Protein AF-0000000086674485 (afdb_homodimer)

Organism: NCBI:txid175570

Sequence (600 aa):
MIADPVVKRDDGESPAVARRRLRLALRRLRESLGLTQADVSGHLRWSLSKVNRMETGEVTISAGDLEAILAFFGISDGKKAAQLAQHCRLARRRGWWDRSEIRPHLTPALTNLLQFESDAAHIMAFGPSILPGIIQTHAMAAVILADYADVLTEEQRAARFTLRMRLREQAIGRESGTTCTVVLDESVVLREFGGLRLLASQLEDMLEAVDDQRLDVRILPFTAPTLFGLENPFMLVELDDGDTVLYREGITDEFFDDGAMVDRYRRIFERQLEGALSPAASVRLVKARLAAIESALDRLMIADPVVKRDDGESPAVARRRLRLALRRLRESLGLTQADVSGHLRWSLSKVNRMETGEVTISAGDLEAILAFFGISDGKKAAQLAQHCRLARRRGWWDRSEIRPHLTPALTNLLQFESDAAHIMAFGPSILPGIIQTHAMAAVILADYADVLTEEQRAARFTLRMRLREQAIGRESGTTCTVVLDESVVLREFGGLRLLASQLEDMLEAVDDQRLDVRILPFTAPTLFGLENPFMLVELDDGDTVLYREGITDEFFDDGAMVDRYRRIFERQLEGALSPAASVRLVKARLAAIESALDRL

Radius of gyration: 26.75 Å; Cα contacts (8 Å, |Δi|>4): 942; chains: 2; bounding box: 76×67×55 Å

Foldseek 3Di:
DPDPPLPLPPDDDALLRLLLVLLVVLVVLCVVVVHDLVNVCVVLVHDSVVSVCSNVSVDQQAPVNLCSSCVVSVNHDDPVSVSSSVSSVNNPDDDPLNVDPLNVLEDPQLSSVLRCLSQFAEKEKEALAEDDLLLFDLVRLVQVLVVCVVQGPPSNSVSVSSSSPSSNCQQQNPPHNHAYEYEYEPNHLVDQRPHLVSSLVSLVSQLVSVVSVSYQYWYQYPPFPDPPPSPWIKMWGAGPVGQIKIWTDDSDIDIDSDDPVNVVVVVSSVSSRVRTDDSVVRNVSSVVSSVVSVVVVVVD/DPDPPLPLPPDDDALLRLLLVLLVVLVVLCVVVVHDLVNVCVVLVHDSVVSVCSNVSVDQQAPVNLCSSCVVSVNHDDPVSVSSSVSSVNNPDDDPLNVDPLNVLEDPQLSSVLRCLSFFQEKEKEALAEDDLLLFDLVRLVQVLVVCCVQGPPSNSVSVSSSSPSSNCQQQNPPHNHAYEYEYEPNHLVDQRPHLVSSLVSLVSVLVSVVSVSYQYWYQYPPFPDPQPSPWIKMWGAGPVGQIKIWTDDSDIDIDSDDPVNVVVVVSSVSSRVRTDDSVVRNVSSVVSSVVSVVVVVVD

Secondary structure (DSSP, 8-state):
---------SSS--HHHHHHHHHHHHHHHHHHTT--HHHHHHHHT--HHHHHHHHHTSSPPPHHHHHHHHHHHT--SSHHHHHHHHHHHHHTSPPGGGS-TTGGGS-HHHHHHHTTGGGEEEEEEEESSS--GGG--HHHHHHHHHTTTTTS-HHHHHHHHHHHHHHHHHHH-TT---EEEEEEEHHHHH--TT-HHHHHHHHHHHHHHHHTTS-EEEEE-TT-S--TTTT--EEEEEETTS-EEEEE-SSS-EEE--HHHHHHHHHHHHHHHHHSPPHHHHHHHHHHHHHHHHHHHHH-/---------SS---HHHHHHHHHHHHHHHHHHTT--HHHHHHHHT--HHHHHHHHHTSSPPPHHHHHHHHHHHT--SSHHHHHHHHHHHHHTSPPGGGS-TTGGGS-HHHHHHHTTGGGEEEEEEEESSS--GGG--HHHHHHHHHTTTTTS-HHHHHHHHHHHHHHHHHHH-TT---EEEEEEEHHHHH--TT-HHHHHHHHHHHHHHHHTTS-EEEEE-TT-S--TTTT--EEEEEETTS-EEEEE-STT-EEE--HHHHHHHHHHHHHHHHHSPPHHHHHHHHHHHHHHHHHHHHH-

Structure (mmCIF, N/CA/C/O backbone):
data_AF-0000000086674485-model_v1
#
loop_
_entity.id
_entity.type
_entity.pdbx_description
1 polymer 'Transcriptional regulator'
#
loop_
_atom_site.group_PDB
_atom_site.id
_atom_site.type_symbol
_atom_site.label_atom_id
_atom_site.label_alt_id
_atom_site.label_comp_id
_atom_site.label_asym_id
_atom_site.label_entity_id
_atom_site.label_seq_id
_atom_site.pdbx_PDB_ins_code
_atom_site.Cartn_x
_atom_site.Cartn_y
_atom_site.Cartn_z
_atom_site.occupancy
_atom_site.B_iso_or_equiv
_atom_site.auth_seq_id
_atom_site.auth_comp_id
_atom_site.auth_asym_id
_atom_site.auth_atom_id
_atom_site.pdbx_PDB_model_num
ATOM 1 N N . MET A 1 1 ? 9.867 -31.828 10.484 1 23.95 1 MET A N 1
ATOM 2 C CA . MET A 1 1 ? 8.703 -32.281 9.727 1 23.95 1 MET A CA 1
ATOM 3 C C . MET A 1 1 ? 8.766 -31.781 8.289 1 23.95 1 MET A C 1
ATOM 5 O O . MET A 1 1 ? 8.758 -30.578 8.047 1 23.95 1 MET A O 1
ATOM 9 N N . ILE A 1 2 ? 9.234 -32.594 7.434 1 26.89 2 ILE A N 1
ATOM 10 C CA . ILE A 1 2 ? 9.531 -32.406 6.02 1 26.89 2 ILE A CA 1
ATOM 11 C C . ILE A 1 2 ? 8.281 -31.906 5.297 1 26.89 2 ILE A C 1
ATOM 13 O O . ILE A 1 2 ? 7.203 -32.469 5.457 1 26.89 2 ILE A O 1
ATOM 17 N N . ALA A 1 3 ? 8.234 -30.719 5 1 38.28 3 ALA A N 1
ATOM 18 C CA . ALA A 1 3 ? 7.172 -30.125 4.195 1 38.28 3 ALA A CA 1
ATOM 19 C C . ALA A 1 3 ? 6.762 -31.047 3.055 1 38.28 3 ALA A C 1
ATOM 21 O O . ALA A 1 3 ? 7.613 -31.672 2.414 1 38.28 3 ALA A O 1
ATOM 22 N N . ASP A 1 4 ? 5.645 -31.641 3.074 1 36 4 ASP A N 1
ATOM 23 C CA . ASP A 1 4 ? 5.125 -32.469 1.98 1 36 4 ASP A CA 1
ATOM 24 C C . ASP A 1 4 ? 5.492 -31.859 0.626 1 36 4 ASP A C 1
ATOM 26 O O . ASP A 1 4 ? 5.496 -30.641 0.464 1 36 4 ASP A O 1
ATOM 30 N N . PRO A 1 5 ? 6.168 -32.562 -0.169 1 34.88 5 PRO A N 1
ATOM 31 C CA . PRO A 1 5 ? 6.609 -32.125 -1.492 1 34.88 5 PRO A CA 1
ATOM 32 C C . PRO A 1 5 ? 5.508 -31.406 -2.268 1 34.88 5 PRO A C 1
ATOM 34 O O . PRO A 1 5 ? 4.324 -31.703 -2.086 1 34.88 5 PRO A O 1
ATOM 37 N N . VAL A 1 6 ? 5.738 -30.188 -2.547 1 42.34 6 VAL A N 1
ATOM 38 C CA . VAL A 1 6 ? 4.906 -29.484 -3.52 1 42.34 6 VAL A CA 1
ATOM 39 C C . VAL A 1 6 ? 4.633 -30.391 -4.715 1 42.34 6 VAL A C 1
ATOM 41 O O . VAL A 1 6 ? 5.539 -30.688 -5.5 1 42.34 6 VAL A O 1
ATOM 44 N N . VAL A 1 7 ? 4 -31.469 -4.648 1 37.31 7 VAL A N 1
ATOM 45 C CA . VAL A 1 7 ? 3.641 -32.344 -5.75 1 37.31 7 VAL A CA 1
ATOM 46 C C . VAL A 1 7 ? 2.926 -31.562 -6.84 1 37.31 7 VAL A C 1
ATOM 48 O O . VAL A 1 7 ? 1.891 -30.938 -6.59 1 37.31 7 VAL A O 1
ATOM 51 N N . LYS A 1 8 ? 3.689 -30.922 -7.711 1 46.25 8 LYS A N 1
ATOM 52 C CA . LYS A 1 8 ? 2.936 -30.625 -8.93 1 46.25 8 LYS A CA 1
ATOM 53 C C . LYS A 1 8 ? 1.959 -31.75 -9.266 1 46.25 8 LYS A C 1
ATOM 55 O O . LYS A 1 8 ? 2.371 -32.875 -9.492 1 46.25 8 LYS A O 1
ATOM 60 N N . ARG A 1 9 ? 0.864 -31.797 -8.742 1 41.62 9 ARG A N 1
ATOM 61 C CA . ARG A 1 9 ? -0.007 -32.906 -9.172 1 41.62 9 ARG A CA 1
ATOM 62 C C . ARG A 1 9 ? -0.178 -32.906 -10.688 1 41.62 9 ARG A C 1
ATOM 64 O O . ARG A 1 9 ? -0.344 -31.844 -11.305 1 41.62 9 ARG A O 1
ATOM 71 N N . ASP A 1 10 ? 0.34 -33.781 -11.328 1 41 10 ASP A N 1
ATOM 72 C CA . ASP A 1 10 ? 0.195 -34.125 -12.734 1 41 10 ASP A CA 1
ATOM 73 C C . ASP A 1 10 ? -1.131 -33.625 -13.305 1 41 10 ASP A C 1
ATOM 75 O O . ASP A 1 10 ? -1.19 -33.188 -14.445 1 41 10 ASP A O 1
ATOM 79 N N . ASP A 1 11 ? -2.467 -34.094 -12.703 1 47.44 11 ASP A N 1
ATOM 80 C CA . ASP A 1 11 ? -3.732 -34.438 -13.344 1 47.44 11 ASP A CA 1
ATOM 81 C C . ASP A 1 11 ? -4.742 -33.312 -13.219 1 47.44 11 ASP A C 1
ATOM 83 O O . ASP A 1 11 ? -5.953 -33.531 -13.211 1 47.44 11 ASP A O 1
ATOM 87 N N . GLY A 1 12 ? -4.688 -31.953 -13.414 1 60.75 12 GLY A N 1
ATOM 88 C CA . GLY A 1 12 ? -5.871 -31.172 -13.742 1 60.75 12 GLY A CA 1
ATOM 89 C C . GLY A 1 12 ? -5.938 -29.844 -13.008 1 60.75 12 GLY A C 1
ATOM 90 O O . GLY A 1 12 ? -4.977 -29.453 -12.336 1 60.75 12 GLY A O 1
ATOM 91 N N . GLU A 1 13 ? -6.656 -28.953 -13.383 1 71.44 13 GLU A N 1
ATOM 92 C CA . GLU A 1 13 ? -7.051 -27.641 -12.883 1 71.44 13 GLU A CA 1
ATOM 93 C C . GLU A 1 13 ? -7.41 -27.703 -11.398 1 71.44 13 GLU A C 1
ATOM 95 O O . GLU A 1 13 ? -8.141 -28.594 -10.969 1 71.44 13 GLU A O 1
ATOM 100 N N . SER A 1 14 ? -6.617 -26.906 -10.625 1 76 14 SER A N 1
ATOM 101 C CA . SER A 1 14 ? -6.953 -26.875 -9.203 1 76 14 SER A CA 1
ATOM 102 C C . SER A 1 14 ? -8.406 -26.453 -8.984 1 76 14 SER A C 1
ATOM 104 O O . SER A 1 14 ? -9.008 -25.828 -9.852 1 76 14 SER A O 1
ATOM 106 N N . PRO A 1 15 ? -8.93 -26.875 -7.918 1 75.44 15 PRO A N 1
ATOM 107 C CA . PRO A 1 15 ? -10.305 -26.469 -7.617 1 75.44 15 PRO A CA 1
ATOM 108 C C . PRO A 1 15 ? -10.477 -24.953 -7.602 1 75.44 15 PRO A C 1
ATOM 110 O O . PRO A 1 15 ? -11.508 -24.438 -8.055 1 75.44 15 PRO A O 1
ATOM 113 N N . ALA A 1 16 ? -9.461 -24.312 -7.164 1 75.62 16 ALA A N 1
ATOM 114 C CA . ALA A 1 16 ? -9.547 -22.859 -7.09 1 75.62 16 ALA A CA 1
ATOM 115 C C . ALA A 1 16 ? -9.633 -22.234 -8.484 1 75.62 16 ALA A C 1
ATOM 117 O O . ALA A 1 16 ? -10.445 -21.328 -8.719 1 75.62 16 ALA A O 1
ATOM 118 N N . VAL A 1 17 ? -8.867 -22.719 -9.289 1 78.44 17 VAL A N 1
ATOM 119 C CA . VAL A 1 17 ? -8.867 -22.219 -10.664 1 78.44 17 VAL A CA 1
ATOM 120 C C . VAL A 1 17 ? -10.188 -22.578 -11.336 1 78.44 17 VAL A C 1
ATOM 122 O O . VAL A 1 17 ? -10.766 -21.75 -12.055 1 78.44 17 VAL A O 1
ATOM 125 N N . ALA A 1 18 ? -10.602 -23.781 -11.023 1 80.88 18 ALA A N 1
ATOM 126 C CA . ALA A 1 18 ? -11.883 -24.219 -11.586 1 80.88 18 ALA A CA 1
ATOM 127 C C . ALA A 1 18 ? -13.023 -23.328 -11.094 1 80.88 18 ALA A C 1
ATOM 129 O O . ALA A 1 18 ? -13.898 -22.953 -11.875 1 80.88 18 ALA A O 1
ATOM 130 N N . ARG A 1 19 ? -13 -23 -9.844 1 83 19 ARG A N 1
ATOM 131 C CA . ARG A 1 19 ? -14.023 -22.125 -9.266 1 83 19 ARG A CA 1
ATOM 132 C C . ARG A 1 19 ? -14.023 -20.766 -9.938 1 83 19 ARG A C 1
ATOM 134 O O . ARG A 1 19 ? -15.086 -20.234 -10.273 1 83 19 ARG A O 1
ATOM 141 N N . ARG A 1 20 ? -12.914 -20.234 -10.086 1 82.88 20 ARG A N 1
ATOM 142 C CA . ARG A 1 20 ? -12.773 -18.922 -10.695 1 82.88 20 ARG A CA 1
ATOM 143 C C . ARG A 1 20 ? -13.258 -18.938 -12.148 1 82.88 20 ARG A C 1
ATOM 145 O O . ARG A 1 20 ? -14 -18.047 -12.57 1 82.88 20 ARG A O 1
ATOM 152 N N . ARG A 1 21 ? -12.812 -19.922 -12.828 1 82.62 21 ARG A N 1
ATOM 153 C CA . ARG A 1 21 ? -13.195 -20.031 -14.234 1 82.62 21 ARG A CA 1
ATOM 154 C C . ARG A 1 21 ? -14.711 -20.156 -14.375 1 82.62 21 ARG A C 1
ATOM 156 O O . ARG A 1 21 ? -15.312 -19.547 -15.258 1 82.62 21 ARG A O 1
ATOM 163 N N . LEU A 1 22 ? -15.219 -20.953 -13.484 1 87.25 22 LEU A N 1
ATOM 164 C CA . LEU A 1 22 ? -16.656 -21.156 -13.523 1 87.25 22 LEU A CA 1
ATOM 165 C C . LEU A 1 22 ? -17.406 -19.859 -13.25 1 87.25 22 LEU A C 1
ATOM 167 O O . LEU A 1 22 ? -18.297 -19.469 -14.008 1 87.25 22 LEU A O 1
ATOM 171 N N . ARG A 1 23 ? -17.016 -19.172 -12.258 1 88.25 23 ARG A N 1
ATOM 172 C CA . ARG A 1 23 ? -17.703 -17.953 -11.867 1 88.25 23 ARG A CA 1
ATOM 173 C C . ARG A 1 23 ? -17.562 -16.875 -12.938 1 88.25 23 ARG A C 1
ATOM 175 O O . ARG A 1 23 ? -18.531 -16.203 -13.289 1 88.25 23 ARG A O 1
ATOM 182 N N . LEU A 1 24 ? -16.391 -16.75 -13.461 1 86.44 24 LEU A N 1
ATOM 183 C CA . LEU A 1 24 ? -16.156 -15.734 -14.484 1 86.44 24 LEU A CA 1
ATOM 184 C C . LEU A 1 24 ? -16.922 -16.062 -15.766 1 86.44 24 LEU A C 1
ATOM 186 O O . LEU A 1 24 ? -17.453 -15.164 -16.422 1 86.44 24 LEU A O 1
ATOM 190 N N . ALA A 1 25 ? -16.922 -17.344 -16.125 1 87.5 25 ALA A N 1
ATOM 191 C CA . ALA A 1 25 ? -17.641 -17.781 -17.312 1 87.5 25 ALA A CA 1
ATOM 192 C C . ALA A 1 25 ? -19.125 -17.484 -17.188 1 87.5 25 ALA A C 1
ATOM 194 O O . ALA A 1 25 ? -19.766 -17 -18.125 1 87.5 25 ALA A O 1
ATOM 195 N N . LEU A 1 26 ? -19.672 -17.719 -16.047 1 91.06 26 LEU A N 1
ATOM 196 C CA . LEU A 1 26 ? -21.094 -17.5 -15.828 1 91.06 26 LEU A CA 1
ATOM 197 C C . LEU A 1 26 ? -21.422 -16.016 -15.82 1 91.06 26 LEU A C 1
ATOM 199 O O . LEU A 1 26 ? -22.469 -15.609 -16.344 1 91.06 26 LEU A O 1
ATOM 203 N N . ARG A 1 27 ? -20.562 -15.266 -15.227 1 90.06 27 ARG A N 1
ATOM 204 C CA . ARG A 1 27 ? -20.766 -13.82 -15.242 1 90.06 27 ARG A CA 1
ATOM 205 C C . ARG A 1 27 ? -20.719 -13.281 -16.672 1 90.06 27 ARG A C 1
ATOM 207 O O . ARG A 1 27 ? -21.578 -12.477 -17.062 1 90.06 27 ARG A O 1
ATOM 214 N N . ARG A 1 28 ? -19.734 -13.711 -17.422 1 87.75 28 ARG A N 1
ATOM 215 C CA . ARG A 1 28 ? -19.609 -13.289 -18.812 1 87.75 28 ARG A CA 1
ATOM 216 C C . ARG A 1 28 ? -20.844 -13.68 -19.609 1 87.75 28 ARG A C 1
ATOM 218 O O . ARG A 1 28 ? -21.328 -12.898 -20.438 1 87.75 28 ARG A O 1
ATOM 225 N N . LEU A 1 29 ? -21.266 -14.859 -19.391 1 91.12 29 LEU A N 1
ATOM 226 C CA . LEU A 1 29 ? -22.469 -15.336 -20.062 1 91.12 29 LEU A CA 1
ATOM 227 C C . LEU A 1 29 ? -23.672 -14.484 -19.703 1 91.12 29 LEU A C 1
ATOM 229 O O . LEU A 1 29 ? -24.453 -14.086 -20.578 1 91.12 29 LEU A O 1
ATOM 233 N N . ARG A 1 30 ? -23.812 -14.188 -18.422 1 93.75 30 ARG A N 1
ATOM 234 C CA . ARG A 1 30 ? -24.906 -13.328 -17.969 1 93.75 30 ARG A CA 1
ATOM 235 C C . ARG A 1 30 ? -24.875 -11.977 -18.656 1 93.75 30 ARG A C 1
ATOM 237 O O . ARG A 1 30 ? -25.891 -11.5 -19.172 1 93.75 30 ARG A O 1
ATOM 244 N N . GLU A 1 31 ? -23.719 -11.43 -18.703 1 92.44 31 GLU A N 1
ATOM 245 C CA . GLU A 1 31 ? -23.531 -10.109 -19.297 1 92.44 31 GLU A CA 1
ATOM 246 C C . GLU A 1 31 ? -23.781 -10.133 -20.797 1 92.44 31 GLU A C 1
ATOM 248 O O . GLU A 1 31 ? -24.359 -9.203 -21.359 1 92.44 31 GLU A O 1
ATOM 253 N N . SER A 1 32 ? -23.344 -11.156 -21.484 1 92 32 SER A N 1
ATOM 254 C CA . SER A 1 32 ? -23.516 -11.281 -22.938 1 92 32 SER A CA 1
ATOM 255 C C . SER A 1 32 ? -24.984 -11.398 -23.312 1 92 32 SER A C 1
ATOM 257 O O . SER A 1 32 ? -25.375 -11.023 -24.422 1 92 32 SER A O 1
ATOM 259 N N . LEU A 1 33 ? -25.719 -11.891 -22.391 1 93.19 33 LEU A N 1
ATOM 260 C CA . LEU A 1 33 ? -27.156 -12.047 -22.609 1 93.19 33 LEU A CA 1
ATOM 261 C C . LEU A 1 33 ? -27.906 -10.789 -22.172 1 93.19 33 LEU A C 1
ATOM 263 O O . LEU A 1 33 ? -29.141 -10.75 -22.234 1 93.19 33 LEU A O 1
ATOM 267 N N . GLY A 1 34 ? -27.141 -9.789 -21.641 1 94.06 34 GLY A N 1
ATOM 268 C CA . GLY A 1 34 ? -27.719 -8.531 -21.219 1 94.06 34 GLY A CA 1
ATOM 269 C C . GLY A 1 34 ? -28.5 -8.641 -19.922 1 94.06 34 GLY A C 1
ATOM 270 O O . GLY A 1 34 ? -29.422 -7.852 -19.672 1 94.06 34 GLY A O 1
ATOM 271 N N . LEU A 1 35 ? -28.25 -9.594 -19.172 1 94 35 LEU A N 1
ATOM 272 C CA . LEU A 1 35 ? -28.969 -9.844 -17.922 1 94 35 LEU A CA 1
ATOM 273 C C . LEU A 1 35 ? -28.234 -9.234 -16.734 1 94 35 LEU A C 1
ATOM 275 O O . LEU A 1 35 ? -27 -9.25 -16.688 1 94 35 LEU A O 1
ATOM 279 N N . THR A 1 36 ? -28.984 -8.75 -15.789 1 94 36 THR A N 1
ATOM 280 C CA . THR A 1 36 ? -28.438 -8.289 -14.523 1 94 36 THR A CA 1
ATOM 281 C C . THR A 1 36 ? -28.516 -9.398 -13.469 1 94 36 THR A C 1
ATOM 283 O O . THR A 1 36 ? -29.141 -10.438 -13.695 1 94 36 THR A O 1
ATOM 286 N N . GLN A 1 37 ? -27.781 -9.172 -12.391 1 94.06 37 GLN A N 1
ATOM 287 C CA . GLN A 1 37 ? -27.875 -10.125 -11.289 1 94.06 37 GLN A CA 1
ATOM 288 C C . GLN A 1 37 ? -29.312 -10.211 -10.758 1 94.06 37 GLN A C 1
ATOM 290 O O . GLN A 1 37 ? -29.766 -11.273 -10.344 1 94.06 37 GLN A O 1
ATOM 295 N N . ALA A 1 38 ? -29.922 -9.094 -10.852 1 92.44 38 ALA A N 1
ATOM 296 C CA . ALA A 1 38 ? -31.312 -9.039 -10.414 1 92.44 38 ALA A CA 1
ATOM 297 C C . ALA A 1 38 ? -32.188 -9.914 -11.289 1 92.44 38 ALA A C 1
ATOM 299 O O . ALA A 1 38 ? -33.125 -10.547 -10.797 1 92.44 38 ALA A O 1
ATOM 300 N N . ASP A 1 39 ? -31.906 -9.898 -12.508 1 94.06 39 ASP A N 1
ATOM 301 C CA . ASP A 1 39 ? -32.656 -10.734 -13.438 1 94.06 39 ASP A CA 1
ATOM 302 C C . ASP A 1 39 ? -32.531 -12.219 -13.086 1 94.06 39 ASP A C 1
ATOM 304 O O . ASP A 1 39 ? -33.5 -12.961 -13.117 1 94.06 39 ASP A O 1
ATOM 308 N N . VAL A 1 40 ? -31.344 -12.586 -12.789 1 94.94 40 VAL A N 1
ATOM 309 C CA . VAL A 1 40 ? -31.062 -13.977 -12.43 1 94.94 40 VAL A CA 1
ATOM 310 C C . VAL A 1 40 ? -31.781 -14.328 -11.133 1 94.94 40 VAL A C 1
ATOM 312 O O . VAL A 1 40 ? -32.438 -15.367 -11.031 1 94.94 40 VAL A O 1
ATOM 315 N N . SER A 1 41 ? -31.562 -13.523 -10.156 1 95.44 41 SER A N 1
ATOM 316 C CA . SER A 1 41 ? -32.188 -13.719 -8.852 1 95.44 41 SER A CA 1
ATOM 317 C C . SER A 1 41 ? -33.719 -13.867 -8.992 1 95.44 41 SER A C 1
ATOM 319 O O . SER A 1 41 ? -34.312 -14.734 -8.367 1 95.44 41 SER A O 1
ATOM 321 N N . GLY A 1 42 ? -34.281 -12.992 -9.695 1 94.44 42 GLY A N 1
ATOM 322 C CA . GLY A 1 42 ? -35.719 -13.023 -9.914 1 94.44 42 GLY A CA 1
ATOM 323 C C . GLY A 1 42 ? -36.188 -14.305 -10.586 1 94.44 42 GLY A C 1
ATOM 324 O O . GLY A 1 42 ? -37.125 -14.945 -10.117 1 94.44 42 GLY A O 1
ATOM 325 N N . HIS A 1 43 ? -35.562 -14.625 -11.664 1 94.5 43 HIS A N 1
ATOM 326 C CA . HIS A 1 43 ? -36 -15.773 -12.453 1 94.5 43 HIS A CA 1
ATOM 327 C C . HIS A 1 43 ? -35.844 -17.078 -11.664 1 94.5 43 HIS A C 1
ATOM 329 O O . HIS A 1 43 ? -36.688 -17.969 -11.758 1 94.5 43 HIS A O 1
ATOM 335 N N . LEU A 1 44 ? -34.75 -17.172 -10.977 1 95.31 44 LEU A N 1
ATOM 336 C CA . LEU A 1 44 ? -34.438 -18.422 -10.289 1 95.31 44 LEU A CA 1
ATOM 337 C C . LEU A 1 44 ? -35 -18.422 -8.867 1 95.31 44 LEU A C 1
ATOM 339 O O . LEU A 1 44 ? -34.875 -19.406 -8.141 1 95.31 44 LEU A O 1
ATOM 343 N N . ARG A 1 45 ? -35.531 -17.234 -8.461 1 95.62 45 ARG A N 1
ATOM 344 C CA . ARG A 1 45 ? -36.094 -17.062 -7.133 1 95.62 45 ARG A CA 1
ATOM 345 C C . ARG A 1 45 ? -35.062 -17.219 -6.047 1 95.62 45 ARG A C 1
ATOM 347 O O . ARG A 1 45 ? -35.25 -17.953 -5.074 1 95.62 45 ARG A O 1
ATOM 354 N N . TRP A 1 46 ? -33.875 -16.844 -6.332 1 94.88 46 TRP A N 1
ATOM 355 C CA . TRP A 1 46 ? -32.781 -16.781 -5.371 1 94.88 46 TRP A CA 1
ATOM 356 C C . TRP A 1 46 ? -32.656 -15.367 -4.797 1 94.88 46 TRP A C 1
ATOM 358 O O . TRP A 1 46 ? -33.156 -14.406 -5.367 1 94.88 46 TRP A O 1
ATOM 368 N N . SER A 1 47 ? -32.031 -15.234 -3.668 1 93.75 47 SER A N 1
ATOM 369 C CA . SER A 1 47 ? -31.703 -13.914 -3.16 1 93.75 47 SER A CA 1
ATOM 370 C C . SER A 1 47 ? -30.609 -13.266 -3.998 1 93.75 47 SER A C 1
ATOM 372 O O . SER A 1 47 ? -29.75 -13.961 -4.562 1 93.75 47 SER A O 1
ATOM 374 N N . LEU A 1 48 ? -30.703 -11.938 -4.055 1 91.69 48 LEU A N 1
ATOM 375 C CA . LEU A 1 48 ? -29.641 -11.211 -4.73 1 91.69 48 LEU A CA 1
ATOM 376 C C . LEU A 1 48 ? -28.281 -11.508 -4.102 1 91.69 48 LEU A C 1
ATOM 378 O O . LEU A 1 48 ? -27.266 -11.586 -4.805 1 91.69 48 LEU A O 1
ATOM 382 N N . SER A 1 49 ? -28.281 -11.695 -2.848 1 88.69 49 SER A N 1
ATOM 383 C CA . SER A 1 49 ? -27.062 -12.016 -2.119 1 88.69 49 SER A CA 1
ATOM 384 C C . SER A 1 49 ? -26.469 -13.344 -2.586 1 88.69 49 SER A C 1
ATOM 386 O O . SER A 1 49 ? -25.266 -13.461 -2.756 1 88.69 49 SER A O 1
ATOM 388 N N . LYS A 1 50 ? -27.297 -14.281 -2.752 1 90.44 50 LYS A N 1
ATOM 389 C CA . LYS A 1 50 ? -26.828 -15.578 -3.221 1 90.44 50 LYS A CA 1
ATOM 390 C C . LYS A 1 50 ? -26.141 -15.461 -4.578 1 90.44 50 LYS A C 1
ATOM 392 O O . LYS A 1 50 ? -25.047 -15.992 -4.773 1 90.44 50 LYS A O 1
ATOM 397 N N . VAL A 1 51 ? -26.766 -14.742 -5.504 1 92.56 51 VAL A N 1
ATOM 398 C CA . VAL A 1 51 ? -26.219 -14.57 -6.844 1 92.56 51 VAL A CA 1
ATOM 399 C C . VAL A 1 51 ? -24.891 -13.812 -6.762 1 92.56 51 VAL A C 1
ATOM 401 O O . VAL A 1 51 ? -23.906 -14.203 -7.391 1 92.56 51 VAL A O 1
ATOM 404 N N . ASN A 1 52 ? -24.859 -12.805 -5.957 1 89.25 52 ASN A N 1
ATOM 405 C CA . ASN A 1 52 ? -23.656 -12 -5.793 1 89.25 52 ASN A CA 1
ATOM 406 C C . ASN A 1 52 ? -22.5 -12.828 -5.211 1 89.25 52 ASN A C 1
ATOM 408 O O . ASN A 1 52 ? -21.375 -12.75 -5.691 1 89.25 52 ASN A O 1
ATOM 412 N N . ARG A 1 53 ? -22.828 -13.57 -4.23 1 87.62 53 ARG A N 1
ATOM 413 C CA . ARG A 1 53 ? -21.812 -14.383 -3.564 1 87.62 53 ARG A CA 1
ATOM 414 C C . ARG A 1 53 ? -21.266 -15.453 -4.504 1 87.62 53 ARG A C 1
ATOM 416 O O . ARG A 1 53 ? -20.094 -15.805 -4.43 1 87.62 53 ARG A O 1
ATOM 423 N N . MET A 1 54 ? -22.062 -15.922 -5.375 1 88.31 54 MET A N 1
ATOM 424 C CA . MET A 1 54 ? -21.609 -16.891 -6.375 1 88.31 54 MET A CA 1
ATOM 425 C C . MET A 1 54 ? -20.672 -16.234 -7.383 1 88.31 54 MET A C 1
ATOM 427 O O . MET A 1 54 ? -19.609 -16.766 -7.688 1 88.31 54 MET A O 1
ATOM 431 N N . GLU A 1 55 ? -21.016 -15.031 -7.766 1 86.5 55 GLU A N 1
ATOM 432 C CA . GLU A 1 55 ? -20.234 -14.375 -8.812 1 86.5 55 GLU A CA 1
ATOM 433 C C . GLU A 1 55 ? -18.922 -13.805 -8.266 1 86.5 55 GLU A C 1
ATOM 435 O O . GLU A 1 55 ? -17.984 -13.578 -9.023 1 86.5 55 GLU A O 1
ATOM 440 N N . THR A 1 56 ? -18.953 -13.555 -6.977 1 79.38 56 THR A N 1
ATOM 441 C CA . THR A 1 56 ? -17.734 -13.031 -6.363 1 79.38 56 THR A CA 1
ATOM 442 C C . THR A 1 56 ? -16.859 -14.172 -5.844 1 79.38 56 THR A C 1
ATOM 444 O O . THR A 1 56 ? -15.703 -13.961 -5.488 1 79.38 56 THR A O 1
ATOM 447 N N . GLY A 1 57 ? -17.438 -15.375 -5.824 1 78.81 57 GLY A N 1
ATOM 448 C CA . GLY A 1 57 ? -16.672 -16.547 -5.41 1 78.81 57 GLY A CA 1
ATOM 449 C C . GLY A 1 57 ? -16.766 -16.812 -3.92 1 78.81 57 GLY A C 1
ATOM 450 O O . GLY A 1 57 ? -16.031 -17.656 -3.393 1 78.81 57 GLY A O 1
ATOM 451 N N . GLU A 1 58 ? -17.547 -16.078 -3.232 1 76.62 58 GLU A N 1
ATOM 452 C CA . GLU A 1 58 ? -17.719 -16.297 -1.801 1 76.62 58 GLU A CA 1
ATOM 453 C C . GLU A 1 58 ? -18.359 -17.672 -1.529 1 76.62 58 GLU A C 1
ATOM 455 O O . GLU A 1 58 ? -18.078 -18.281 -0.501 1 76.62 58 GLU A O 1
ATOM 460 N N . VAL A 1 59 ? -19.203 -18.094 -2.473 1 77.94 59 VAL A N 1
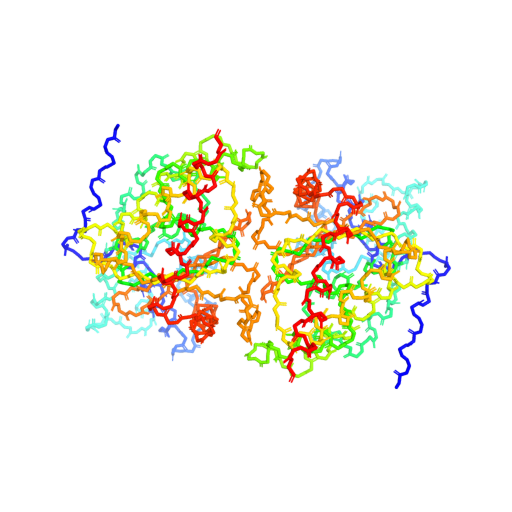ATOM 461 C CA . VAL A 1 59 ? -19.828 -19.406 -2.359 1 77.94 59 VAL A CA 1
ATOM 462 C C . VAL A 1 59 ? -19.562 -20.219 -3.623 1 77.94 59 VAL A C 1
ATOM 464 O O . VAL A 1 59 ? -19.562 -19.672 -4.73 1 77.94 59 VAL A O 1
ATOM 467 N N . THR A 1 60 ? -19.219 -21.5 -3.363 1 82.06 60 THR A N 1
ATOM 468 C CA . THR A 1 60 ? -19.016 -22.406 -4.484 1 82.06 60 THR A CA 1
ATOM 469 C C . THR A 1 60 ? -20.344 -22.734 -5.16 1 82.06 60 THR A C 1
ATOM 471 O O . THR A 1 60 ? -21.359 -22.938 -4.484 1 82.06 60 THR A O 1
ATOM 474 N N . ILE A 1 61 ? -20.359 -22.766 -6.445 1 89.5 61 ILE A N 1
ATOM 475 C CA . ILE A 1 61 ? -21.547 -23.062 -7.234 1 89.5 61 ILE A CA 1
ATOM 476 C C . ILE A 1 61 ? -21.781 -24.562 -7.262 1 89.5 61 ILE A C 1
ATOM 478 O O . ILE A 1 61 ? -20.906 -25.328 -7.68 1 89.5 61 ILE A O 1
ATOM 482 N N . SER A 1 62 ? -22.969 -25 -6.836 1 88.44 62 SER A N 1
ATOM 483 C CA . SER A 1 62 ? -23.297 -26.422 -6.848 1 88.44 62 SER A CA 1
ATOM 484 C C . SER A 1 62 ? -23.734 -26.875 -8.234 1 88.44 62 SER A C 1
ATOM 486 O O . SER A 1 62 ? -24.031 -26.047 -9.102 1 88.44 62 SER A O 1
ATOM 488 N N . ALA A 1 63 ? -23.672 -28.219 -8.375 1 88.5 63 ALA A N 1
ATOM 489 C CA . ALA A 1 63 ? -24.125 -28.781 -9.648 1 88.5 63 ALA A CA 1
ATOM 490 C C . ALA A 1 63 ? -25.562 -28.406 -9.945 1 88.5 63 ALA A C 1
ATOM 492 O O . ALA A 1 63 ? -25.906 -28.094 -11.086 1 88.5 63 ALA A O 1
ATOM 493 N N . GLY A 1 64 ? -26.328 -28.453 -8.914 1 90.25 64 GLY A N 1
ATOM 494 C CA . GLY A 1 64 ? -27.719 -28.062 -9.07 1 90.25 64 GLY A CA 1
ATOM 495 C C . GLY A 1 64 ? -27.875 -26.594 -9.461 1 90.25 64 GLY A C 1
ATOM 496 O O . GLY A 1 64 ? -28.672 -26.281 -10.344 1 90.25 64 GLY A O 1
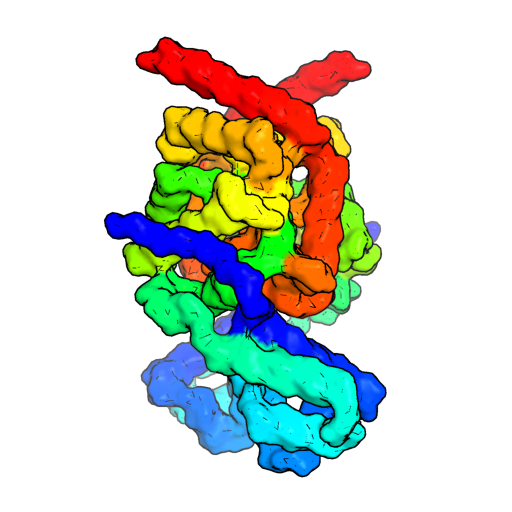ATOM 497 N N . ASP A 1 65 ? -27.188 -25.781 -8.789 1 93.75 65 ASP A N 1
ATOM 498 C CA . ASP A 1 65 ? -27.25 -24.359 -9.102 1 93.75 65 ASP A CA 1
ATOM 499 C C . ASP A 1 65 ? -26.781 -24.078 -10.523 1 93.75 65 ASP A C 1
ATOM 501 O O . ASP A 1 65 ? -27.359 -23.25 -11.227 1 93.75 65 ASP A O 1
ATOM 505 N N . LEU A 1 66 ? -25.688 -24.719 -10.883 1 94 66 LEU A N 1
ATOM 506 C CA . LEU A 1 66 ? -25.172 -24.562 -12.234 1 94 66 LEU A CA 1
ATOM 507 C C . LEU A 1 66 ? -26.219 -24.953 -13.266 1 94 66 LEU A C 1
ATOM 509 O O . LEU A 1 66 ? -26.422 -24.234 -14.25 1 94 66 LEU A O 1
ATOM 513 N N . GLU A 1 67 ? -26.859 -26.047 -13.031 1 91.25 67 GLU A N 1
ATOM 514 C CA . GLU A 1 67 ? -27.906 -26.516 -13.953 1 91.25 67 GLU A CA 1
ATOM 515 C C . GLU A 1 67 ? -29.031 -25.484 -14.078 1 91.25 67 GLU A C 1
ATOM 517 O O . GLU A 1 67 ? -29.516 -25.219 -15.18 1 91.25 67 GLU A O 1
ATOM 522 N N . ALA A 1 68 ? -29.406 -25 -13.016 1 93.81 68 ALA A N 1
ATOM 523 C CA . ALA A 1 68 ? -30.469 -23.984 -13 1 93.81 68 ALA A CA 1
ATOM 524 C C . ALA A 1 68 ? -30.047 -22.75 -13.773 1 93.81 68 ALA A C 1
ATOM 526 O O . ALA A 1 68 ? -30.844 -22.188 -14.555 1 93.81 68 ALA A O 1
ATOM 527 N N . ILE A 1 69 ? -28.844 -22.297 -13.586 1 94.75 69 ILE A N 1
ATOM 528 C CA . ILE A 1 69 ? -28.328 -21.109 -14.258 1 94.75 69 ILE A CA 1
ATOM 529 C C . ILE A 1 69 ? -28.25 -21.359 -15.758 1 94.75 69 ILE A C 1
ATOM 531 O O . ILE A 1 69 ? -28.672 -20.531 -16.562 1 94.75 69 ILE A O 1
ATOM 535 N N . LEU A 1 70 ? -27.734 -22.531 -16.109 1 93.62 70 LEU A N 1
ATOM 536 C CA . LEU A 1 70 ? -27.562 -22.844 -17.531 1 93.62 70 LEU A CA 1
ATOM 537 C C . LEU A 1 70 ? -28.922 -22.953 -18.219 1 93.62 70 LEU A C 1
ATOM 539 O O . LEU A 1 70 ? -29.078 -22.516 -19.359 1 93.62 70 LEU A O 1
ATOM 543 N N . ALA A 1 71 ? -29.844 -23.5 -17.547 1 92.31 71 ALA A N 1
ATOM 544 C CA . ALA A 1 71 ? -31.203 -23.594 -18.078 1 92.31 71 ALA A CA 1
ATOM 545 C C . ALA A 1 71 ? -31.781 -22.203 -18.312 1 92.31 71 ALA A C 1
ATOM 547 O O . ALA A 1 71 ? -32.406 -21.938 -19.344 1 92.31 71 ALA A O 1
ATOM 548 N N . PHE A 1 72 ? -31.594 -21.391 -17.359 1 93.88 72 PHE A N 1
ATOM 549 C CA . PHE A 1 72 ? -32.062 -20.031 -17.484 1 93.88 72 PHE A CA 1
ATOM 550 C C . PHE A 1 72 ? -31.406 -19.328 -18.656 1 93.88 72 PHE A C 1
ATOM 552 O O . PHE A 1 72 ? -32.031 -18.562 -19.391 1 93.88 72 PHE A O 1
ATOM 559 N N . PHE A 1 73 ? -30.125 -19.562 -18.859 1 94.44 73 PHE A N 1
ATOM 560 C CA . PHE A 1 73 ? -29.359 -18.922 -19.906 1 94.44 73 PHE A CA 1
ATOM 561 C C . PHE A 1 73 ? -29.625 -19.562 -21.266 1 94.44 73 PHE A C 1
ATOM 563 O O . PHE A 1 73 ? -29.172 -19.078 -22.297 1 94.44 73 PHE A O 1
ATOM 570 N N . GLY A 1 74 ? -30.312 -20.609 -21.25 1 90.44 74 GLY A N 1
ATOM 571 C CA . GLY A 1 74 ? -30.656 -21.297 -22.484 1 90.44 74 GLY A CA 1
ATOM 572 C C . GLY A 1 74 ? -29.547 -22.172 -23.016 1 90.44 74 GLY A C 1
ATOM 573 O O . GLY A 1 74 ? -29.438 -22.406 -24.219 1 90.44 74 GLY A O 1
ATOM 574 N N . ILE A 1 75 ? -28.656 -22.438 -22.109 1 85.88 75 ILE A N 1
ATOM 575 C CA . ILE A 1 75 ? -27.531 -23.281 -22.5 1 85.88 75 ILE A CA 1
ATOM 576 C C . ILE A 1 75 ? -27.797 -24.719 -22.047 1 85.88 75 ILE A C 1
ATOM 578 O O . ILE A 1 75 ? -27.766 -25.016 -20.844 1 85.88 75 ILE A O 1
ATOM 582 N N . SER A 1 76 ? -28.453 -25.531 -22.609 1 71.25 76 SER A N 1
ATOM 583 C CA . SER A 1 76 ? -28.859 -26.875 -22.203 1 71.25 76 SER A CA 1
ATOM 584 C C . SER A 1 76 ? -27.859 -27.922 -22.656 1 71.25 76 SER A C 1
ATOM 586 O O . SER A 1 76 ? -27.672 -28.953 -21.984 1 71.25 76 SER A O 1
ATOM 588 N N . ASP A 1 77 ? -27.328 -27.891 -23.906 1 67.19 77 ASP A N 1
ATOM 589 C CA . ASP A 1 77 ? -26.516 -28.984 -24.422 1 67.19 77 ASP A CA 1
ATOM 590 C C . ASP A 1 77 ? -25.328 -28.453 -25.234 1 67.19 77 ASP A C 1
ATOM 592 O O . ASP A 1 77 ? -25.297 -27.266 -25.594 1 67.19 77 ASP A O 1
ATOM 596 N N . GLY A 1 78 ? -24.078 -29.094 -25.094 1 78 78 GLY A N 1
ATOM 597 C CA . GLY A 1 78 ? -22.938 -28.828 -25.969 1 78 78 GLY A CA 1
ATOM 598 C C . GLY A 1 78 ? -21.625 -28.703 -25.203 1 78 78 GLY A C 1
ATOM 599 O O . GLY A 1 78 ? -21.547 -29.047 -24.031 1 78 78 GLY A O 1
ATOM 600 N N . LYS A 1 79 ? -20.734 -28.391 -25.969 1 82 79 LYS A N 1
ATOM 601 C CA . LYS A 1 79 ? -19.344 -28.328 -25.516 1 82 79 LYS A CA 1
ATOM 602 C C . LYS A 1 79 ? -19.188 -27.328 -24.375 1 82 79 LYS A C 1
ATOM 604 O O . LYS A 1 79 ? -18.469 -27.578 -23.406 1 82 79 LYS A O 1
ATOM 609 N N . LYS A 1 80 ? -20.016 -26.312 -24.484 1 87 80 LYS A N 1
ATOM 610 C CA . LYS A 1 80 ? -19.906 -25.266 -23.469 1 87 80 LYS A CA 1
ATOM 611 C C . LYS A 1 80 ? -20.469 -25.719 -22.125 1 87 80 LYS A C 1
ATOM 613 O O . LYS A 1 80 ? -19.844 -25.516 -21.094 1 87 80 LYS A O 1
ATOM 618 N N . ALA A 1 81 ? -21.594 -26.281 -22.156 1 88.19 81 ALA A N 1
ATOM 619 C CA . ALA A 1 81 ? -22.203 -26.781 -20.938 1 88.19 81 ALA A CA 1
ATOM 620 C C . ALA A 1 81 ? -21.344 -27.844 -20.266 1 88.19 81 ALA A C 1
ATOM 622 O O . ALA A 1 81 ? -21.188 -27.859 -19.047 1 88.19 81 ALA A O 1
ATOM 623 N N . ALA A 1 82 ? -20.766 -28.656 -21.094 1 88.44 82 ALA A N 1
ATOM 624 C CA . ALA A 1 82 ? -19.906 -29.719 -20.594 1 88.44 82 ALA A CA 1
ATOM 625 C C . ALA A 1 82 ? -18.656 -29.156 -19.922 1 88.44 82 ALA A C 1
ATOM 627 O O . ALA A 1 82 ? -18.219 -29.656 -18.875 1 88.44 82 ALA A O 1
ATOM 628 N N . GLN A 1 83 ? -18.141 -28.203 -20.547 1 88.44 83 GLN A N 1
ATOM 629 C CA . GLN A 1 83 ? -16.953 -27.562 -19.984 1 88.44 83 GLN A CA 1
ATOM 630 C C . GLN A 1 83 ? -17.266 -26.922 -18.641 1 88.44 83 GLN A C 1
ATOM 632 O O . GLN A 1 83 ? -16.484 -27.047 -17.703 1 88.44 83 GLN A O 1
ATOM 637 N N . LEU A 1 84 ? -18.344 -26.25 -18.578 1 90.62 84 LEU A N 1
ATOM 638 C CA . LEU A 1 84 ? -18.734 -25.578 -17.344 1 90.62 84 LEU A CA 1
ATOM 639 C C . LEU A 1 84 ? -19.047 -26.609 -16.25 1 90.62 84 LEU A C 1
ATOM 641 O O . LEU A 1 84 ? -18.703 -26.391 -15.086 1 90.62 84 LEU A O 1
ATOM 645 N N . ALA A 1 85 ? -19.656 -27.656 -16.656 1 88.75 85 ALA A N 1
ATOM 646 C CA . ALA A 1 85 ? -19.938 -28.734 -15.719 1 88.75 85 ALA A CA 1
ATOM 647 C C . ALA A 1 85 ? -18.641 -29.344 -15.18 1 88.75 85 ALA A C 1
ATOM 649 O O . ALA A 1 85 ? -18.562 -29.719 -14 1 88.75 85 ALA A O 1
ATOM 650 N N . GLN A 1 86 ? -17.703 -29.438 -16.047 1 86.62 86 GLN A N 1
ATOM 651 C CA . GLN A 1 86 ? -16.406 -29.953 -15.625 1 86.62 86 GLN A CA 1
ATOM 652 C C . GLN A 1 86 ? -15.75 -29.016 -14.609 1 86.62 86 GLN A C 1
ATOM 654 O O . GLN A 1 86 ? -15.211 -29.469 -13.602 1 86.62 86 GLN A O 1
ATOM 659 N N . HIS A 1 87 ? -15.805 -27.719 -14.914 1 85.88 87 HIS A N 1
ATOM 660 C CA . HIS A 1 87 ? -15.273 -26.75 -13.953 1 85.88 87 HIS A CA 1
ATOM 661 C C . HIS A 1 87 ? -15.992 -26.859 -12.617 1 85.88 87 HIS A C 1
ATOM 663 O O . HIS A 1 87 ? -15.367 -26.766 -11.562 1 85.88 87 HIS A O 1
ATOM 669 N N . CYS A 1 88 ? -17.25 -27.078 -12.672 1 87.38 88 CYS A N 1
ATOM 670 C CA . CYS A 1 88 ? -18.047 -27.172 -11.461 1 87.38 88 CYS A CA 1
ATOM 671 C C . CYS A 1 88 ? -17.656 -28.391 -10.633 1 87.38 88 CYS A C 1
ATOM 673 O O . CYS A 1 88 ? -17.531 -28.297 -9.414 1 87.38 88 CYS A O 1
ATOM 675 N N . ARG A 1 89 ? -17.422 -29.453 -11.297 1 83.69 89 ARG A N 1
ATOM 676 C CA . ARG A 1 89 ? -17 -30.672 -10.625 1 83.69 89 ARG A CA 1
ATOM 677 C C . ARG A 1 89 ? -15.648 -30.5 -9.945 1 83.69 89 ARG A C 1
ATOM 679 O O . ARG A 1 89 ? -15.477 -30.891 -8.789 1 83.69 89 ARG A O 1
ATOM 686 N N . LEU A 1 90 ? -14.766 -29.938 -10.641 1 79.69 90 LEU A N 1
ATOM 687 C CA . LEU A 1 90 ? -13.422 -29.734 -10.117 1 79.69 90 LEU A CA 1
ATOM 688 C C . LEU A 1 90 ? -13.438 -28.719 -8.977 1 79.69 90 LEU A C 1
ATOM 690 O O 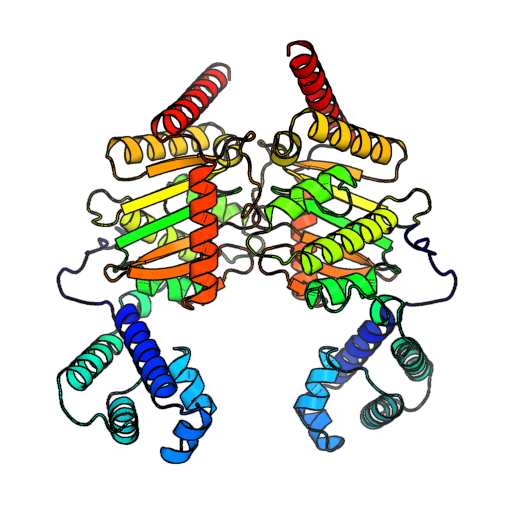. LEU A 1 90 ? -12.68 -28.844 -8.016 1 79.69 90 LEU A O 1
ATOM 694 N N . ALA A 1 91 ? -14.266 -27.734 -9.188 1 79.19 91 ALA A N 1
ATOM 695 C CA . ALA A 1 91 ? -14.344 -26.641 -8.219 1 79.19 91 ALA A CA 1
ATOM 696 C C . ALA A 1 91 ? -14.781 -27.141 -6.852 1 79.19 91 ALA A C 1
ATOM 698 O O . ALA A 1 91 ? -14.469 -26.531 -5.824 1 79.19 91 ALA A O 1
ATOM 699 N N . ARG A 1 92 ? -15.398 -28.219 -6.855 1 73.75 92 ARG A N 1
ATOM 700 C CA . ARG A 1 92 ? -15.984 -28.719 -5.613 1 73.75 92 ARG A CA 1
ATOM 701 C C . ARG A 1 92 ? -15 -29.609 -4.863 1 73.75 92 ARG A C 1
ATOM 703 O O . ARG A 1 92 ? -15.211 -29.922 -3.688 1 73.75 92 ARG A O 1
ATOM 710 N N . ARG A 1 93 ? -13.922 -29.891 -5.492 1 70.62 93 ARG A N 1
ATOM 711 C CA . ARG A 1 93 ? -12.906 -30.688 -4.828 1 70.62 93 ARG A CA 1
ATOM 712 C C . ARG A 1 93 ? -12.18 -29.891 -3.756 1 70.62 93 ARG A C 1
ATOM 714 O O . ARG A 1 93 ? -12.109 -28.656 -3.836 1 70.62 93 ARG A O 1
ATOM 721 N N . ARG A 1 94 ? -11.836 -30.656 -2.695 1 65.25 94 ARG A N 1
ATOM 722 C CA . ARG A 1 94 ? -11.094 -30 -1.628 1 65.25 94 ARG A CA 1
ATOM 723 C C . ARG A 1 94 ? -9.617 -29.875 -1.986 1 65.25 94 ARG A C 1
ATOM 725 O O . ARG A 1 94 ? -9.016 -30.812 -2.51 1 65.25 94 ARG A O 1
ATOM 732 N N . GLY A 1 95 ? -9.141 -28.594 -1.918 1 63.09 95 GLY A N 1
ATOM 733 C CA . GLY A 1 95 ? -7.711 -28.391 -2.096 1 63.09 95 GLY A CA 1
ATOM 734 C C . GLY A 1 95 ? -6.914 -28.625 -0.825 1 63.09 95 GLY A C 1
ATOM 735 O O . GLY A 1 95 ? -7.488 -28.766 0.256 1 63.09 95 GLY A O 1
ATOM 736 N N . TRP A 1 96 ? -5.672 -28.984 -0.999 1 61.41 96 TRP A N 1
ATOM 737 C CA . TRP A 1 96 ? -4.809 -29.219 0.154 1 61.41 96 TRP A CA 1
ATOM 738 C C . TRP A 1 96 ? -4.953 -28.094 1.175 1 61.41 96 TRP A C 1
ATOM 740 O O . TRP A 1 96 ? -4.777 -28.312 2.377 1 61.41 96 TRP A O 1
ATOM 750 N N . TRP A 1 97 ? -5.316 -26.922 0.734 1 62.72 97 TRP A N 1
ATOM 751 C CA . TRP A 1 97 ? -5.41 -25.75 1.589 1 62.72 97 TRP A CA 1
ATOM 752 C C . TRP A 1 97 ? -6.641 -25.828 2.488 1 62.72 97 TRP A C 1
ATOM 754 O O . TRP A 1 97 ? -6.707 -25.141 3.516 1 62.72 97 TRP A O 1
ATOM 764 N N . ASP A 1 98 ? -7.551 -26.484 1.992 1 61.78 98 ASP A N 1
ATOM 765 C CA . ASP A 1 98 ? -8.766 -26.625 2.785 1 61.78 98 ASP A CA 1
ATOM 766 C C . ASP A 1 98 ? -8.492 -27.391 4.074 1 61.78 98 ASP A C 1
ATOM 768 O O . ASP A 1 98 ? -9.195 -27.219 5.074 1 61.78 98 ASP A O 1
ATOM 772 N N . ARG A 1 99 ? -7.43 -28.203 4.023 1 61.78 99 ARG A N 1
ATOM 773 C CA . ARG A 1 99 ? -7.113 -29.047 5.164 1 61.78 99 ARG A CA 1
ATOM 774 C C . ARG A 1 99 ? -5.902 -28.531 5.926 1 61.78 99 ARG A C 1
ATOM 776 O O . ARG A 1 99 ? -5.523 -29.094 6.957 1 61.78 99 ARG A O 1
ATOM 783 N N . SER A 1 100 ? -5.5 -27.438 5.457 1 67.31 100 SER A N 1
ATOM 784 C CA . SER A 1 100 ? -4.234 -26.984 6.031 1 67.31 100 SER A CA 1
ATOM 785 C C . SER A 1 100 ? -4.449 -26.344 7.402 1 67.31 100 SER A C 1
ATOM 787 O O . SER A 1 100 ? -5.41 -25.609 7.605 1 67.31 100 SER A O 1
ATOM 789 N N . GLU A 1 101 ? -3.701 -26.781 8.352 1 79.38 101 GLU A N 1
ATOM 790 C CA . GLU A 1 101 ? -3.729 -26.281 9.719 1 79.38 101 GLU A CA 1
ATOM 791 C C . GLU A 1 101 ? -3.42 -24.781 9.766 1 79.38 101 GLU A C 1
ATOM 793 O O . GLU A 1 101 ? -3.719 -24.109 10.75 1 79.38 101 GLU A O 1
ATOM 798 N N . ILE A 1 102 ? -2.934 -24.312 8.586 1 81.25 102 ILE A N 1
ATOM 799 C CA . ILE A 1 102 ? -2.498 -22.922 8.648 1 81.25 102 ILE A CA 1
ATOM 800 C C . ILE A 1 102 ? -3.629 -22 8.18 1 81.25 102 ILE A C 1
ATOM 802 O O . ILE A 1 102 ? -3.592 -20.797 8.422 1 81.25 102 ILE A O 1
ATOM 806 N N . ARG A 1 103 ? -4.641 -22.438 7.621 1 81.38 103 ARG A N 1
ATOM 807 C CA . ARG A 1 103 ? -5.684 -21.672 6.945 1 81.38 103 ARG A CA 1
ATOM 808 C C . ARG A 1 103 ? -6.348 -20.688 7.902 1 81.38 103 ARG A C 1
ATOM 810 O O . ARG A 1 103 ? -6.527 -19.516 7.57 1 81.38 103 ARG A O 1
ATOM 817 N N . PRO A 1 104 ? -6.543 -21.188 9.156 1 83.19 104 PRO A N 1
ATOM 818 C CA . PRO A 1 104 ? -7.238 -20.266 10.07 1 83.19 104 PRO A CA 1
ATOM 819 C C . PRO A 1 104 ? -6.402 -19.047 10.438 1 83.19 104 PRO A C 1
ATOM 821 O O . PRO A 1 104 ? -6.934 -18.062 10.961 1 83.19 104 PRO A O 1
ATOM 824 N N . HIS A 1 105 ? -5.164 -19.172 10.148 1 89.5 105 HIS A N 1
ATOM 825 C CA . HIS A 1 105 ? -4.266 -18.109 10.586 1 89.5 105 HIS A CA 1
ATOM 826 C C . HIS A 1 105 ? -3.832 -17.234 9.414 1 89.5 105 HIS A C 1
ATOM 828 O O . HIS A 1 105 ? -2.992 -16.344 9.57 1 89.5 105 HIS A O 1
ATOM 834 N N . LEU A 1 106 ? -4.461 -17.469 8.258 1 87.38 106 LEU A N 1
ATOM 835 C CA . LEU A 1 106 ? -4.164 -16.688 7.07 1 87.38 106 LEU A CA 1
ATOM 836 C C . LEU A 1 106 ? -5.254 -15.641 6.824 1 87.38 106 LEU A C 1
ATOM 838 O O . LEU A 1 106 ? -6.414 -15.859 7.18 1 87.38 106 LEU A O 1
ATOM 842 N N . THR A 1 107 ? -4.816 -14.523 6.289 1 87.94 107 THR A N 1
ATOM 843 C CA . THR A 1 107 ? -5.805 -13.555 5.824 1 87.94 107 THR A CA 1
ATOM 844 C C . THR A 1 107 ? -6.598 -14.109 4.648 1 87.94 107 THR A C 1
ATOM 846 O O . THR A 1 107 ? -6.152 -15.047 3.979 1 87.94 107 THR A O 1
ATOM 849 N N . PRO A 1 108 ? -7.766 -13.57 4.379 1 83.25 108 PRO A N 1
ATOM 850 C CA . PRO A 1 108 ? -8.516 -13.992 3.193 1 83.25 108 PRO A CA 1
ATOM 851 C C . PRO A 1 108 ? -7.715 -13.852 1.902 1 83.25 108 PRO A C 1
ATOM 853 O O . PRO A 1 108 ? -7.785 -14.719 1.029 1 83.25 108 PRO A O 1
ATOM 856 N N . ALA A 1 109 ? -6.953 -12.797 1.812 1 87.44 109 ALA A N 1
ATOM 857 C CA . ALA A 1 109 ? -6.145 -12.57 0.616 1 87.44 109 ALA A CA 1
ATOM 858 C C . ALA A 1 109 ? -5.121 -13.688 0.428 1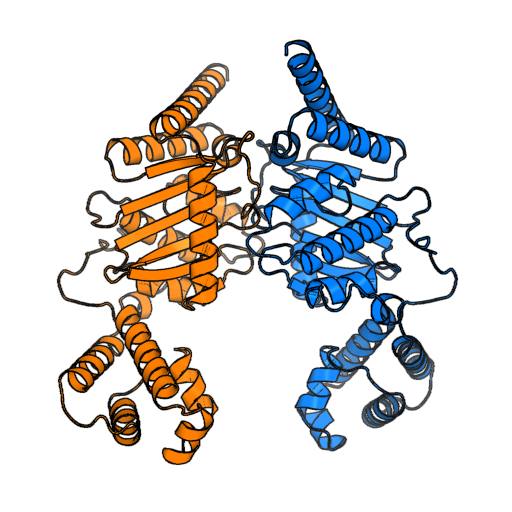 87.44 109 ALA A C 1
ATOM 860 O O . ALA A 1 109 ? -4.98 -14.234 -0.671 1 87.44 109 ALA A O 1
ATOM 861 N N . LEU A 1 110 ? -4.469 -14.07 1.5 1 88.25 110 LEU A N 1
ATOM 862 C CA . LEU A 1 110 ? -3.461 -15.125 1.435 1 88.25 110 LEU A CA 1
ATOM 863 C C . LEU A 1 110 ? -4.109 -16.484 1.165 1 88.25 110 LEU A C 1
ATOM 865 O O . LEU A 1 110 ? -3.543 -17.312 0.451 1 88.25 110 LEU A O 1
ATOM 869 N N . THR A 1 111 ? -5.207 -16.641 1.756 1 83 111 THR A N 1
ATOM 870 C CA . THR A 1 111 ? -5.957 -17.875 1.511 1 83 111 THR A CA 1
ATOM 871 C C . THR A 1 111 ? -6.316 -18 0.033 1 83 111 THR A C 1
ATOM 873 O O . THR A 1 111 ? -6.18 -19.078 -0.552 1 83 111 THR A O 1
ATOM 876 N N . ASN A 1 112 ? -6.738 -16.938 -0.548 1 83 112 ASN A N 1
ATOM 877 C CA . ASN A 1 112 ? -7.07 -16.922 -1.969 1 83 112 ASN A CA 1
ATOM 878 C C . ASN A 1 112 ? -5.836 -17.172 -2.834 1 83 112 ASN A C 1
ATOM 880 O O . ASN A 1 112 ? -5.902 -17.891 -3.828 1 83 112 ASN A O 1
ATOM 884 N N . LEU A 1 113 ? -4.762 -16.578 -2.434 1 85 113 LEU A N 1
ATOM 885 C CA . LEU A 1 113 ? -3.52 -16.75 -3.186 1 85 113 LEU A CA 1
ATOM 886 C C . LEU A 1 113 ? -3.078 -18.203 -3.203 1 85 113 LEU A C 1
ATOM 888 O O . LEU A 1 113 ? -2.629 -18.703 -4.238 1 85 113 LEU A O 1
ATOM 892 N N . LEU A 1 114 ? -3.197 -18.781 -2.088 1 78 114 LEU A N 1
ATOM 893 C CA . LEU A 1 114 ? -2.773 -20.156 -1.913 1 78 114 LEU A CA 1
ATOM 894 C C . LEU A 1 114 ? -3.492 -21.078 -2.895 1 78 114 LEU A C 1
ATOM 896 O O . LEU A 1 114 ? -2.92 -22.062 -3.363 1 78 114 LEU A O 1
ATOM 900 N N . GLN A 1 115 ? -4.652 -20.766 -3.189 1 74.38 115 GLN A N 1
ATOM 901 C CA . GLN A 1 115 ? -5.477 -21.609 -4.051 1 74.38 115 GLN A CA 1
ATOM 902 C C . GLN A 1 115 ? -4.934 -21.625 -5.477 1 74.38 115 GLN A C 1
ATOM 904 O O . GLN A 1 115 ? -5.203 -22.562 -6.23 1 74.38 115 GLN A O 1
ATOM 909 N N . PHE A 1 116 ? -4.141 -20.703 -5.797 1 77.31 116 PHE A N 1
ATOM 910 C CA . PHE A 1 116 ? -3.672 -20.578 -7.172 1 77.31 116 PHE A CA 1
ATOM 911 C C . PHE A 1 116 ? -2.225 -21.047 -7.293 1 77.31 116 PHE A C 1
ATOM 913 O O . PHE A 1 116 ? -1.678 -21.109 -8.398 1 77.31 116 PHE A O 1
ATOM 920 N N . GLU A 1 117 ? -1.658 -21.344 -6.215 1 74.25 117 GLU A N 1
ATOM 921 C CA . GLU A 1 117 ? -0.231 -21.641 -6.148 1 74.25 117 GLU A CA 1
ATOM 922 C C . GLU A 1 117 ? 0.135 -22.781 -7.09 1 74.25 117 GLU A C 1
ATOM 924 O O . GLU A 1 117 ? 1.1 -22.688 -7.852 1 74.25 117 GLU A O 1
ATOM 929 N N . SER A 1 118 ? -0.624 -23.812 -7.051 1 72 118 SER A N 1
ATOM 930 C CA . SER A 1 118 ? -0.257 -25.031 -7.766 1 72 118 SER A CA 1
ATOM 931 C C . SER A 1 118 ? -0.448 -24.875 -9.266 1 72 118 SER A C 1
ATOM 933 O O . SER A 1 118 ? 0.095 -25.656 -10.055 1 72 118 SER A O 1
ATOM 935 N N . ASP A 1 119 ? -1.127 -23.844 -9.656 1 78.56 119 ASP A N 1
ATOM 936 C CA . ASP A 1 119 ? -1.43 -23.688 -11.07 1 78.56 119 ASP A CA 1
ATOM 937 C C . ASP A 1 119 ? -0.625 -22.531 -11.68 1 78.56 119 ASP A C 1
ATOM 939 O O . ASP A 1 119 ? -0.817 -22.172 -12.844 1 78.56 119 ASP A O 1
ATOM 943 N N . ALA A 1 120 ? 0.314 -22.047 -10.977 1 86.62 120 ALA A N 1
ATOM 944 C CA . ALA A 1 120 ? 1.057 -20.875 -11.445 1 86.62 120 ALA A CA 1
ATOM 945 C C . ALA A 1 120 ? 2.012 -21.234 -12.57 1 86.62 120 ALA A C 1
ATOM 947 O O . ALA A 1 120 ? 2.859 -22.125 -12.422 1 86.62 120 ALA A O 1
ATOM 948 N N . ALA A 1 121 ? 1.821 -20.641 -13.711 1 89.31 121 ALA A N 1
ATOM 949 C CA . ALA A 1 121 ? 2.748 -20.797 -14.828 1 89.31 121 ALA A CA 1
ATOM 950 C C . ALA A 1 121 ? 3.877 -19.781 -14.75 1 89.31 121 ALA A C 1
ATOM 952 O O . ALA A 1 121 ? 5.043 -20.109 -14.977 1 89.31 121 ALA A O 1
ATOM 953 N N . HIS A 1 122 ? 3.516 -18.547 -14.43 1 94.06 122 HIS A N 1
ATOM 954 C CA . HIS A 1 122 ? 4.48 -17.469 -14.281 1 94.06 122 HIS A CA 1
ATOM 955 C C . HIS A 1 122 ? 4.164 -16.609 -13.055 1 94.06 122 HIS A C 1
ATOM 957 O O . HIS A 1 122 ? 3.012 -16.219 -12.844 1 94.06 122 HIS A O 1
ATOM 963 N N . ILE A 1 123 ? 5.137 -16.422 -12.312 1 95.69 123 ILE A N 1
ATOM 964 C CA . ILE A 1 123 ? 5 -15.547 -11.148 1 95.69 123 ILE A CA 1
ATOM 965 C C . ILE A 1 123 ? 5.848 -14.289 -11.352 1 95.69 123 ILE A C 1
ATOM 967 O O . ILE A 1 123 ? 7.031 -14.375 -11.688 1 95.69 123 ILE A O 1
ATOM 971 N N . MET A 1 124 ? 5.273 -13.125 -11.258 1 96.69 124 MET A N 1
ATOM 972 C CA . MET A 1 124 ? 5.922 -11.82 -11.328 1 96.69 124 MET A CA 1
ATOM 973 C C . MET A 1 124 ? 5.758 -11.062 -10.016 1 96.69 124 MET A C 1
ATOM 975 O O . MET A 1 124 ? 4.637 -10.852 -9.547 1 96.69 124 MET A O 1
ATOM 979 N N . ALA A 1 125 ? 6.82 -10.672 -9.414 1 97.19 125 ALA A N 1
ATOM 980 C CA . ALA A 1 125 ? 6.742 -9.984 -8.133 1 97.19 125 ALA A CA 1
ATOM 981 C C . ALA A 1 125 ? 7.578 -8.703 -8.141 1 97.19 125 ALA A C 1
ATOM 983 O O . ALA A 1 125 ? 8.617 -8.641 -8.805 1 97.19 125 ALA A O 1
ATOM 984 N N . PHE A 1 126 ? 7.086 -7.715 -7.523 1 96.75 126 PHE A N 1
ATOM 985 C CA . PHE A 1 126 ? 7.793 -6.453 -7.359 1 96.75 126 PHE A CA 1
ATOM 986 C C . PHE A 1 126 ? 8.039 -6.152 -5.887 1 96.75 126 PHE A C 1
ATOM 988 O O . PHE A 1 126 ? 7.102 -6.176 -5.082 1 96.75 126 PHE A O 1
ATOM 995 N N . GLY A 1 127 ? 9.305 -5.898 -5.535 1 95.81 127 GLY A N 1
ATOM 996 C CA . GLY A 1 127 ? 9.711 -5.52 -4.191 1 95.81 127 GLY A CA 1
ATOM 997 C C . GLY A 1 127 ? 10.328 -4.137 -4.121 1 95.81 127 GLY A C 1
ATOM 998 O O . GLY A 1 127 ? 11.539 -3.984 -4.277 1 95.81 127 GLY A O 1
ATOM 999 N N . PRO A 1 128 ? 9.547 -3.182 -3.791 1 94.06 128 PRO A N 1
ATOM 1000 C CA . PRO A 1 128 ? 10.055 -1.809 -3.758 1 94.06 128 PRO A CA 1
ATOM 1001 C C . PRO A 1 128 ? 10.867 -1.512 -2.5 1 94.06 128 PRO A C 1
ATOM 1003 O O . PRO A 1 128 ? 11.648 -0.556 -2.477 1 94.06 128 PRO A O 1
ATOM 1006 N N . SER A 1 129 ? 10.641 -2.316 -1.436 1 93.06 129 SER A N 1
ATOM 1007 C CA . SER A 1 129 ? 11.336 -1.994 -0.193 1 93.06 129 SER A CA 1
ATOM 1008 C C . SER A 1 129 ? 11.758 -3.258 0.545 1 93.06 129 SER A C 1
ATOM 1010 O O . SER A 1 129 ? 12.68 -3.223 1.365 1 93.06 129 SER A O 1
ATOM 1012 N N . ILE A 1 130 ? 11.016 -4.258 0.316 1 93 130 ILE A N 1
ATOM 1013 C CA . ILE A 1 130 ? 11.258 -5.527 0.994 1 93 130 ILE A CA 1
ATOM 1014 C C . ILE A 1 130 ? 11.336 -6.656 -0.034 1 93 130 ILE A C 1
ATOM 1016 O O . ILE A 1 130 ? 10.648 -6.617 -1.058 1 93 130 ILE A O 1
ATOM 1020 N N . LEU A 1 131 ? 12.18 -7.59 0.257 1 95.94 131 LEU A N 1
ATOM 1021 C CA . LEU A 1 131 ? 12.273 -8.773 -0.586 1 95.94 131 LEU A CA 1
ATOM 1022 C C . LEU A 1 131 ? 10.93 -9.492 -0.671 1 95.94 131 LEU A C 1
ATOM 1024 O O . LEU A 1 131 ? 10.289 -9.75 0.354 1 95.94 131 LEU A O 1
ATOM 1028 N N . PRO A 1 132 ? 10.492 -9.789 -1.932 1 96.25 132 PRO A N 1
ATOM 1029 C CA . PRO A 1 132 ? 9.289 -10.609 -2.025 1 96.25 132 PRO A CA 1
ATOM 1030 C C . PRO A 1 132 ? 9.43 -11.953 -1.302 1 96.25 132 PRO A C 1
ATOM 1032 O O . PRO A 1 132 ? 10.492 -12.57 -1.343 1 96.25 132 PRO A O 1
ATOM 1035 N N . GLY A 1 133 ? 8.375 -12.391 -0.683 1 94.88 133 GLY A N 1
ATOM 1036 C CA . GLY A 1 133 ? 8.391 -13.602 0.119 1 94.88 133 GLY A CA 1
ATOM 1037 C C . GLY A 1 133 ? 8.828 -14.828 -0.658 1 94.88 133 GLY A C 1
ATOM 1038 O O . GLY A 1 133 ? 9.477 -15.719 -0.103 1 94.88 133 GLY A O 1
ATOM 1039 N N . ILE A 1 134 ? 8.594 -14.875 -1.935 1 94.75 134 ILE A N 1
ATOM 1040 C CA . ILE A 1 134 ? 8.781 -16.062 -2.758 1 94.75 134 ILE A CA 1
ATOM 1041 C C . ILE A 1 134 ? 10.266 -16.281 -3.018 1 94.75 134 ILE A C 1
ATOM 1043 O O . ILE A 1 134 ? 10.664 -17.344 -3.506 1 94.75 134 ILE A O 1
ATOM 1047 N N . ILE A 1 135 ? 11.117 -15.305 -2.701 1 97.06 135 ILE A N 1
ATOM 1048 C CA . ILE A 1 135 ? 12.539 -15.523 -2.936 1 97.06 135 ILE A CA 1
ATOM 1049 C C . ILE A 1 135 ? 13.305 -15.414 -1.617 1 97.06 135 ILE A C 1
ATOM 1051 O O . ILE A 1 135 ? 14.531 -15.492 -1.598 1 97.06 135 ILE A O 1
ATOM 1055 N N . GLN A 1 136 ? 12.625 -15.219 -0.552 1 97.75 136 GLN A N 1
ATOM 1056 C CA . GLN A 1 136 ? 13.266 -15.156 0.759 1 97.75 136 GLN A CA 1
ATOM 1057 C C . GLN A 1 136 ? 13.758 -16.531 1.189 1 97.75 136 GLN A C 1
ATOM 1059 O O . GLN A 1 136 ? 13.055 -17.531 1.026 1 97.75 136 GLN A O 1
ATOM 1064 N N . THR A 1 137 ? 15 -16.562 1.678 1 97.81 137 THR A N 1
ATOM 1065 C CA . THR A 1 137 ? 15.453 -17.781 2.332 1 97.81 137 THR A CA 1
ATOM 1066 C C . THR A 1 137 ? 14.688 -18.016 3.631 1 97.81 137 THR A C 1
ATOM 1068 O O . THR A 1 137 ? 13.977 -17.141 4.105 1 97.81 137 THR A O 1
ATOM 1071 N N . HIS A 1 138 ? 14.883 -19.312 4.152 1 97.62 138 HIS A N 1
ATOM 1072 C CA . HIS A 1 138 ? 14.258 -19.625 5.43 1 97.62 138 HIS A CA 1
ATOM 1073 C C . HIS A 1 138 ? 14.664 -18.625 6.512 1 97.62 138 HIS A C 1
ATOM 1075 O O . HIS A 1 138 ? 13.812 -18.125 7.246 1 97.62 138 HIS A O 1
ATOM 1081 N N . ALA A 1 139 ? 15.914 -18.328 6.559 1 98 139 ALA A N 1
ATOM 1082 C CA . ALA A 1 139 ? 16.438 -17.438 7.59 1 98 139 ALA A CA 1
ATOM 1083 C C . ALA A 1 139 ? 15.93 -16.016 7.402 1 98 139 ALA A C 1
ATOM 1085 O O . ALA A 1 139 ? 15.547 -15.359 8.367 1 98 139 ALA A O 1
ATOM 1086 N N . MET A 1 140 ? 15.945 -15.516 6.211 1 97.5 140 MET A N 1
ATOM 1087 C CA . MET A 1 140 ? 15.484 -14.164 5.918 1 97.5 140 MET A CA 1
ATOM 1088 C C . MET A 1 140 ? 14 -14.016 6.246 1 97.5 140 MET A C 1
ATOM 1090 O O . MET A 1 140 ? 13.602 -13.047 6.902 1 97.5 140 MET A O 1
ATOM 1094 N N . ALA A 1 141 ? 13.18 -14.984 5.832 1 97.38 141 ALA A N 1
ATOM 1095 C CA . ALA A 1 141 ? 11.742 -14.961 6.109 1 97.38 141 ALA A CA 1
ATOM 1096 C C . ALA A 1 141 ? 11.477 -14.922 7.613 1 97.38 141 ALA A C 1
ATOM 1098 O O . ALA A 1 141 ? 10.602 -14.195 8.078 1 97.38 141 ALA A O 1
ATOM 1099 N N . ALA A 1 142 ? 12.242 -15.734 8.305 1 97.12 142 ALA A N 1
ATOM 1100 C CA . ALA A 1 142 ? 12.07 -15.797 9.758 1 97.12 142 ALA A CA 1
ATOM 1101 C C . ALA A 1 142 ? 12.352 -14.445 10.406 1 97.12 142 ALA A C 1
ATOM 1103 O O . ALA A 1 142 ? 11.594 -13.992 11.266 1 97.12 142 ALA A O 1
ATOM 1104 N N . VAL A 1 143 ? 13.398 -13.805 10.016 1 96.44 143 VAL A N 1
ATOM 1105 C CA . VAL A 1 143 ? 13.812 -12.539 10.602 1 96.44 143 VAL A CA 1
ATOM 1106 C C . VAL A 1 143 ? 12.812 -11.445 10.234 1 96.44 143 VAL A C 1
ATOM 1108 O O . VAL A 1 143 ? 12.422 -10.641 11.078 1 96.44 143 VAL A O 1
ATOM 1111 N N . ILE A 1 144 ? 12.344 -11.406 8.984 1 94.94 144 ILE A N 1
ATOM 1112 C CA . ILE A 1 144 ? 11.391 -10.398 8.523 1 94.94 144 ILE A CA 1
ATOM 1113 C C . ILE A 1 144 ? 10.062 -10.562 9.258 1 94.94 144 ILE A C 1
ATOM 1115 O O . ILE A 1 144 ? 9.508 -9.586 9.773 1 94.94 144 ILE A O 1
ATOM 1119 N N . LEU A 1 145 ? 9.57 -11.773 9.383 1 94.62 145 LEU A N 1
ATOM 1120 C CA . LEU A 1 145 ? 8.273 -12.016 10.016 1 94.62 145 LEU A CA 1
ATOM 1121 C C . LEU A 1 145 ? 8.336 -11.727 11.516 1 94.62 145 LEU A C 1
ATOM 1123 O O . LEU A 1 145 ? 7.336 -11.336 12.117 1 94.62 145 LEU A O 1
ATOM 1127 N N . ALA A 1 146 ? 9.5 -11.891 12.117 1 94.94 146 ALA A N 1
ATOM 1128 C CA . ALA A 1 146 ? 9.672 -11.555 13.531 1 94.94 146 ALA A CA 1
ATOM 1129 C C . ALA A 1 146 ? 9.484 -10.062 13.766 1 94.94 146 ALA A C 1
ATOM 1131 O O . ALA A 1 146 ? 9.039 -9.648 14.844 1 94.94 146 ALA A O 1
ATOM 1132 N N . ASP A 1 147 ? 9.805 -9.305 12.766 1 92.75 147 ASP A N 1
ATOM 1133 C CA . ASP A 1 147 ? 9.68 -7.852 12.867 1 92.75 147 ASP A CA 1
ATOM 1134 C C . ASP A 1 147 ? 8.219 -7.422 12.93 1 92.75 147 ASP A C 1
ATOM 1136 O O . ASP A 1 147 ? 7.918 -6.285 13.297 1 92.75 147 ASP A O 1
ATOM 1140 N N . TYR A 1 148 ? 7.285 -8.336 12.648 1 89.38 148 TYR A N 1
ATOM 1141 C CA . TYR A 1 148 ? 5.859 -8.023 12.633 1 89.38 148 TYR A CA 1
ATOM 1142 C C . TYR A 1 148 ? 5.172 -8.539 13.883 1 89.38 148 TYR A C 1
ATOM 1144 O O . TYR A 1 148 ? 3.945 -8.68 13.914 1 89.38 148 TYR A O 1
ATOM 1152 N N . ALA A 1 149 ? 5.871 -8.758 14.922 1 88.94 149 ALA A N 1
ATOM 1153 C CA . ALA A 1 149 ? 5.363 -9.398 16.141 1 88.94 149 ALA A CA 1
ATOM 1154 C C . ALA A 1 149 ? 4.359 -8.5 16.859 1 88.94 149 ALA A C 1
ATOM 1156 O O . ALA A 1 149 ? 3.516 -8.984 17.609 1 88.94 149 ALA A O 1
ATOM 1157 N N . ASP A 1 150 ? 4.359 -7.234 16.609 1 83.19 150 ASP A N 1
ATOM 1158 C CA . ASP A 1 150 ? 3.451 -6.316 17.281 1 83.19 150 ASP A CA 1
ATOM 1159 C C . ASP A 1 150 ? 2.066 -6.336 16.641 1 83.19 150 ASP A C 1
ATOM 1161 O O . ASP A 1 150 ? 1.089 -5.883 17.234 1 83.19 150 ASP A O 1
ATOM 1165 N N . VAL A 1 151 ? 2.008 -6.93 15.414 1 83.44 151 VAL A N 1
ATOM 1166 C CA . VAL A 1 151 ? 0.734 -6.84 14.711 1 83.44 151 VAL A CA 1
ATOM 1167 C C . VAL A 1 151 ? 0.247 -8.242 14.344 1 83.44 151 VAL A C 1
ATOM 1169 O O . VAL A 1 151 ? -0.928 -8.43 14.016 1 83.44 151 VAL A O 1
ATOM 1172 N N . LEU A 1 152 ? 1.127 -9.164 14.352 1 88.94 152 LEU A N 1
ATOM 1173 C CA . LEU A 1 152 ? 0.774 -10.547 14.047 1 88.94 152 LEU A CA 1
ATOM 1174 C C . LEU A 1 152 ? 1.042 -11.453 15.242 1 88.94 152 LEU A C 1
ATOM 1176 O O . LEU A 1 152 ? 2.082 -11.336 15.898 1 88.94 152 LEU A O 1
ATOM 1180 N N . THR A 1 153 ? 0.12 -12.336 15.469 1 92.62 153 THR A N 1
ATOM 1181 C CA . THR A 1 153 ? 0.32 -13.344 16.5 1 92.62 153 THR A CA 1
ATOM 1182 C C . THR A 1 153 ? 1.388 -14.352 16.078 1 92.62 153 THR A C 1
ATOM 1184 O O . THR A 1 153 ? 1.809 -14.359 14.914 1 92.62 153 THR A O 1
ATOM 1187 N N . GLU A 1 154 ? 1.823 -15.148 17 1 94.81 154 GLU A N 1
ATOM 1188 C CA . GLU A 1 154 ? 2.803 -16.188 16.688 1 94.81 154 GLU A CA 1
ATOM 1189 C C . GLU A 1 154 ? 2.258 -17.156 15.648 1 94.81 154 GLU A C 1
ATOM 1191 O O . GLU A 1 154 ? 2.982 -17.578 14.75 1 94.81 154 GLU A O 1
ATOM 1196 N N . GLU A 1 155 ? 1.017 -17.5 15.766 1 93.62 155 GLU A N 1
ATOM 1197 C CA . GLU A 1 155 ? 0.379 -18.438 14.836 1 93.62 155 GLU A CA 1
ATOM 1198 C C . GLU A 1 155 ? 0.278 -17.828 13.438 1 93.62 155 GLU A C 1
ATOM 1200 O O . GLU A 1 155 ? 0.504 -18.516 12.445 1 93.62 155 GLU A O 1
ATOM 1205 N N . GLN A 1 156 ? -0.062 -16.609 13.391 1 92.88 156 GLN A N 1
ATOM 1206 C CA . GLN A 1 156 ? -0.176 -15.922 12.109 1 92.88 156 GLN A CA 1
ATOM 1207 C C . GLN A 1 156 ? 1.178 -15.828 11.406 1 92.88 156 GLN A C 1
ATOM 1209 O O . GLN A 1 156 ? 1.274 -16.047 10.195 1 92.88 156 GLN A O 1
ATOM 1214 N N . ARG A 1 157 ? 2.236 -15.547 12.18 1 94.75 157 ARG A N 1
ATOM 1215 C CA . ARG A 1 157 ? 3.578 -15.469 11.617 1 94.75 157 ARG A CA 1
ATOM 1216 C C . ARG A 1 157 ? 4.039 -16.828 11.117 1 94.75 157 ARG A C 1
ATOM 1218 O O . ARG A 1 157 ? 4.621 -16.938 10.031 1 94.75 157 ARG A O 1
ATOM 1225 N N . ALA A 1 158 ? 3.762 -17.828 11.898 1 94.5 158 ALA A N 1
ATOM 1226 C CA . ALA A 1 158 ? 4.129 -19.188 11.508 1 94.5 158 ALA A CA 1
ATOM 1227 C C . ALA A 1 158 ? 3.404 -19.609 10.234 1 94.5 158 ALA A C 1
ATOM 1229 O O . ALA A 1 158 ? 3.99 -20.266 9.367 1 94.5 158 ALA A O 1
ATOM 1230 N N . ALA A 1 159 ? 2.158 -19.297 10.156 1 92.12 159 ALA A N 1
ATOM 1231 C CA . ALA A 1 159 ? 1.365 -19.625 8.977 1 92.12 159 ALA A CA 1
ATOM 1232 C C . ALA A 1 159 ? 1.901 -18.906 7.738 1 92.12 159 ALA A C 1
ATOM 1234 O O . ALA A 1 159 ? 2.014 -19.516 6.668 1 92.12 159 ALA A O 1
ATOM 1235 N N . ARG A 1 160 ? 2.207 -17.656 7.922 1 93.06 160 ARG A N 1
ATOM 1236 C CA . ARG A 1 160 ? 2.76 -16.891 6.812 1 93.06 160 ARG A CA 1
ATOM 1237 C C . ARG A 1 160 ? 4.117 -17.438 6.387 1 93.06 160 ARG A C 1
ATOM 1239 O O . ARG A 1 160 ? 4.43 -17.484 5.195 1 93.06 160 ARG A O 1
ATOM 1246 N N . PHE A 1 161 ? 4.863 -17.828 7.367 1 94.75 161 PHE A N 1
ATOM 1247 C CA . PHE A 1 161 ? 6.152 -18.438 7.074 1 94.75 161 PHE A CA 1
ATOM 1248 C C . PHE A 1 161 ? 5.977 -19.703 6.234 1 94.75 161 PHE A C 1
ATOM 1250 O O . PHE A 1 161 ? 6.625 -19.859 5.199 1 94.75 161 PHE A O 1
ATOM 1257 N N . THR A 1 162 ? 5.125 -20.531 6.652 1 92.44 162 THR A N 1
ATOM 1258 C CA . THR A 1 162 ? 4.855 -21.781 5.945 1 92.44 162 THR A CA 1
ATOM 1259 C C . THR A 1 162 ? 4.398 -21.5 4.516 1 92.44 162 THR A C 1
ATOM 1261 O O . THR A 1 162 ? 4.863 -22.141 3.574 1 92.44 162 THR A O 1
ATOM 1264 N N . LEU A 1 163 ? 3.543 -20.594 4.391 1 89.5 163 LEU A N 1
ATOM 1265 C CA . LEU A 1 163 ? 3.039 -20.25 3.066 1 89.5 163 LEU A CA 1
ATOM 1266 C C . LEU A 1 163 ? 4.156 -19.703 2.186 1 89.5 163 LEU A C 1
ATOM 1268 O O . LEU A 1 163 ? 4.262 -20.062 1.012 1 89.5 163 LEU A O 1
ATOM 1272 N N . ARG A 1 164 ? 4.98 -18.828 2.754 1 92.56 164 ARG A N 1
ATOM 1273 C CA . ARG A 1 164 ? 6.086 -18.25 1.998 1 92.56 164 ARG A CA 1
ATOM 1274 C C . ARG A 1 164 ? 7.031 -19.344 1.49 1 92.56 164 ARG A C 1
ATOM 1276 O O . ARG A 1 164 ? 7.473 -19.297 0.34 1 92.56 164 ARG A O 1
ATOM 1283 N N . MET A 1 165 ? 7.242 -20.297 2.303 1 92.25 165 MET A N 1
ATOM 1284 C CA . MET A 1 165 ? 8.141 -21.375 1.904 1 92.25 165 MET A CA 1
ATOM 1285 C C . MET A 1 165 ? 7.516 -22.234 0.812 1 92.25 165 MET A C 1
ATOM 1287 O O . MET A 1 165 ? 8.203 -22.672 -0.114 1 92.25 165 MET A O 1
ATOM 1291 N N . ARG A 1 166 ? 6.289 -22.422 0.913 1 87 166 ARG A N 1
ATOM 1292 C CA . ARG A 1 166 ? 5.594 -23.188 -0.112 1 87 166 ARG A CA 1
ATOM 1293 C C . ARG A 1 166 ? 5.594 -22.453 -1.446 1 87 166 ARG A C 1
ATOM 1295 O O . ARG A 1 166 ? 5.848 -23.047 -2.494 1 87 166 ARG A O 1
ATOM 1302 N N . LEU A 1 167 ? 5.285 -21.25 -1.353 1 89 167 LEU A N 1
ATOM 1303 C CA . LEU A 1 167 ? 5.27 -20.438 -2.566 1 89 167 LEU A CA 1
ATOM 1304 C C . LEU A 1 167 ? 6.664 -20.328 -3.166 1 89 167 LEU A C 1
ATOM 1306 O O . LEU A 1 167 ? 6.82 -20.281 -4.391 1 89 167 LEU A O 1
ATOM 1310 N N . ARG A 1 168 ? 7.617 -20.234 -2.318 1 94 168 ARG A N 1
ATOM 1311 C CA . ARG A 1 168 ? 9 -20.219 -2.791 1 94 168 ARG A CA 1
ATOM 1312 C C . ARG A 1 168 ? 9.336 -21.484 -3.564 1 94 168 ARG A C 1
ATOM 1314 O O . ARG A 1 168 ? 9.953 -21.422 -4.629 1 94 168 ARG A O 1
ATOM 1321 N N . GLU A 1 169 ? 8.992 -22.562 -3.031 1 91.06 169 GLU A N 1
ATOM 1322 C CA . GLU A 1 169 ? 9.234 -23.844 -3.703 1 91.06 169 GLU A CA 1
ATOM 1323 C C . GLU A 1 169 ? 8.555 -23.875 -5.066 1 91.06 169 GLU A C 1
ATOM 1325 O O . GLU A 1 169 ? 9.109 -24.406 -6.031 1 91.06 169 GLU A O 1
ATOM 1330 N N . GLN A 1 170 ? 7.41 -23.344 -5.082 1 87.5 170 GLN A N 1
ATOM 1331 C CA . GLN A 1 170 ? 6.68 -23.312 -6.344 1 87.5 170 GLN A CA 1
ATOM 1332 C C . GLN A 1 170 ? 7.34 -22.344 -7.328 1 87.5 170 GLN A C 1
ATOM 1334 O O . GLN A 1 170 ? 7.395 -22.625 -8.531 1 87.5 170 GLN A O 1
ATOM 1339 N N . ALA A 1 171 ? 7.801 -21.266 -6.844 1 92.12 171 ALA A N 1
ATOM 1340 C CA . ALA A 1 171 ? 8.312 -20.203 -7.691 1 92.12 171 ALA A CA 1
ATOM 1341 C C . ALA A 1 171 ? 9.719 -20.516 -8.188 1 92.12 171 ALA A C 1
ATOM 1343 O O . ALA A 1 171 ? 10.008 -20.422 -9.383 1 92.12 171 ALA A O 1
ATOM 1344 N N . ILE A 1 172 ? 10.578 -21.016 -7.25 1 93.88 172 ILE A N 1
ATOM 1345 C CA . ILE A 1 172 ? 11.977 -21.109 -7.656 1 93.88 172 ILE A CA 1
ATOM 1346 C C . ILE A 1 172 ? 12.555 -22.438 -7.207 1 93.88 172 ILE A C 1
ATOM 1348 O O . ILE A 1 172 ? 13.781 -22.609 -7.133 1 93.88 172 ILE A O 1
ATOM 1352 N N . GLY A 1 173 ? 11.719 -23.281 -6.844 1 92.38 173 GLY A N 1
ATOM 1353 C CA . GLY A 1 173 ? 12.195 -24.625 -6.547 1 92.38 173 GLY A CA 1
ATOM 1354 C C . GLY A 1 173 ? 12.828 -25.312 -7.746 1 92.38 173 GLY A C 1
ATOM 1355 O O . GLY A 1 173 ? 12.484 -25.016 -8.891 1 92.38 173 GLY A O 1
ATOM 1356 N N . ARG A 1 174 ? 13.648 -26.234 -7.566 1 87.56 174 ARG A N 1
ATOM 1357 C CA . ARG A 1 174 ? 14.406 -26.891 -8.625 1 87.56 174 ARG A CA 1
ATOM 1358 C C . ARG A 1 174 ? 13.492 -27.719 -9.523 1 87.56 174 ARG A C 1
ATOM 1360 O O . ARG A 1 174 ? 13.766 -27.891 -10.719 1 87.56 174 ARG A O 1
ATOM 1367 N N . GLU A 1 175 ? 12.453 -28.172 -8.977 1 82.69 175 GLU A N 1
ATOM 1368 C CA . GLU A 1 175 ? 11.555 -29.047 -9.742 1 82.69 175 GLU A CA 1
ATOM 1369 C C . GLU A 1 175 ? 10.32 -28.281 -10.203 1 82.69 175 GLU A C 1
ATOM 1371 O O . GLU A 1 175 ? 9.359 -28.875 -10.68 1 82.69 175 GLU A O 1
ATOM 1376 N N . SER A 1 176 ? 10.422 -26.969 -10.031 1 83.06 176 SER A N 1
ATOM 1377 C CA . SER A 1 176 ? 9.25 -26.172 -10.383 1 83.06 176 SER A CA 1
ATOM 1378 C C . SER A 1 176 ? 9.141 -26 -11.891 1 83.06 176 SER A C 1
ATOM 1380 O O . SER A 1 176 ? 10.156 -25.812 -12.578 1 83.06 176 SER A O 1
ATOM 1382 N N . GLY A 1 177 ? 7.988 -26.141 -12.422 1 84.06 177 GLY A N 1
ATOM 1383 C CA . GLY A 1 177 ? 7.727 -25.797 -13.812 1 84.06 177 GLY A CA 1
ATOM 1384 C C . GLY A 1 177 ? 7.301 -24.359 -14.008 1 84.06 177 GLY A C 1
ATOM 1385 O O . GLY A 1 177 ? 7.008 -23.938 -15.133 1 84.06 177 GLY A O 1
ATOM 1386 N N . THR A 1 178 ? 7.336 -23.578 -12.953 1 90.75 178 THR A N 1
ATOM 1387 C CA . THR A 1 178 ? 6.91 -22.172 -12.961 1 90.75 178 THR A CA 1
ATOM 1388 C C . THR A 1 178 ? 8.086 -21.25 -13.266 1 90.75 178 THR A C 1
ATOM 1390 O O . THR A 1 178 ? 9.195 -21.469 -12.789 1 90.75 178 THR A O 1
ATOM 1393 N N . THR A 1 179 ? 7.871 -20.281 -14.117 1 94.62 179 THR A N 1
ATOM 1394 C CA . THR A 1 179 ? 8.867 -19.234 -14.312 1 94.62 179 THR A CA 1
ATOM 1395 C C . THR A 1 179 ? 8.648 -18.094 -13.328 1 94.62 179 THR A C 1
ATOM 1397 O O . THR A 1 179 ? 7.512 -17.781 -12.969 1 94.62 179 THR A O 1
ATOM 1400 N N . CYS A 1 180 ? 9.719 -17.484 -12.945 1 96.75 180 CYS A N 1
ATOM 1401 C CA . CYS A 1 180 ? 9.625 -16.453 -11.922 1 96.75 180 CYS A CA 1
ATOM 1402 C C . CYS A 1 180 ? 10.477 -15.242 -12.297 1 96.75 180 CYS A C 1
ATOM 1404 O O . CYS A 1 180 ? 11.672 -15.375 -12.57 1 96.75 180 CYS A O 1
ATOM 1406 N N . THR A 1 181 ? 9.875 -14.07 -12.344 1 97.94 181 THR A N 1
ATOM 1407 C CA . THR A 1 181 ? 10.547 -12.797 -12.562 1 97.94 181 THR A CA 1
ATOM 1408 C C . THR A 1 181 ? 10.305 -11.844 -11.398 1 97.94 181 THR A C 1
ATOM 1410 O O . THR A 1 181 ? 9.156 -11.586 -11.023 1 97.94 181 THR A O 1
ATOM 1413 N N . VAL A 1 182 ? 11.375 -11.352 -10.844 1 98.19 182 VAL A N 1
ATOM 1414 C CA . VAL A 1 182 ? 11.258 -10.422 -9.727 1 98.19 182 VAL A CA 1
ATOM 1415 C C . VAL A 1 182 ? 11.984 -9.117 -10.062 1 98.19 182 VAL A C 1
ATOM 1417 O O . VAL A 1 182 ? 13.117 -9.141 -10.555 1 98.19 182 VAL A O 1
ATOM 1420 N N . VAL A 1 183 ? 11.312 -8.016 -9.875 1 98.12 183 VAL A N 1
ATOM 1421 C CA . VAL A 1 183 ? 11.938 -6.699 -9.93 1 98.12 183 VAL A CA 1
ATOM 1422 C C . VAL A 1 183 ? 12.141 -6.164 -8.516 1 98.12 183 VAL A C 1
ATOM 1424 O O . VAL A 1 183 ? 11.203 -6.125 -7.715 1 98.12 183 VAL A O 1
ATOM 1427 N N . LEU A 1 184 ? 13.367 -5.844 -8.195 1 97.88 184 LEU A N 1
ATOM 1428 C CA . LEU A 1 184 ? 13.711 -5.309 -6.883 1 97.88 184 LEU A CA 1
ATOM 1429 C C . LEU A 1 184 ? 14.234 -3.883 -7 1 97.88 184 LEU A C 1
ATOM 1431 O O . LEU A 1 184 ? 15.07 -3.59 -7.859 1 97.88 184 LEU A O 1
ATOM 1435 N N . ASP A 1 185 ? 13.68 -3.043 -6.16 1 97.31 185 ASP A N 1
ATOM 1436 C CA . ASP A 1 185 ? 14.328 -1.745 -5.996 1 97.31 185 ASP A CA 1
ATOM 1437 C C . ASP A 1 185 ? 15.742 -1.903 -5.457 1 97.31 185 ASP A C 1
ATOM 1439 O O . ASP A 1 185 ? 16 -2.781 -4.629 1 97.31 185 ASP A O 1
ATOM 1443 N N . GLU A 1 186 ? 16.625 -1.057 -5.871 1 97.69 186 GLU A N 1
ATOM 1444 C CA . GLU A 1 186 ? 18.016 -1.105 -5.453 1 97.69 186 GLU A CA 1
ATOM 1445 C C . GLU A 1 186 ? 18.141 -1.055 -3.934 1 97.69 186 GLU A C 1
ATOM 1447 O O . GLU A 1 186 ? 19.062 -1.649 -3.359 1 97.69 186 GLU A O 1
ATOM 1452 N N . SER A 1 187 ? 17.234 -0.396 -3.279 1 96.94 187 SER A N 1
ATOM 1453 C CA . SER A 1 187 ? 17.266 -0.263 -1.826 1 96.94 187 SER A CA 1
ATOM 1454 C C . SER A 1 187 ? 17.172 -1.625 -1.145 1 96.94 187 SER A C 1
ATOM 1456 O O . SER A 1 187 ? 17.688 -1.802 -0.034 1 96.94 187 SER A O 1
ATOM 1458 N N . VAL A 1 188 ? 16.562 -2.602 -1.779 1 96.94 188 VAL A N 1
ATOM 1459 C CA . VAL A 1 188 ? 16.312 -3.912 -1.188 1 96.94 188 VAL A CA 1
ATOM 1460 C C . VAL A 1 188 ? 17.641 -4.641 -0.973 1 96.94 188 VAL A C 1
ATOM 1462 O O . VAL A 1 188 ? 17.828 -5.328 0.035 1 96.94 188 VAL A O 1
ATOM 1465 N N . VAL A 1 189 ? 18.594 -4.438 -1.885 1 97.38 189 VAL A N 1
ATOM 1466 C CA . VAL A 1 189 ? 19.859 -5.152 -1.768 1 97.38 189 VAL A CA 1
ATOM 1467 C C . VAL A 1 189 ? 20.828 -4.355 -0.896 1 97.38 189 VAL A C 1
ATOM 1469 O O . VAL A 1 189 ? 21.906 -4.848 -0.541 1 97.38 189 VAL A O 1
ATOM 1472 N N . LEU A 1 190 ? 20.453 -3.145 -0.509 1 96.94 190 LEU A N 1
ATOM 1473 C CA . LEU A 1 190 ? 21.312 -2.303 0.305 1 96.94 190 LEU A CA 1
ATOM 1474 C C . LEU A 1 190 ? 20.938 -2.385 1.778 1 96.94 190 LEU A C 1
ATOM 1476 O O . LEU A 1 190 ? 21.719 -2.01 2.652 1 96.94 190 LEU A O 1
ATOM 1480 N N . ARG A 1 191 ? 19.75 -2.852 2.088 1 96 191 ARG A N 1
ATOM 1481 C CA . ARG A 1 191 ? 19.25 -2.873 3.457 1 96 191 ARG A CA 1
ATOM 1482 C C . ARG A 1 191 ? 19.953 -3.941 4.285 1 96 191 ARG A C 1
ATOM 1484 O O . ARG A 1 191 ? 20.047 -5.098 3.867 1 96 191 ARG A O 1
ATOM 1491 N N . GLU A 1 192 ? 20.312 -3.572 5.414 1 96.56 192 GLU A N 1
ATOM 1492 C CA . GLU A 1 192 ? 21.109 -4.477 6.234 1 96.56 192 GLU A CA 1
ATOM 1493 C C . GLU A 1 192 ? 20.297 -5.047 7.391 1 96.56 192 GLU A C 1
ATOM 1495 O O . GLU A 1 192 ? 20.828 -5.32 8.461 1 96.56 192 GLU A O 1
ATOM 1500 N N . PHE A 1 193 ? 19.078 -5.117 7.152 1 94.06 193 PHE A N 1
ATOM 1501 C CA . PHE A 1 193 ? 18.188 -5.68 8.164 1 94.06 193 PHE A CA 1
ATOM 1502 C C . PHE A 1 193 ? 18.547 -7.133 8.453 1 94.06 193 PHE A C 1
ATOM 1504 O O . PHE A 1 193 ? 18.703 -7.934 7.531 1 94.06 193 PHE A O 1
ATOM 1511 N N . GLY A 1 194 ? 18.656 -7.488 9.734 1 94.94 194 GLY A N 1
ATOM 1512 C CA . GLY A 1 194 ? 19.047 -8.828 10.141 1 94.94 194 GLY A CA 1
ATOM 1513 C C . GLY A 1 194 ? 20.547 -9.031 10.133 1 94.94 194 GLY A C 1
ATOM 1514 O O . GLY A 1 194 ? 21.047 -10.07 10.594 1 94.94 194 GLY A O 1
ATOM 1515 N N . GLY A 1 195 ? 21.344 -8.117 9.586 1 96.12 195 GLY A N 1
ATOM 1516 C CA . GLY A 1 195 ? 22.797 -8.18 9.594 1 96.12 195 GLY A CA 1
ATOM 1517 C C . GLY A 1 195 ? 23.391 -8.516 8.234 1 96.12 195 GLY A C 1
ATOM 1518 O O . GLY A 1 195 ? 22.719 -9.102 7.387 1 96.12 195 GLY A O 1
ATOM 1519 N N . LEU A 1 196 ? 24.625 -8.188 8.086 1 97.19 196 LEU A N 1
ATOM 1520 C CA . LEU A 1 196 ? 25.328 -8.336 6.812 1 97.19 196 LEU A CA 1
ATOM 1521 C C . LEU A 1 196 ? 25.453 -9.812 6.434 1 97.19 196 LEU A C 1
ATOM 1523 O O . LEU A 1 196 ? 25.375 -10.164 5.258 1 97.19 196 LEU A O 1
ATOM 1527 N N . ARG A 1 197 ? 25.656 -10.648 7.387 1 97.44 197 ARG A N 1
ATOM 1528 C CA . ARG A 1 197 ? 25.797 -12.07 7.098 1 97.44 197 ARG A CA 1
ATOM 1529 C C . ARG A 1 197 ? 24.516 -12.656 6.527 1 97.44 197 ARG A C 1
ATOM 1531 O O . ARG A 1 197 ? 24.547 -13.445 5.586 1 97.44 197 ARG A O 1
ATOM 1538 N N . LEU A 1 198 ? 23.422 -12.266 7.164 1 97.69 198 LEU A N 1
ATOM 1539 C CA . LEU A 1 198 ? 22.125 -12.719 6.668 1 97.69 198 LEU A CA 1
ATOM 1540 C C . LEU A 1 198 ? 21.875 -12.227 5.25 1 97.69 198 LEU A C 1
ATOM 1542 O O . LEU A 1 198 ? 21.422 -12.984 4.395 1 97.69 198 LEU A O 1
ATOM 1546 N N . LEU A 1 199 ? 22.203 -10.945 5.027 1 97.94 199 LEU A N 1
ATOM 1547 C CA . LEU A 1 199 ? 22.031 -10.375 3.697 1 97.94 199 LEU A CA 1
ATOM 1548 C C . LEU A 1 199 ? 22.906 -11.086 2.674 1 97.94 199 LEU A C 1
ATOM 1550 O O . LEU A 1 199 ? 22.453 -11.383 1.563 1 97.94 199 LEU A O 1
ATOM 1554 N N . ALA A 1 200 ? 24.109 -11.328 3.045 1 98.31 200 ALA A N 1
ATOM 1555 C CA . ALA A 1 200 ? 25.031 -12.023 2.145 1 98.31 200 ALA A CA 1
ATOM 1556 C C . ALA A 1 200 ? 24.484 -13.391 1.743 1 98.31 200 ALA A C 1
ATOM 1558 O O . ALA A 1 200 ? 24.469 -13.734 0.561 1 98.31 200 ALA A O 1
ATOM 1559 N N . SER A 1 201 ? 24.031 -14.125 2.729 1 98.31 201 SER A N 1
ATOM 1560 C CA . SER A 1 201 ? 23.484 -15.445 2.465 1 98.31 201 SER A CA 1
ATOM 1561 C C . SER A 1 201 ? 22.266 -15.367 1.547 1 98.31 201 SER A C 1
ATOM 1563 O O . SER A 1 201 ? 22.094 -16.219 0.663 1 98.31 201 SER A O 1
ATOM 1565 N N . GLN A 1 202 ? 21.438 -14.406 1.747 1 98.38 202 GLN A N 1
ATOM 1566 C CA . GLN A 1 202 ? 20.25 -14.188 0.92 1 98.38 202 GLN A CA 1
ATOM 1567 C C . GLN A 1 202 ? 20.641 -13.883 -0.524 1 98.38 202 GLN A C 1
ATOM 1569 O O . GLN A 1 202 ? 20.062 -14.445 -1.459 1 98.38 202 GLN A O 1
ATOM 1574 N N . LEU A 1 203 ? 21.578 -12.945 -0.677 1 98.62 203 LEU A N 1
ATOM 1575 C CA . LEU A 1 203 ? 22 -12.547 -2.016 1 98.62 203 LEU A CA 1
ATOM 1576 C C . LEU A 1 203 ? 22.656 -13.703 -2.748 1 98.62 203 LEU A C 1
ATOM 1578 O O . LEU A 1 203 ? 22.469 -13.875 -3.953 1 98.62 203 LEU A O 1
ATOM 1582 N N . GLU A 1 204 ? 23.406 -14.5 -2.045 1 98.56 204 GLU A N 1
ATOM 1583 C CA . GLU A 1 204 ? 24.031 -15.688 -2.631 1 98.56 204 GLU A CA 1
ATOM 1584 C C . GLU A 1 204 ? 22.984 -16.672 -3.137 1 98.56 204 GLU A C 1
ATOM 1586 O O . GLU A 1 204 ? 23.094 -17.203 -4.246 1 98.56 204 GLU A O 1
ATOM 1591 N N . ASP A 1 205 ? 22.047 -16.891 -2.279 1 98.38 205 ASP A N 1
ATOM 1592 C CA . ASP A 1 205 ? 20.953 -17.797 -2.656 1 98.38 205 ASP A CA 1
ATOM 1593 C C . ASP A 1 205 ? 20.234 -17.297 -3.906 1 98.38 205 ASP A C 1
ATOM 1595 O O . ASP A 1 205 ? 19.906 -18.078 -4.797 1 98.38 205 ASP A O 1
ATOM 1599 N N . MET A 1 206 ? 19.938 -16.047 -3.963 1 98.06 206 MET A N 1
ATOM 1600 C CA . MET A 1 206 ? 19.266 -15.43 -5.105 1 98.06 206 MET A CA 1
ATOM 1601 C C . MET A 1 206 ? 20.094 -15.609 -6.375 1 98.06 206 MET A C 1
ATOM 1603 O O . MET A 1 206 ? 19.547 -15.969 -7.426 1 98.06 206 MET A O 1
ATOM 1607 N N . LEU A 1 207 ? 21.391 -15.352 -6.277 1 98.38 207 LEU A N 1
ATOM 1608 C CA . LEU A 1 207 ? 22.266 -15.477 -7.43 1 98.38 207 LEU A CA 1
ATOM 1609 C C . LEU A 1 207 ? 22.328 -16.922 -7.91 1 98.38 207 LEU A C 1
ATOM 1611 O O . LEU A 1 207 ? 22.406 -17.172 -9.117 1 98.38 207 LEU A O 1
ATOM 1615 N N . GLU A 1 208 ? 22.297 -17.844 -6.996 1 98 208 GLU A N 1
ATOM 1616 C CA . GLU A 1 208 ? 22.266 -19.25 -7.367 1 98 208 GLU A CA 1
ATOM 1617 C C . GLU A 1 208 ? 21.016 -19.594 -8.172 1 98 208 GLU A C 1
ATOM 1619 O O . GLU A 1 208 ? 21.078 -20.297 -9.172 1 98 208 GLU A O 1
ATOM 1624 N N . ALA A 1 209 ? 19.906 -19.125 -7.715 1 97.44 209 ALA A N 1
ATOM 1625 C CA . ALA A 1 209 ? 18.656 -19.359 -8.422 1 97.44 209 ALA A CA 1
ATOM 1626 C C . ALA A 1 209 ? 18.688 -18.766 -9.828 1 97.44 209 ALA A C 1
ATOM 1628 O O . ALA A 1 209 ? 18.125 -19.328 -10.766 1 97.44 209 ALA A O 1
ATOM 1629 N N . VAL A 1 210 ? 19.344 -17.625 -9.953 1 97.75 210 VAL A N 1
ATOM 1630 C CA . VAL A 1 210 ? 19.484 -16.969 -11.25 1 97.75 210 VAL A CA 1
ATOM 1631 C C . VAL A 1 210 ? 20.391 -17.812 -12.148 1 97.75 210 VAL A C 1
ATOM 1633 O O . VAL A 1 210 ? 20.078 -18.047 -13.32 1 97.75 210 VAL A O 1
ATOM 1636 N N . ASP A 1 211 ? 21.438 -18.25 -11.633 1 96.38 211 ASP A N 1
ATOM 1637 C CA . ASP A 1 211 ? 22.391 -19.062 -12.383 1 96.38 211 ASP A CA 1
ATOM 1638 C C . ASP A 1 211 ? 21.75 -20.359 -12.883 1 96.38 211 ASP A C 1
ATOM 1640 O O . ASP A 1 211 ? 22.047 -20.812 -13.984 1 96.38 211 ASP A O 1
ATOM 1644 N N . ASP A 1 212 ? 20.875 -20.906 -12.055 1 95.56 212 ASP A N 1
ATOM 1645 C CA . ASP A 1 212 ? 20.172 -22.141 -12.391 1 95.56 212 ASP A CA 1
ATOM 1646 C C . ASP A 1 212 ? 19 -21.875 -13.336 1 95.56 212 ASP A C 1
ATOM 1648 O O . ASP A 1 212 ? 18.25 -22.797 -13.672 1 95.56 212 ASP A O 1
ATOM 1652 N N . GLN A 1 213 ? 18.812 -20.641 -13.695 1 94.81 213 GLN A N 1
ATOM 1653 C CA . GLN A 1 213 ? 17.766 -20.203 -14.617 1 94.81 213 GLN A CA 1
ATOM 1654 C C . GLN A 1 213 ? 16.375 -20.438 -14.016 1 94.81 213 GLN A C 1
ATOM 1656 O O . GLN A 1 213 ? 15.414 -20.656 -14.742 1 94.81 213 GLN A O 1
ATOM 1661 N N . ARG A 1 214 ? 16.328 -20.406 -12.672 1 95.62 214 ARG A N 1
ATOM 1662 C CA . ARG A 1 214 ? 15.062 -20.578 -11.969 1 95.62 214 ARG A CA 1
ATOM 1663 C C . ARG A 1 214 ? 14.43 -19.219 -11.633 1 95.62 214 ARG A C 1
ATOM 1665 O O . ARG A 1 214 ? 13.25 -19.156 -11.281 1 95.62 214 ARG A O 1
ATOM 1672 N N . LEU A 1 215 ? 15.203 -18.188 -11.758 1 97.5 215 LEU A N 1
ATOM 1673 C CA . LEU A 1 215 ? 14.781 -16.859 -11.352 1 97.5 215 LEU A CA 1
ATOM 1674 C C . LEU A 1 215 ? 15.375 -15.797 -12.273 1 97.5 215 LEU A C 1
ATOM 1676 O O . LEU A 1 215 ? 16.562 -15.859 -12.617 1 97.5 215 LEU A O 1
ATOM 1680 N N . ASP A 1 216 ? 14.492 -14.961 -12.789 1 98 216 ASP A N 1
ATOM 1681 C CA . ASP A 1 216 ? 14.93 -13.734 -13.438 1 98 216 ASP A CA 1
ATOM 1682 C C . ASP A 1 216 ? 14.82 -12.539 -12.492 1 98 216 ASP A C 1
ATOM 1684 O O . ASP A 1 216 ? 13.719 -12.133 -12.125 1 98 216 ASP A O 1
ATOM 1688 N N . VAL A 1 217 ? 15.945 -12.016 -12.141 1 98.12 217 VAL A N 1
ATOM 1689 C CA . VAL A 1 217 ? 15.961 -10.883 -11.211 1 98.12 217 VAL A CA 1
ATOM 1690 C C . VAL A 1 217 ? 16.375 -9.617 -11.953 1 98.12 217 VAL A C 1
ATOM 1692 O O . VAL A 1 217 ? 17.375 -9.617 -12.672 1 98.12 217 VAL A O 1
ATOM 1695 N N . ARG A 1 218 ? 15.617 -8.555 -11.797 1 98.5 218 ARG A N 1
ATOM 1696 C CA . ARG A 1 218 ? 15.906 -7.23 -12.328 1 98.5 218 ARG A CA 1
ATOM 1697 C C . ARG A 1 218 ? 15.977 -6.191 -11.219 1 98.5 218 ARG A C 1
ATOM 1699 O O . ARG A 1 218 ? 15.109 -6.141 -10.344 1 98.5 218 ARG A O 1
ATOM 1706 N N . ILE A 1 219 ? 17.078 -5.441 -11.227 1 98.56 219 ILE A N 1
ATOM 1707 C CA . ILE A 1 219 ? 17.219 -4.395 -10.219 1 98.56 219 ILE A CA 1
ATOM 1708 C C . ILE A 1 219 ? 16.781 -3.053 -10.805 1 98.56 219 ILE A C 1
ATOM 1710 O O . ILE A 1 219 ? 17.234 -2.66 -11.883 1 98.56 219 ILE A O 1
ATOM 1714 N N . LEU A 1 220 ? 15.852 -2.447 -10.172 1 97.62 220 LEU A N 1
ATOM 1715 C CA . LEU A 1 220 ? 15.492 -1.066 -10.477 1 97.62 220 LEU A CA 1
ATOM 1716 C C . LEU A 1 220 ? 16.438 -0.091 -9.781 1 97.62 220 LEU A C 1
ATOM 1718 O O . LEU A 1 220 ? 16.375 0.089 -8.562 1 97.62 220 LEU A O 1
ATOM 1722 N N . PRO A 1 221 ? 17.344 0.529 -10.555 1 97.69 221 PRO A N 1
ATOM 1723 C CA . PRO A 1 221 ? 18.344 1.398 -9.938 1 97.69 221 PRO A CA 1
ATOM 1724 C C . PRO A 1 221 ? 17.766 2.73 -9.469 1 97.69 221 PRO A C 1
ATOM 1726 O O . PRO A 1 221 ? 16.656 3.105 -9.875 1 97.69 221 PRO A O 1
ATOM 1729 N N . PHE A 1 222 ? 18.484 3.439 -8.625 1 96.75 222 PHE A N 1
ATOM 1730 C CA . PHE A 1 222 ? 18.062 4.742 -8.133 1 96.75 222 PHE A CA 1
ATOM 1731 C C . PHE A 1 222 ? 17.984 5.754 -9.266 1 96.75 222 PHE A C 1
ATOM 1733 O O . PHE A 1 222 ? 17.375 6.816 -9.117 1 96.75 222 PHE A O 1
ATOM 1740 N N . THR A 1 223 ? 18.562 5.418 -10.383 1 95.81 223 THR A N 1
ATOM 1741 C CA . THR A 1 223 ? 18.547 6.305 -11.539 1 95.81 223 THR A CA 1
ATOM 1742 C C . THR A 1 223 ? 17.391 5.977 -12.469 1 95.81 223 THR A C 1
ATOM 1744 O O . THR A 1 223 ? 17.281 6.551 -13.555 1 95.81 223 THR A O 1
ATOM 1747 N N . ALA A 1 224 ? 16.547 5.035 -12.094 1 94.44 224 ALA A N 1
ATOM 1748 C CA . ALA A 1 224 ? 15.43 4.617 -12.938 1 94.44 224 ALA A CA 1
ATOM 1749 C C . ALA A 1 224 ? 14.555 5.809 -13.312 1 94.44 224 ALA A C 1
ATOM 1751 O O . ALA A 1 224 ? 14.367 6.727 -12.516 1 94.44 224 ALA A O 1
ATOM 1752 N N . PRO A 1 225 ? 13.914 5.773 -14.469 1 91.19 225 PRO A N 1
ATOM 1753 C CA . PRO A 1 225 ? 13.148 6.918 -14.969 1 91.19 225 PRO A CA 1
ATOM 1754 C C . PRO A 1 225 ? 11.688 6.891 -14.539 1 91.19 225 PRO A C 1
ATOM 1756 O O . PRO A 1 225 ? 10.828 7.477 -15.203 1 91.19 225 PRO A O 1
ATOM 1759 N N . THR A 1 226 ? 11.391 6.125 -13.547 1 90.5 226 THR A N 1
ATOM 1760 C CA . THR A 1 226 ? 10.008 6.051 -13.102 1 90.5 226 THR A CA 1
ATOM 1761 C C . THR A 1 226 ? 9.938 5.789 -11.594 1 90.5 226 THR A C 1
ATOM 1763 O O . THR A 1 226 ? 10.828 5.148 -11.031 1 90.5 226 THR A O 1
ATOM 1766 N N . LEU A 1 227 ? 8.984 6.375 -11.016 1 88.25 227 LEU A N 1
ATOM 1767 C CA . LEU A 1 227 ? 8.625 6.113 -9.625 1 88.25 227 LEU A CA 1
ATOM 1768 C C . LEU A 1 227 ? 7.285 5.387 -9.539 1 88.25 227 LEU A C 1
ATOM 1770 O O . LEU A 1 227 ? 6.863 4.984 -8.453 1 88.25 227 LEU A O 1
ATOM 1774 N N . PHE A 1 228 ? 6.766 5.18 -10.703 1 84.38 228 PHE A N 1
ATOM 1775 C CA . PHE A 1 228 ? 5.418 4.629 -10.773 1 84.38 228 PHE A CA 1
ATOM 1776 C C . PHE A 1 228 ? 5.383 3.205 -10.234 1 84.38 228 PHE A C 1
ATOM 1778 O O . PHE A 1 228 ? 6.148 2.348 -10.68 1 84.38 228 PHE A O 1
ATOM 1785 N N . GLY A 1 229 ? 4.5 3.006 -9.164 1 85.38 229 GLY A N 1
ATOM 1786 C CA . GLY A 1 229 ? 4.309 1.668 -8.633 1 85.38 229 GLY A CA 1
ATOM 1787 C C . GLY A 1 229 ? 5.168 1.384 -7.41 1 85.38 229 GLY A C 1
ATOM 1788 O O . GLY A 1 229 ? 5.043 0.324 -6.793 1 85.38 229 GLY A O 1
ATOM 1789 N N . LEU A 1 230 ? 6 2.293 -7 1 88.25 230 LEU A N 1
ATOM 1790 C CA . LEU A 1 230 ? 6.918 2.061 -5.891 1 88.25 230 LEU A CA 1
ATOM 1791 C C . LEU A 1 230 ? 6.176 2.07 -4.559 1 88.25 230 LEU A C 1
ATOM 1793 O O . LEU A 1 230 ? 6.77 1.79 -3.512 1 88.25 230 LEU A O 1
ATOM 1797 N N . GLU A 1 231 ? 4.949 2.244 -4.586 1 85.25 231 GLU A N 1
ATOM 1798 C CA . GLU A 1 231 ? 4.215 2.5 -3.354 1 85.25 231 GLU A CA 1
ATOM 1799 C C . GLU A 1 231 ? 3.885 1.2 -2.625 1 85.25 231 GLU A C 1
ATOM 1801 O O . GLU A 1 231 ? 3.662 1.199 -1.413 1 85.25 231 GLU A O 1
ATOM 1806 N N . ASN A 1 232 ? 3.811 0.12 -3.389 1 87.19 232 ASN A N 1
ATOM 1807 C CA . ASN A 1 232 ? 3.389 -1.113 -2.732 1 87.19 232 ASN A CA 1
ATOM 1808 C C . ASN A 1 232 ? 4.047 -2.338 -3.363 1 87.19 232 ASN A C 1
ATOM 1810 O O . ASN A 1 232 ? 4.203 -2.402 -4.586 1 87.19 232 ASN A O 1
ATOM 1814 N N . PRO A 1 233 ? 4.441 -3.254 -2.496 1 93.5 233 PRO A N 1
ATOM 1815 C CA . PRO A 1 233 ? 4.836 -4.551 -3.053 1 93.5 233 PRO A CA 1
ATOM 1816 C C . PRO A 1 233 ? 3.646 -5.352 -3.58 1 93.5 233 PRO A C 1
ATOM 1818 O O . PRO A 1 233 ? 2.545 -5.262 -3.031 1 93.5 233 PRO A O 1
ATOM 1821 N N . PHE A 1 234 ? 3.883 -6.109 -4.672 1 94.5 234 PHE A N 1
ATOM 1822 C CA . PHE A 1 234 ? 2.791 -6.93 -5.184 1 94.5 234 PHE A CA 1
ATOM 1823 C C . PHE A 1 234 ? 3.332 -8.141 -5.941 1 94.5 234 PHE A C 1
ATOM 1825 O O . PHE A 1 234 ? 4.531 -8.227 -6.207 1 94.5 234 PHE A O 1
ATOM 1832 N N . MET A 1 235 ? 2.43 -9.047 -6.199 1 95.44 235 MET A N 1
ATOM 1833 C CA . MET A 1 235 ? 2.727 -10.266 -6.945 1 95.44 235 MET A CA 1
ATOM 1834 C C . MET A 1 235 ? 1.6 -10.594 -7.918 1 95.44 235 MET A C 1
ATOM 1836 O O . MET A 1 235 ? 0.422 -10.477 -7.574 1 95.44 235 MET A O 1
ATOM 1840 N N . LEU A 1 236 ? 1.987 -10.852 -9.125 1 94.94 236 LEU A N 1
ATOM 1841 C CA . LEU A 1 236 ? 1.078 -11.375 -10.141 1 94.94 236 LEU A CA 1
ATOM 1842 C C . LEU A 1 236 ? 1.327 -12.867 -10.375 1 94.94 236 LEU A C 1
ATOM 1844 O O . LEU A 1 236 ? 2.469 -13.281 -10.57 1 94.94 236 LEU A O 1
ATOM 1848 N N . VAL A 1 237 ? 0.302 -13.633 -10.281 1 92.94 237 VAL A N 1
ATOM 1849 C CA . VAL A 1 237 ? 0.377 -15.062 -10.578 1 92.94 237 VAL A CA 1
ATOM 1850 C C . VAL A 1 237 ? -0.409 -15.367 -11.852 1 92.94 237 VAL A C 1
ATOM 1852 O O . VAL A 1 237 ? -1.639 -15.281 -11.867 1 92.94 237 VAL A O 1
ATOM 1855 N N . GLU A 1 238 ? 0.321 -15.664 -12.836 1 90.62 238 GLU A N 1
ATOM 1856 C CA . GLU A 1 238 ? -0.276 -15.992 -14.133 1 90.62 238 GLU A CA 1
ATOM 1857 C C . GLU A 1 238 ? -0.422 -17.5 -14.297 1 90.62 238 GLU A C 1
ATOM 1859 O O . GLU A 1 238 ? 0.534 -18.25 -14.086 1 90.62 238 GLU A O 1
ATOM 1864 N N . LEU A 1 239 ? -1.548 -17.875 -14.68 1 84 239 LEU A N 1
ATOM 1865 C CA . LEU A 1 239 ? -1.858 -19.297 -14.891 1 84 239 LEU A CA 1
ATOM 1866 C C . LEU A 1 239 ? -1.571 -19.703 -16.328 1 84 239 LEU A C 1
ATOM 1868 O O . LEU A 1 239 ? -1.204 -18.875 -17.156 1 84 239 LEU A O 1
ATOM 1872 N N . ASP A 1 240 ? -1.715 -20.953 -16.594 1 79.56 240 ASP A N 1
ATOM 1873 C CA . ASP A 1 240 ? -1.366 -21.516 -17.891 1 79.56 240 ASP A CA 1
ATOM 1874 C C . ASP A 1 240 ? -2.25 -20.938 -1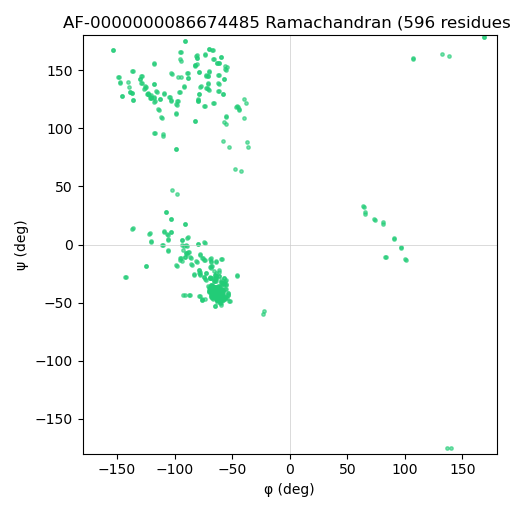9 1 79.56 240 ASP A C 1
ATOM 1876 O O . ASP A 1 240 ? -1.812 -20.797 -20.141 1 79.56 240 ASP A O 1
ATOM 1880 N N . ASP A 1 241 ? -3.396 -20.578 -18.656 1 75.44 241 ASP A N 1
ATOM 1881 C CA . ASP A 1 241 ? -4.324 -20.078 -19.656 1 75.44 241 ASP A CA 1
ATOM 1882 C C . ASP A 1 241 ? -4.23 -18.562 -19.797 1 75.44 241 ASP A C 1
ATOM 1884 O O . ASP A 1 241 ? -4.992 -17.953 -20.562 1 75.44 241 ASP A O 1
ATOM 1888 N N . GLY A 1 242 ? -3.416 -18.016 -19.031 1 79.06 242 GLY A N 1
ATOM 1889 C CA . GLY A 1 242 ? -3.203 -16.578 -19.141 1 79.06 242 GLY A CA 1
ATOM 1890 C C . GLY A 1 242 ? -3.945 -15.781 -18.094 1 79.06 242 GLY A C 1
ATOM 1891 O O . GLY A 1 242 ? -3.646 -14.602 -17.859 1 79.06 242 GLY A O 1
ATOM 1892 N N . ASP A 1 243 ? -4.836 -16.516 -17.453 1 80.88 243 ASP A N 1
ATOM 1893 C CA . ASP A 1 243 ? -5.512 -15.828 -16.359 1 80.88 243 ASP A CA 1
ATOM 1894 C C . ASP A 1 243 ? -4.52 -15.422 -15.273 1 80.88 243 ASP A C 1
ATOM 1896 O O . ASP A 1 243 ? -3.574 -16.156 -14.977 1 80.88 243 ASP A O 1
ATOM 1900 N N . THR A 1 244 ? -4.746 -14.258 -14.797 1 89 244 THR A N 1
ATOM 1901 C CA . THR A 1 244 ? -3.795 -13.719 -13.836 1 89 244 THR A CA 1
ATOM 1902 C C . THR A 1 244 ? -4.516 -13.211 -12.586 1 89 244 THR A C 1
ATOM 1904 O O . THR A 1 244 ? -5.617 -12.656 -12.68 1 89 244 THR A O 1
ATOM 1907 N N . VAL A 1 245 ? -3.902 -13.492 -11.438 1 90.19 245 VAL A N 1
ATOM 1908 C CA . VAL A 1 245 ? -4.41 -12.938 -10.188 1 90.19 245 VAL A CA 1
ATOM 1909 C C . VAL A 1 245 ? -3.359 -12.023 -9.555 1 90.19 245 VAL A C 1
ATOM 1911 O O . VAL A 1 245 ? -2.174 -12.125 -9.883 1 90.19 245 VAL A O 1
ATOM 1914 N N . LEU A 1 246 ? -3.84 -11.078 -8.719 1 92.88 246 LEU A N 1
ATOM 1915 C CA . LEU A 1 246 ? -2.979 -10.078 -8.102 1 92.88 246 LEU A CA 1
ATOM 1916 C C . LEU A 1 246 ? -3.045 -10.172 -6.578 1 92.88 246 LEU A C 1
ATOM 1918 O O . LEU A 1 246 ? -4.133 -10.266 -6.004 1 92.88 246 LEU A O 1
ATOM 1922 N N . TYR A 1 247 ? -1.876 -10.289 -5.957 1 93.5 247 TYR A N 1
ATOM 1923 C CA . TYR A 1 247 ? -1.738 -10.18 -4.508 1 93.5 247 TYR A CA 1
ATOM 1924 C C . TYR A 1 247 ? -0.918 -8.953 -4.129 1 93.5 247 TYR A C 1
ATOM 1926 O O . TYR A 1 247 ? 0.25 -8.836 -4.504 1 93.5 247 TYR A O 1
ATOM 1934 N N . ARG A 1 248 ? -1.504 -8.008 -3.432 1 90.75 248 ARG A N 1
ATOM 1935 C CA . ARG A 1 248 ? -0.812 -6.84 -2.898 1 90.75 248 ARG A CA 1
ATOM 1936 C C . ARG A 1 248 ? -0.457 -7.039 -1.429 1 90.75 248 ARG A C 1
ATOM 1938 O O . ARG A 1 248 ? -1.341 -7.23 -0.59 1 90.75 248 ARG A O 1
ATOM 1945 N N . GLU A 1 249 ? 0.786 -6.969 -1.192 1 86.06 249 GLU A N 1
ATOM 1946 C CA . GLU A 1 249 ? 1.261 -7.246 0.16 1 86.06 249 GLU A CA 1
ATOM 1947 C C . GLU A 1 249 ? 1.271 -5.98 1.011 1 86.06 249 GLU A C 1
ATOM 1949 O O . GLU A 1 249 ? 1.562 -4.891 0.51 1 86.06 249 GLU A O 1
ATOM 1954 N N . GLY A 1 250 ? 0.934 -6.148 2.256 1 77.44 250 GLY A N 1
ATOM 1955 C CA . GLY A 1 250 ? 0.931 -5.055 3.217 1 77.44 250 GLY A CA 1
ATOM 1956 C C . GLY A 1 250 ? 0.246 -5.41 4.523 1 77.44 250 GLY A C 1
ATOM 1957 O O . GLY A 1 250 ? -0.144 -6.559 4.73 1 77.44 250 GLY A O 1
ATOM 1958 N N . ILE A 1 251 ? 0.27 -4.418 5.406 1 73.75 251 ILE A N 1
ATOM 1959 C CA . ILE A 1 251 ? -0.443 -4.594 6.664 1 73.75 251 ILE A CA 1
ATOM 1960 C C . ILE A 1 251 ? -1.892 -4.988 6.387 1 73.75 251 ILE A C 1
ATOM 1962 O O . ILE A 1 251 ? -2.43 -5.887 7.039 1 73.75 251 ILE A O 1
ATOM 1966 N N . THR A 1 252 ? -2.424 -4.332 5.43 1 77.19 252 THR A N 1
ATOM 1967 C CA . THR A 1 252 ? -3.695 -4.773 4.867 1 77.19 252 THR A CA 1
ATOM 1968 C C . THR A 1 252 ? -3.5 -5.316 3.455 1 77.19 252 THR A C 1
ATOM 1970 O O . THR A 1 252 ? -3.465 -4.555 2.486 1 77.19 252 THR A O 1
ATOM 1973 N N . ASP A 1 253 ? -3.357 -6.652 3.404 1 86.19 253 ASP A N 1
ATOM 1974 C CA . ASP A 1 253 ? -3.133 -7.25 2.094 1 86.19 253 ASP A CA 1
ATOM 1975 C C . ASP A 1 253 ? -4.449 -7.441 1.343 1 86.19 253 ASP A C 1
ATOM 1977 O O . ASP A 1 253 ? -5.52 -7.449 1.952 1 86.19 253 ASP A O 1
ATOM 1981 N N . GLU A 1 254 ? -4.316 -7.465 0.022 1 87.38 254 GLU A N 1
ATOM 1982 C CA . GLU A 1 254 ? -5.488 -7.602 -0.834 1 87.38 254 GLU A CA 1
ATOM 1983 C C . GLU A 1 254 ? -5.234 -8.602 -1.964 1 87.38 254 GLU A C 1
ATOM 1985 O O . GLU A 1 254 ? -4.098 -8.781 -2.396 1 87.38 254 GLU A O 1
ATOM 1990 N N . PHE A 1 255 ? -6.309 -9.234 -2.354 1 89.44 255 PHE A N 1
ATOM 1991 C CA . PHE A 1 255 ? -6.309 -10.172 -3.465 1 89.44 255 PHE A CA 1
ATOM 1992 C C . PHE A 1 255 ? -7.324 -9.766 -4.523 1 89.44 255 PHE A C 1
ATOM 1994 O O . PHE A 1 255 ? -8.453 -9.398 -4.199 1 89.44 255 PHE A O 1
ATOM 2001 N N . PHE A 1 256 ? -6.859 -9.711 -5.793 1 85 256 PHE A N 1
ATOM 2002 C CA . PHE A 1 256 ? -7.742 -9.367 -6.898 1 85 256 PHE A CA 1
ATOM 2003 C C . PHE A 1 256 ? -7.699 -10.438 -7.984 1 85 256 PHE A C 1
ATOM 2005 O O . PHE A 1 256 ? -6.625 -10.93 -8.336 1 85 256 PHE A O 1
ATOM 2012 N N . ASP A 1 257 ? -8.773 -10.781 -8.414 1 81.19 257 ASP A N 1
ATOM 2013 C CA . ASP A 1 257 ? -8.875 -11.68 -9.562 1 81.19 257 ASP A CA 1
ATOM 2014 C C . ASP A 1 257 ? -9.672 -11.031 -10.688 1 81.19 257 ASP A C 1
ATOM 2016 O O . ASP A 1 257 ? -10.047 -11.703 -11.656 1 81.19 257 ASP A O 1
ATOM 2020 N N . ASP A 1 258 ? -9.891 -9.68 -10.359 1 73.56 258 ASP A N 1
ATOM 2021 C CA . ASP A 1 258 ? -10.602 -8.859 -11.328 1 73.56 258 ASP A CA 1
ATOM 2022 C C . ASP A 1 258 ? -9.68 -8.422 -12.461 1 73.56 258 ASP A C 1
ATOM 2024 O O . ASP A 1 258 ? -8.508 -8.109 -12.234 1 73.56 258 ASP A O 1
ATOM 2028 N N . GLY A 1 259 ? -10.266 -8.281 -13.57 1 75.94 259 GLY A N 1
ATOM 2029 C CA . GLY A 1 259 ? -9.461 -8.008 -14.75 1 75.94 259 GLY A CA 1
ATOM 2030 C C . GLY A 1 259 ? -8.906 -6.598 -14.781 1 75.94 259 GLY A C 1
ATOM 2031 O O . GLY A 1 259 ? -7.77 -6.379 -15.211 1 75.94 259 GLY A O 1
ATOM 2032 N N . ALA A 1 260 ? -9.586 -5.633 -14.219 1 82.69 260 ALA A N 1
ATOM 2033 C CA . ALA A 1 260 ? -9.133 -4.254 -14.375 1 82.69 260 ALA A CA 1
ATOM 2034 C C . ALA A 1 260 ? -7.926 -3.969 -13.477 1 82.69 260 ALA A C 1
ATOM 2036 O O . ALA A 1 260 ? -6.938 -3.379 -13.93 1 82.69 260 ALA A O 1
ATOM 2037 N N . MET A 1 261 ? -8.039 -4.355 -12.227 1 86.38 261 MET A N 1
ATOM 2038 C CA . MET A 1 261 ? -6.938 -4.145 -11.281 1 86.38 261 MET A CA 1
ATOM 2039 C C . MET A 1 261 ? -5.719 -4.965 -11.688 1 86.38 261 MET A C 1
ATOM 2041 O O . MET A 1 261 ? -4.59 -4.469 -11.641 1 86.38 261 MET A O 1
ATOM 2045 N N . VAL A 1 262 ? -5.93 -6.137 -12.133 1 90.19 262 VAL A N 1
ATOM 2046 C CA . VAL A 1 262 ? -4.844 -7.012 -12.562 1 90.19 262 VAL A CA 1
ATOM 2047 C C . VAL A 1 262 ? -4.129 -6.395 -13.766 1 90.19 262 VAL A C 1
ATOM 2049 O O . VAL A 1 262 ? -2.898 -6.344 -13.805 1 90.19 262 VAL A O 1
ATOM 2052 N N . ASP A 1 263 ? -4.91 -5.859 -14.688 1 89.44 263 ASP A N 1
ATOM 2053 C CA . ASP A 1 263 ? -4.34 -5.23 -15.875 1 89.44 263 ASP A CA 1
ATOM 2054 C C . ASP A 1 263 ? -3.494 -4.016 -15.508 1 89.44 263 ASP A C 1
ATOM 2056 O O . ASP A 1 263 ? -2.432 -3.789 -16.094 1 89.44 263 ASP A O 1
ATOM 2060 N N . ARG A 1 264 ? -4 -3.316 -14.586 1 88.38 264 ARG A N 1
ATOM 2061 C CA . ARG A 1 264 ? -3.279 -2.135 -14.117 1 88.38 264 ARG A CA 1
ATOM 2062 C C . ARG A 1 264 ? -1.921 -2.516 -13.539 1 88.38 264 ARG A C 1
ATOM 2064 O O . ARG A 1 264 ? -0.905 -1.902 -13.875 1 88.38 264 ARG A O 1
ATOM 2071 N N . TYR A 1 265 ? -1.89 -3.525 -12.758 1 92.44 265 TYR A N 1
ATOM 2072 C CA . TYR A 1 265 ? -0.646 -3.9 -12.102 1 92.44 265 TYR A CA 1
ATOM 2073 C C . TYR A 1 265 ? 0.281 -4.641 -13.055 1 92.44 265 TYR A C 1
ATOM 2075 O O . TYR A 1 265 ? 1.502 -4.625 -12.883 1 92.44 265 TYR A O 1
ATOM 2083 N N . ARG A 1 266 ? -0.287 -5.25 -14.031 1 92.44 266 ARG A N 1
ATOM 2084 C CA . ARG A 1 266 ? 0.551 -5.801 -15.086 1 92.44 266 ARG A CA 1
ATOM 2085 C C . ARG A 1 266 ? 1.312 -4.695 -15.812 1 92.44 266 ARG A C 1
ATOM 2087 O O . ARG A 1 266 ? 2.5 -4.84 -16.109 1 92.44 266 ARG A O 1
ATOM 2094 N N . ARG A 1 267 ? 0.626 -3.611 -16.031 1 90.75 267 ARG A N 1
ATOM 2095 C CA . ARG A 1 267 ? 1.259 -2.477 -16.703 1 90.75 267 ARG A CA 1
ATOM 2096 C C . ARG A 1 267 ? 2.332 -1.854 -15.812 1 90.75 267 ARG A C 1
ATOM 2098 O O . ARG A 1 267 ? 3.393 -1.454 -16.297 1 90.75 267 ARG A O 1
ATOM 2105 N N . ILE A 1 268 ? 1.988 -1.775 -14.586 1 91.69 268 ILE A N 1
ATOM 2106 C CA . ILE A 1 268 ? 2.969 -1.262 -13.641 1 91.69 268 ILE A CA 1
ATOM 2107 C C . ILE A 1 268 ? 4.227 -2.129 -13.672 1 91.69 268 ILE A C 1
ATOM 2109 O O . ILE A 1 268 ? 5.34 -1.612 -13.773 1 91.69 268 ILE A O 1
ATOM 2113 N N . PHE A 1 269 ? 4.008 -3.4 -13.641 1 95.5 269 PHE A N 1
ATOM 2114 C CA . PHE A 1 269 ? 5.145 -4.312 -13.641 1 95.5 269 PHE A CA 1
ATOM 2115 C C . PHE A 1 269 ? 5.969 -4.148 -14.914 1 95.5 269 PHE A C 1
ATOM 2117 O O . PHE A 1 269 ? 7.199 -4.117 -14.859 1 95.5 269 PHE A O 1
ATOM 2124 N N . GLU A 1 270 ? 5.336 -4.023 -16 1 93.62 270 GLU A N 1
ATOM 2125 C CA . GLU A 1 270 ? 6.02 -3.85 -17.281 1 93.62 270 GLU A CA 1
ATOM 2126 C C . GLU A 1 270 ? 6.84 -2.562 -17.297 1 93.62 270 GLU A C 1
ATOM 2128 O O . GLU A 1 270 ? 7.965 -2.543 -17.797 1 93.62 270 GLU A O 1
ATOM 2133 N N . ARG A 1 271 ? 6.316 -1.591 -16.734 1 92.75 271 ARG A N 1
ATOM 2134 C CA . ARG A 1 271 ? 7.027 -0.319 -16.672 1 92.75 271 ARG A CA 1
ATOM 2135 C C . ARG A 1 271 ? 8.266 -0.426 -15.789 1 92.75 271 ARG A C 1
ATOM 2137 O O . ARG A 1 271 ? 9.32 0.124 -16.109 1 92.75 271 ARG A O 1
ATOM 2144 N N . GLN A 1 272 ? 8.07 -1.106 -14.68 1 93.69 272 GLN A N 1
ATOM 2145 C CA . GLN A 1 272 ? 9.211 -1.311 -13.797 1 93.69 272 GLN A CA 1
ATOM 2146 C C . GLN A 1 272 ? 10.297 -2.143 -14.477 1 93.69 272 GLN A C 1
ATOM 2148 O O . GLN A 1 272 ? 11.484 -1.873 -14.32 1 93.69 272 GLN A O 1
ATOM 2153 N N . LEU A 1 273 ? 9.836 -3.1 -15.219 1 95.31 273 LEU A N 1
ATOM 2154 C CA . LEU A 1 273 ? 10.781 -3.932 -15.961 1 95.31 273 LEU A CA 1
ATOM 2155 C C . LEU A 1 273 ? 11.539 -3.107 -17 1 95.31 273 LEU A C 1
ATOM 2157 O O . LEU A 1 273 ? 12.742 -3.295 -17.172 1 95.31 273 LEU A O 1
ATOM 2161 N N . GLU A 1 274 ? 10.867 -2.18 -17.578 1 94.31 274 GLU A N 1
ATOM 2162 C CA . GLU A 1 274 ? 11.484 -1.314 -18.578 1 94.31 274 GLU A CA 1
ATOM 2163 C C . GLU A 1 274 ? 12.516 -0.385 -17.953 1 94.31 274 GLU A C 1
ATOM 2165 O O . GLU A 1 274 ? 13.531 -0.064 -18.562 1 94.31 274 GLU A O 1
ATOM 2170 N N . GLY A 1 275 ? 12.266 0.022 -16.797 1 95.06 275 GLY A N 1
ATOM 2171 C CA . GLY A 1 275 ? 13.156 0.939 -16.109 1 95.06 275 GLY A CA 1
ATOM 2172 C C . GLY A 1 275 ? 14.281 0.235 -15.375 1 95.06 275 GLY A C 1
ATOM 2173 O O . GLY A 1 275 ? 15.25 0.872 -14.953 1 95.06 275 GLY A O 1
ATOM 2174 N N . ALA A 1 276 ? 14.172 -1.085 -15.258 1 97.56 276 ALA A N 1
ATOM 2175 C CA . ALA A 1 276 ? 15.156 -1.865 -14.508 1 97.56 276 ALA A CA 1
ATOM 2176 C C . ALA A 1 276 ? 16.406 -2.131 -15.352 1 97.56 276 ALA A C 1
ATOM 2178 O O . ALA A 1 276 ? 16.375 -1.99 -16.578 1 97.56 276 ALA A O 1
ATOM 2179 N N . LEU A 1 277 ? 17.438 -2.451 -14.688 1 98.19 277 LEU A N 1
ATOM 2180 C CA . LEU A 1 277 ? 18.672 -2.867 -15.344 1 98.19 277 LEU A CA 1
ATOM 2181 C C . LEU A 1 277 ? 18.453 -4.16 -16.125 1 98.19 277 LEU A C 1
ATOM 2183 O O . LEU A 1 277 ? 17.531 -4.918 -15.852 1 98.19 277 LEU A O 1
ATOM 2187 N N . SER A 1 278 ? 19.312 -4.387 -17.156 1 97.94 278 SER A N 1
ATOM 2188 C CA . SER A 1 278 ? 19.312 -5.672 -17.844 1 97.94 278 SER A CA 1
ATOM 2189 C C . SER A 1 278 ? 19.625 -6.812 -16.891 1 97.94 278 SER A C 1
ATOM 2191 O O . SER A 1 278 ? 20.109 -6.582 -15.773 1 97.94 278 SER A O 1
ATOM 2193 N N . PRO A 1 279 ? 19.281 -8.047 -17.297 1 97.38 279 PRO A N 1
ATOM 2194 C CA . PRO A 1 279 ? 19.609 -9.18 -16.422 1 97.38 279 PRO A CA 1
ATOM 2195 C C . PRO A 1 279 ? 21.078 -9.227 -16.031 1 97.38 279 PRO A C 1
ATOM 2197 O O . PRO A 1 279 ? 21.406 -9.383 -14.859 1 97.38 279 PRO A O 1
ATOM 2200 N N . ALA A 1 280 ? 21.922 -8.992 -16.984 1 98 280 ALA A N 1
ATOM 2201 C CA . ALA A 1 280 ? 23.359 -9.031 -16.734 1 98 280 ALA A CA 1
ATOM 2202 C C . ALA A 1 280 ? 23.781 -7.914 -15.797 1 98 280 ALA A C 1
ATOM 2204 O O . ALA A 1 280 ? 24.578 -8.133 -14.875 1 98 280 ALA A O 1
ATOM 2205 N N . ALA A 1 281 ? 23.297 -6.711 -16.031 1 98.56 281 ALA A N 1
ATOM 2206 C CA . ALA A 1 281 ? 23.641 -5.566 -15.18 1 98.56 281 ALA A CA 1
ATOM 2207 C C . ALA A 1 281 ? 23.094 -5.746 -13.766 1 98.56 281 ALA A C 1
ATOM 2209 O O . ALA A 1 281 ? 23.719 -5.324 -12.789 1 98.56 281 ALA A O 1
ATOM 2210 N N . SER A 1 282 ? 21.922 -6.32 -13.656 1 98.62 282 SER A N 1
ATOM 2211 C CA . SER A 1 282 ? 21.328 -6.609 -12.352 1 98.62 282 SER A CA 1
ATOM 2212 C C . SER A 1 282 ? 22.203 -7.57 -11.547 1 98.62 282 SER A C 1
ATOM 2214 O O . SER A 1 282 ? 22.484 -7.32 -10.375 1 98.62 282 SER A O 1
ATOM 2216 N N . VAL A 1 283 ? 22.625 -8.609 -12.188 1 98.38 283 VAL A N 1
ATOM 2217 C CA . VAL A 1 283 ? 23.484 -9.594 -11.539 1 98.38 283 VAL A CA 1
ATOM 2218 C C . VAL A 1 283 ? 24.797 -8.938 -11.117 1 98.38 283 VAL A C 1
ATOM 2220 O O . VAL A 1 283 ? 25.297 -9.188 -10.016 1 98.38 283 VAL A O 1
ATOM 2223 N N . ARG A 1 284 ? 25.344 -8.125 -11.984 1 98.5 284 ARG A N 1
ATOM 2224 C CA . ARG A 1 284 ? 26.594 -7.438 -11.68 1 98.5 284 ARG A CA 1
ATOM 2225 C C . ARG A 1 284 ? 26.438 -6.559 -10.438 1 98.5 284 ARG A C 1
ATOM 2227 O O . ARG A 1 284 ? 27.328 -6.523 -9.586 1 98.5 284 ARG A O 1
ATOM 2234 N N . LEU A 1 285 ? 25.359 -5.875 -10.383 1 98.44 285 LEU A N 1
ATOM 2235 C CA . LEU A 1 285 ? 25.109 -5.008 -9.242 1 98.44 285 LEU A CA 1
ATOM 2236 C C . LEU A 1 285 ? 25.016 -5.816 -7.953 1 98.44 285 LEU A C 1
ATOM 2238 O O . LEU A 1 285 ? 25.594 -5.441 -6.93 1 98.44 285 LEU A O 1
ATOM 2242 N N . VAL A 1 286 ? 24.312 -6.898 -7.973 1 98.56 286 VAL A N 1
ATOM 2243 C CA . VAL A 1 286 ? 24.125 -7.738 -6.793 1 98.56 286 VAL A CA 1
ATOM 2244 C C . VAL A 1 286 ? 25.469 -8.344 -6.383 1 98.56 286 VAL A C 1
ATOM 2246 O O . VAL A 1 286 ? 25.797 -8.398 -5.191 1 98.56 286 VAL A O 1
ATOM 2249 N N . LYS A 1 287 ? 26.219 -8.797 -7.344 1 98.56 287 LYS A N 1
ATOM 2250 C CA . LYS A 1 287 ? 27.531 -9.367 -7.059 1 98.56 287 LYS A CA 1
ATOM 2251 C C . LYS A 1 287 ? 28.469 -8.32 -6.445 1 98.56 287 LYS A C 1
ATOM 2253 O O . LYS A 1 287 ? 29.25 -8.625 -5.543 1 98.56 287 LYS A O 1
ATOM 2258 N N . ALA A 1 288 ? 28.406 -7.145 -6.969 1 98.5 288 ALA A N 1
ATOM 2259 C CA . ALA A 1 288 ? 29.203 -6.059 -6.41 1 98.5 288 ALA A CA 1
ATOM 2260 C C . ALA A 1 288 ? 28.828 -5.801 -4.953 1 98.5 288 ALA A C 1
ATOM 2262 O O . ALA A 1 288 ? 29.703 -5.562 -4.113 1 98.5 288 ALA A O 1
ATOM 2263 N N . ARG A 1 289 ? 27.547 -5.816 -4.668 1 98.31 289 ARG A N 1
ATOM 2264 C CA . ARG A 1 289 ? 27.094 -5.633 -3.291 1 98.31 289 ARG A CA 1
ATOM 2265 C C . ARG A 1 289 ? 27.594 -6.766 -2.398 1 98.31 289 ARG A C 1
ATOM 2267 O O . ARG A 1 289 ? 28.031 -6.531 -1.268 1 98.31 289 ARG A O 1
ATOM 2274 N N . LEU A 1 290 ? 27.5 -7.98 -2.875 1 98.06 290 LEU A N 1
ATOM 2275 C CA . LEU A 1 290 ? 27.984 -9.133 -2.125 1 98.06 290 LEU A CA 1
ATOM 2276 C C . LEU A 1 290 ? 29.469 -9 -1.807 1 98.06 290 LEU A C 1
ATOM 2278 O O . LEU A 1 290 ? 29.891 -9.273 -0.682 1 98.06 290 LEU A O 1
ATOM 2282 N N . ALA A 1 291 ? 30.203 -8.555 -2.775 1 98 291 ALA A N 1
ATOM 2283 C CA . ALA A 1 291 ? 31.625 -8.352 -2.578 1 98 291 ALA A CA 1
ATOM 2284 C C . ALA A 1 291 ? 31.891 -7.277 -1.521 1 98 291 ALA A C 1
ATOM 2286 O O . ALA A 1 291 ? 32.781 -7.422 -0.693 1 98 291 ALA A O 1
ATOM 2287 N N . ALA A 1 292 ? 31.156 -6.246 -1.596 1 97.69 292 ALA A N 1
ATOM 2288 C CA . ALA A 1 292 ? 31.297 -5.172 -0.617 1 97.69 292 ALA A CA 1
ATOM 2289 C C . ALA A 1 292 ? 30.984 -5.672 0.793 1 97.69 292 ALA A C 1
ATOM 2291 O O . ALA A 1 292 ? 31.656 -5.273 1.754 1 97.69 292 ALA A O 1
ATOM 2292 N N . ILE A 1 293 ? 29.984 -6.492 0.926 1 97.75 293 ILE A N 1
ATOM 2293 C CA . ILE A 1 293 ? 29.609 -7.055 2.217 1 97.75 293 ILE A CA 1
ATOM 2294 C C . ILE A 1 293 ? 30.734 -7.93 2.75 1 97.75 293 ILE A C 1
ATOM 2296 O O . ILE A 1 293 ? 31.109 -7.832 3.922 1 97.75 293 ILE A O 1
ATOM 2300 N N . GLU A 1 294 ? 31.266 -8.758 1.917 1 96.31 294 GLU A N 1
ATOM 2301 C CA . GLU A 1 294 ? 32.344 -9.648 2.311 1 96.31 294 GLU A CA 1
ATOM 2302 C C . GLU A 1 294 ? 33.562 -8.859 2.779 1 96.31 294 GLU A C 1
ATOM 2304 O O . GLU A 1 294 ? 34.188 -9.211 3.781 1 96.31 294 GLU A O 1
ATOM 2309 N N . SER A 1 295 ? 33.844 -7.82 2.076 1 96.62 295 SER A N 1
ATOM 2310 C CA . SER A 1 295 ? 34.938 -6.961 2.467 1 96.62 295 SER A CA 1
ATOM 2311 C C . SER A 1 295 ? 34.719 -6.324 3.832 1 96.62 295 SER A C 1
ATOM 2313 O O . SER A 1 295 ? 35.625 -6.168 4.625 1 96.62 295 SER A O 1
ATOM 2315 N N . ALA A 1 296 ? 33.531 -5.93 4.062 1 95.5 296 ALA A N 1
ATOM 2316 C CA . ALA A 1 296 ? 33.188 -5.312 5.336 1 95.5 296 ALA A CA 1
ATOM 2317 C C . ALA A 1 296 ? 33.25 -6.32 6.48 1 95.5 296 ALA A C 1
ATOM 2319 O O . ALA A 1 296 ? 33.688 -5.98 7.586 1 95.5 296 ALA A O 1
ATOM 2320 N N . LEU A 1 297 ? 32.812 -7.523 6.219 1 94.88 297 LEU A N 1
ATOM 2321 C CA . LEU A 1 297 ? 32.812 -8.578 7.23 1 94.88 297 LEU A CA 1
ATOM 2322 C C . LEU A 1 297 ? 34.219 -9.008 7.562 1 94.88 297 LEU A C 1
ATOM 2324 O O . LEU A 1 297 ? 34.531 -9.383 8.695 1 94.88 297 LEU A O 1
ATOM 2328 N N . ASP A 1 298 ? 35.094 -8.891 6.629 1 92.62 298 ASP A N 1
ATOM 2329 C CA . ASP A 1 298 ? 36.469 -9.25 6.836 1 92.62 298 ASP A CA 1
ATOM 2330 C C . ASP A 1 298 ? 37.188 -8.227 7.723 1 92.62 298 ASP A C 1
ATOM 2332 O O . ASP A 1 298 ? 38.156 -8.562 8.414 1 92.62 298 ASP A O 1
ATOM 2336 N N . ARG A 1 299 ? 36.656 -7.027 7.719 1 91.12 299 ARG A N 1
ATOM 2337 C CA . ARG A 1 299 ? 37.281 -5.965 8.516 1 91.12 299 ARG A CA 1
ATOM 2338 C C . ARG A 1 299 ? 36.781 -6 9.953 1 91.12 299 ARG A C 1
ATOM 2340 O O . ARG A 1 299 ? 37.344 -5.355 10.836 1 91.12 299 ARG A O 1
ATOM 2347 N N . LEU A 1 300 ? 35.719 -6.664 10.195 1 80.81 300 LEU A N 1
ATOM 2348 C CA . LEU A 1 300 ? 35.188 -6.805 11.555 1 80.81 300 LEU A CA 1
ATOM 2349 C C . LEU A 1 300 ? 35.875 -7.977 12.266 1 80.81 300 LEU A C 1
ATOM 2351 O O . LEU A 1 300 ? 36.125 -7.91 13.469 1 80.81 300 LEU A O 1
ATOM 2355 N N . MET B 1 1 ? -2.223 32.25 -11.352 1 23.56 1 MET B N 1
ATOM 2356 C CA . MET B 1 1 ? -3.367 32.312 -10.453 1 23.56 1 MET B CA 1
ATOM 2357 C C . MET B 1 1 ? -2.963 31.906 -9.031 1 23.56 1 MET B C 1
ATOM 2359 O O . MET B 1 1 ? -2.48 30.797 -8.805 1 23.56 1 MET B O 1
ATOM 2363 N N . ILE B 1 2 ? -2.678 32.875 -8.273 1 24.84 2 ILE B N 1
ATOM 2364 C CA . ILE B 1 2 ? -2.16 32.812 -6.91 1 24.84 2 ILE B CA 1
ATOM 2365 C C . ILE B 1 2 ? -3.117 32 -6.031 1 24.84 2 ILE B C 1
ATOM 2367 O O . ILE B 1 2 ? -4.316 32.281 -5.996 1 24.84 2 ILE B O 1
ATOM 2371 N N . ALA B 1 3 ? -2.729 30.906 -5.758 1 39.12 3 ALA B N 1
ATOM 2372 C CA . ALA B 1 3 ? -3.521 30.078 -4.844 1 39.12 3 ALA B CA 1
ATOM 2373 C C . ALA B 1 3 ? -3.994 30.906 -3.646 1 39.12 3 ALA B C 1
ATOM 2375 O O . ALA B 1 3 ? -3.238 31.703 -3.102 1 39.12 3 ALA B O 1
ATOM 2376 N N . ASP B 1 4 ? -5.246 31.094 -3.479 1 35.66 4 ASP B N 1
ATOM 2377 C CA . ASP B 1 4 ? -5.816 31.781 -2.316 1 35.66 4 ASP B CA 1
ATOM 2378 C C . ASP B 1 4 ? -5.078 31.391 -1.037 1 35.66 4 ASP B C 1
ATOM 2380 O O . ASP B 1 4 ? -4.676 30.234 -0.87 1 35.66 4 ASP B O 1
ATOM 2384 N N . PRO B 1 5 ? -4.594 32.312 -0.327 1 35.47 5 PRO B N 1
ATOM 2385 C CA . PRO B 1 5 ? -3.854 32.094 0.915 1 35.47 5 PRO B CA 1
ATOM 2386 C C . PRO B 1 5 ? -4.559 31.094 1.845 1 35.47 5 PRO B C 1
ATOM 2388 O O . PRO B 1 5 ? -5.789 31.031 1.854 1 35.47 5 PRO B O 1
ATOM 2391 N N . VAL B 1 6 ? -3.896 30.031 2.115 1 43.47 6 VAL B N 1
ATOM 2392 C CA . VAL B 1 6 ? -4.32 29.141 3.184 1 43.47 6 VAL B CA 1
ATOM 2393 C C . VAL B 1 6 ? -4.625 29.938 4.445 1 43.47 6 VAL B C 1
ATOM 2395 O O . VAL B 1 6 ? -3.715 30.484 5.078 1 43.47 6 VAL B O 1
ATOM 2398 N N . VAL B 1 7 ? -5.551 30.766 4.555 1 37.38 7 VAL B N 1
ATOM 2399 C CA . VAL B 1 7 ? -5.957 31.516 5.738 1 37.38 7 VAL B CA 1
ATOM 2400 C C . VAL B 1 7 ? -6.309 30.547 6.871 1 37.38 7 VAL B C 1
ATOM 2402 O O . VAL B 1 7 ? -7.156 29.656 6.703 1 37.38 7 VAL B O 1
ATOM 2405 N N . LYS B 1 8 ? -5.332 30.172 7.672 1 46.5 8 LYS B N 1
ATOM 2406 C CA . LYS B 1 8 ? -5.855 29.656 8.938 1 46.5 8 LYS B CA 1
ATOM 2407 C C . LYS B 1 8 ? -7.078 30.453 9.391 1 46.5 8 LYS B C 1
ATOM 2409 O O . LYS B 1 8 ? -6.996 31.656 9.594 1 46.5 8 LYS B O 1
ATOM 2414 N N . ARG B 1 9 ? -8.148 30.188 9.062 1 41.56 9 ARG B N 1
ATOM 2415 C CA . ARG B 1 9 ? -9.258 30.969 9.602 1 41.56 9 ARG B CA 1
ATOM 2416 C C . ARG B 1 9 ? -9.242 30.953 11.125 1 41.56 9 ARG B C 1
ATOM 2418 O O . ARG B 1 9 ? -8.961 29.938 11.742 1 41.56 9 ARG B O 1
ATOM 2425 N N . ASP B 1 10 ? -8.977 31.969 11.734 1 40.25 10 ASP B N 1
ATOM 2426 C CA . ASP B 1 10 ? -9.125 32.312 13.148 1 40.25 10 ASP B CA 1
ATOM 2427 C C . ASP B 1 10 ? -10.188 31.422 13.805 1 40.25 10 ASP B C 1
ATOM 2429 O O . ASP B 1 10 ? -10.078 31.078 14.984 1 40.25 10 ASP B O 1
ATOM 2433 N N . ASP B 1 11 ? -11.609 31.375 13.25 1 47.59 11 ASP B N 1
ATOM 2434 C CA . ASP B 1 11 ? -12.898 31.312 13.945 1 47.59 11 ASP B CA 1
ATOM 2435 C C . ASP B 1 11 ? -13.422 29.875 14.008 1 47.59 11 ASP B C 1
ATOM 2437 O O . ASP B 1 11 ? -14.633 29.656 14.133 1 47.59 11 ASP B O 1
ATOM 2441 N N . GLY B 1 12 ? -12.898 28.688 14.266 1 60.62 12 GLY B N 1
ATOM 2442 C CA . GLY B 1 12 ? -13.68 27.578 14.773 1 60.62 12 GLY B CA 1
ATOM 2443 C C . GLY B 1 12 ? -13.43 26.281 14.023 1 60.62 12 GLY B C 1
ATOM 2444 O O . GLY B 1 12 ? -12.508 26.203 13.203 1 60.62 12 GLY B O 1
ATOM 2445 N N . GLU B 1 13 ? -13.758 25.234 14.469 1 71.31 13 GLU B N 1
ATOM 2446 C CA . GLU B 1 13 ? -13.773 23.844 14 1 71.31 13 GLU B CA 1
ATOM 2447 C C . GLU B 1 13 ? -14.312 23.75 12.578 1 71.31 13 GLU B C 1
ATOM 2449 O O . GLU B 1 13 ? -15.344 24.344 12.258 1 71.31 13 GLU B O 1
ATOM 2454 N N . SER B 1 14 ? -13.422 23.25 11.695 1 75.88 14 SER B N 1
ATOM 2455 C CA . SER B 1 14 ? -13.898 23.062 10.328 1 75.88 14 SER B CA 1
ATOM 2456 C C . SER B 1 14 ? -15.156 22.203 10.297 1 75.88 14 SER B C 1
ATOM 2458 O O . SER B 1 14 ? -15.406 21.422 11.219 1 75.88 14 SER B O 1
ATOM 2460 N N . PRO B 1 15 ? -15.93 22.422 9.305 1 75.31 15 PRO B N 1
ATOM 2461 C CA . PRO B 1 15 ? -17.125 21.578 9.18 1 75.31 15 PRO B CA 1
ATOM 2462 C C . PRO B 1 15 ? -16.797 20.094 9.148 1 75.31 15 PRO B C 1
ATOM 2464 O O . PRO B 1 15 ? -17.547 19.281 9.719 1 75.31 15 PRO B O 1
ATOM 2467 N N . ALA B 1 16 ? -15.703 19.781 8.586 1 75.44 16 ALA B N 1
ATOM 2468 C CA . ALA B 1 16 ? -15.328 18.375 8.492 1 75.44 16 ALA B CA 1
ATOM 2469 C C . ALA B 1 16 ? -15.031 17.797 9.867 1 75.44 16 ALA B C 1
ATOM 2471 O O . ALA B 1 16 ? -15.461 16.688 10.188 1 75.44 16 ALA B O 1
ATOM 2472 N N . VAL B 1 17 ? -14.359 18.531 10.57 1 78.56 17 VAL B N 1
ATOM 2473 C CA . VAL B 1 17 ? -14.023 18.094 11.93 1 78.56 17 VAL B CA 1
ATOM 2474 C C . VAL B 1 17 ? -15.289 18.016 12.773 1 78.56 17 VAL B C 1
ATOM 2476 O O . VAL B 1 17 ? -15.477 17.062 13.539 1 78.56 17 VAL B O 1
ATOM 2479 N N . ALA B 1 18 ? -16.094 19 12.547 1 80.75 18 ALA B N 1
ATOM 2480 C CA . ALA B 1 18 ? -17.359 19 13.273 1 80.75 18 ALA B CA 1
ATOM 2481 C C . ALA B 1 18 ? -18.219 17.781 12.914 1 80.75 18 ALA B C 1
ATOM 2483 O O . ALA B 1 18 ? -18.812 17.156 13.789 1 80.75 18 ALA B O 1
ATOM 2484 N N . ARG B 1 19 ? -18.25 17.453 11.656 1 82.88 19 ARG B N 1
ATOM 2485 C CA . ARG B 1 19 ? -19 16.297 11.188 1 82.88 19 ARG B CA 1
ATOM 2486 C C . ARG B 1 19 ? -18.484 15.016 11.828 1 82.88 19 ARG B C 1
ATOM 2488 O O . ARG B 1 19 ? -19.266 14.18 12.297 1 82.88 19 ARG B O 1
ATOM 2495 N N . ARG B 1 20 ? -17.25 14.883 11.828 1 82.88 20 ARG B N 1
ATOM 2496 C CA . ARG B 1 20 ? -16.609 13.695 12.398 1 82.88 20 ARG B CA 1
ATOM 2497 C C . ARG B 1 20 ? -16.891 13.586 13.891 1 82.88 20 ARG B C 1
ATOM 2499 O O . ARG B 1 20 ? -17.25 12.516 14.391 1 82.88 20 ARG B O 1
ATOM 2506 N N . ARG B 1 21 ? -16.703 14.68 14.523 1 82.75 21 ARG B N 1
ATOM 2507 C CA . ARG B 1 21 ? -16.922 14.688 15.969 1 82.75 21 ARG B CA 1
ATOM 2508 C C . ARG B 1 21 ? -18.359 14.328 16.312 1 82.75 21 ARG B C 1
ATOM 2510 O O . ARG B 1 21 ? -18.609 13.57 17.25 1 82.75 21 ARG B O 1
ATOM 2517 N N . LEU B 1 22 ? -19.203 14.898 15.516 1 87.12 22 LEU B N 1
ATOM 2518 C CA . LEU B 1 22 ? -20.625 14.633 15.742 1 87.12 22 LEU B CA 1
ATOM 2519 C C . LEU B 1 22 ? -20.938 13.148 15.539 1 87.12 22 LEU B C 1
ATOM 2521 O O . LEU B 1 22 ? -21.547 12.516 16.406 1 87.12 22 LEU B O 1
ATOM 2525 N N . ARG B 1 23 ? -20.484 12.609 14.492 1 88.12 23 ARG B N 1
ATOM 2526 C CA . ARG B 1 23 ? -20.781 11.219 14.164 1 88.12 23 ARG B CA 1
ATOM 2527 C C . ARG B 1 23 ? -20.172 10.266 15.188 1 88.12 23 ARG B C 1
ATOM 2529 O O . ARG B 1 23 ? -20.812 9.328 15.648 1 88.12 23 ARG B O 1
ATOM 2536 N N . LEU B 1 24 ? -18.969 10.539 15.547 1 86.5 24 LEU B N 1
ATOM 2537 C CA . LEU B 1 24 ? -18.281 9.68 16.516 1 86.5 24 LEU B CA 1
ATOM 2538 C C . LEU B 1 24 ? -18.938 9.766 17.891 1 86.5 24 LEU B C 1
ATOM 2540 O O . LEU B 1 24 ? -19.078 8.758 18.578 1 86.5 24 LEU B O 1
ATOM 2544 N N . ALA B 1 25 ? -19.297 10.984 18.266 1 87.5 25 ALA B N 1
ATOM 2545 C CA . ALA B 1 25 ? -19.969 11.18 19.562 1 87.5 25 ALA B CA 1
ATOM 2546 C C . ALA B 1 25 ? -21.281 10.43 19.609 1 87.5 25 ALA B C 1
ATOM 2548 O O . ALA B 1 25 ? -21.594 9.781 20.609 1 87.5 25 ALA B O 1
ATOM 2549 N N . LEU B 1 26 ? -22.016 10.461 18.562 1 91.12 26 LEU B N 1
ATOM 2550 C CA . LEU B 1 26 ? -23.312 9.797 18.516 1 91.12 26 LEU B CA 1
ATOM 2551 C C . LEU B 1 26 ? -23.141 8.281 18.516 1 91.12 26 LEU B C 1
ATOM 2553 O O . LEU B 1 26 ? -23.922 7.57 19.172 1 91.12 26 LEU B O 1
ATOM 2557 N N . ARG B 1 27 ? -22.172 7.828 17.797 1 90.06 27 ARG B N 1
ATOM 2558 C CA . ARG B 1 27 ? -21.891 6.395 17.812 1 90.06 27 ARG B CA 1
ATOM 2559 C C . ARG B 1 27 ? -21.5 5.922 19.203 1 90.06 27 ARG B C 1
ATOM 2561 O O . ARG B 1 27 ? -21.984 4.898 19.672 1 90.06 27 ARG B O 1
ATOM 2568 N N . ARG B 1 28 ? -20.625 6.668 19.828 1 87.81 28 ARG B N 1
ATOM 2569 C CA . ARG B 1 28 ? -20.188 6.336 21.172 1 87.81 28 ARG B CA 1
ATOM 2570 C C . ARG B 1 28 ? -21.359 6.324 22.141 1 87.81 28 ARG B C 1
ATOM 2572 O O . ARG B 1 28 ? -21.453 5.449 23 1 87.81 28 ARG B O 1
ATOM 2579 N N . LEU B 1 29 ? -22.172 7.309 22 1 91.06 29 LEU B N 1
ATOM 2580 C CA . LEU B 1 29 ? -23.359 7.383 22.844 1 91.06 29 LEU B CA 1
ATOM 2581 C C . LEU B 1 29 ? -24.281 6.184 22.609 1 91.06 29 LEU B C 1
ATOM 2583 O O . LEU B 1 29 ? -24.766 5.574 23.578 1 91.06 29 LEU B O 1
ATOM 2587 N N . ARG B 1 30 ? -24.469 5.824 21.344 1 93.81 30 ARG B N 1
ATOM 2588 C CA . ARG B 1 30 ? -25.281 4.66 21.031 1 93.81 30 ARG B CA 1
ATOM 2589 C C . ARG B 1 30 ? -24.719 3.398 21.672 1 93.81 30 ARG B C 1
ATOM 2591 O O . ARG B 1 30 ? -25.453 2.633 22.297 1 93.81 30 ARG B O 1
ATOM 2598 N N . GLU B 1 31 ? -23.469 3.254 21.562 1 92.38 31 GLU B N 1
ATOM 2599 C CA . GLU B 1 31 ? -22.797 2.076 22.094 1 92.38 31 GLU B CA 1
ATOM 2600 C C . GLU B 1 31 ? -22.828 2.055 23.609 1 92.38 31 GLU B C 1
ATOM 2602 O O . GLU B 1 31 ? -23 0.995 24.219 1 92.38 31 GLU B O 1
ATOM 2607 N N . SER B 1 32 ? -22.672 3.178 24.266 1 91.94 32 SER B N 1
ATOM 2608 C CA . SER B 1 32 ? -22.688 3.273 25.719 1 91.94 32 SER B CA 1
ATOM 2609 C C . SER B 1 32 ? -24.062 2.912 26.281 1 91.94 32 SER B C 1
ATOM 2611 O O . SER B 1 32 ? -24.156 2.457 27.422 1 91.94 32 SER B O 1
ATOM 2613 N N . LEU B 1 33 ? -25.031 3.121 25.469 1 93.12 33 LEU B N 1
ATOM 2614 C CA . LEU B 1 33 ? -26.391 2.811 25.875 1 93.12 33 LEU B CA 1
ATOM 2615 C C . LEU B 1 33 ? -26.75 1.373 25.5 1 93.12 33 LEU B C 1
ATOM 2617 O O . LEU B 1 33 ? -27.891 0.938 25.734 1 93.12 33 LEU B O 1
ATOM 2621 N N . GLY B 1 34 ? -25.766 0.67 24.875 1 94 34 GLY B N 1
ATOM 2622 C CA . GLY B 1 34 ? -25.969 -0.721 24.5 1 94 34 GLY B CA 1
ATOM 2623 C C . GLY B 1 34 ? -26.906 -0.892 23.312 1 94 34 GLY B C 1
ATOM 2624 O O . GLY B 1 34 ? -27.531 -1.941 23.156 1 94 34 GLY B O 1
ATOM 2625 N N . LEU B 1 35 ? -27.062 0.074 22.531 1 94 35 LEU B N 1
ATOM 2626 C CA . LEU B 1 35 ? -27.984 0.055 21.406 1 94 35 LEU B CA 1
ATOM 2627 C C . LEU B 1 35 ? -27.25 -0.301 20.109 1 94 35 LEU B C 1
ATOM 2629 O O . LEU B 1 35 ? -26.094 0.107 19.922 1 94 35 LEU B O 1
ATOM 2633 N N . THR B 1 36 ? -27.922 -1.029 19.266 1 94 36 THR B N 1
ATOM 2634 C CA . THR B 1 36 ? -27.422 -1.304 17.938 1 94 36 THR B CA 1
ATOM 2635 C C . THR B 1 36 ? -27.984 -0.299 16.922 1 94 36 THR B C 1
ATOM 2637 O O . THR B 1 36 ? -28.875 0.481 17.266 1 94 36 THR B O 1
ATOM 2640 N N . GLN B 1 37 ? -27.359 -0.3 15.758 1 94.06 37 GLN B N 1
ATOM 2641 C CA . GLN B 1 37 ? -27.906 0.55 14.703 1 94.06 37 GLN B CA 1
ATOM 2642 C C . GLN B 1 37 ? -29.344 0.156 14.359 1 94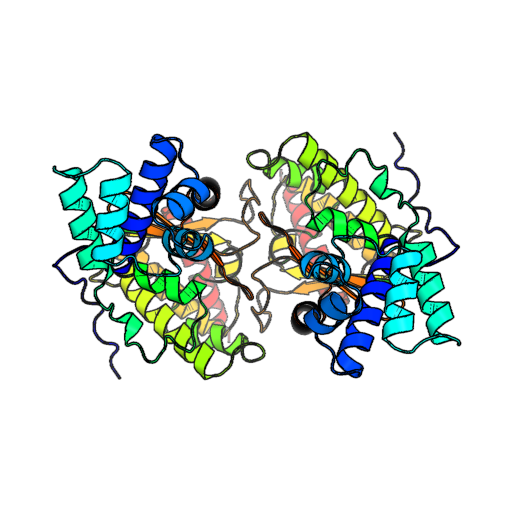.06 37 GLN B C 1
ATOM 2644 O O . GLN B 1 37 ? -30.172 1.014 14.031 1 94.06 37 GLN B O 1
ATOM 2649 N N . ALA B 1 38 ? -29.531 -1.099 14.508 1 92.31 38 ALA B N 1
ATOM 2650 C CA . ALA B 1 38 ? -30.875 -1.61 14.25 1 92.31 38 ALA B CA 1
ATOM 2651 C C . ALA B 1 38 ? -31.891 -1.053 15.258 1 92.31 38 ALA B C 1
ATOM 2653 O O . ALA B 1 38 ? -33.031 -0.768 14.914 1 92.31 38 ALA B O 1
ATOM 2654 N N . ASP B 1 39 ? -31.453 -0.95 16.422 1 93.94 39 ASP B N 1
ATOM 2655 C CA . ASP B 1 39 ? -32.312 -0.384 17.469 1 93.94 39 ASP B CA 1
ATOM 2656 C C . ASP B 1 39 ? -32.688 1.054 17.141 1 93.94 39 ASP B C 1
ATOM 2658 O O . ASP B 1 39 ? -33.844 1.446 17.312 1 93.94 39 ASP B O 1
ATOM 2662 N N . VAL B 1 40 ? -31.75 1.777 16.703 1 94.88 40 VAL B N 1
ATOM 2663 C CA . VAL B 1 40 ? -31.984 3.174 16.344 1 94.88 40 VAL B CA 1
ATOM 2664 C C . VAL B 1 40 ? -32.938 3.25 15.148 1 94.88 40 VAL B C 1
ATOM 2666 O O . VAL B 1 40 ? -33.906 4.023 15.164 1 94.88 40 VAL B O 1
ATOM 2669 N N . SER B 1 41 ? -32.594 2.547 14.133 1 95.25 41 SER B N 1
ATOM 2670 C CA . SER B 1 41 ? -33.438 2.5 12.93 1 95.25 41 SER B CA 1
ATOM 2671 C C . SER B 1 41 ? -34.875 2.154 13.266 1 95.25 41 SER B C 1
ATOM 2673 O O . SER B 1 41 ? -35.812 2.771 12.742 1 95.25 41 SER B O 1
ATOM 2675 N N . GLY B 1 42 ? -35.031 1.156 14.023 1 94.38 42 GLY B N 1
ATOM 2676 C CA . GLY B 1 42 ? -36.375 0.732 14.414 1 94.38 42 GLY B CA 1
ATOM 2677 C C . GLY B 1 42 ? -37.125 1.799 15.172 1 94.38 42 GLY B C 1
ATOM 2678 O O . GLY B 1 42 ? -38.281 2.1 14.844 1 94.38 42 GLY B O 1
ATOM 2679 N N . HIS B 1 43 ? -36.5 2.328 16.172 1 94.56 43 HIS B N 1
ATOM 2680 C CA . HIS B 1 43 ? -37.188 3.297 17.031 1 94.56 43 HIS B CA 1
ATOM 2681 C C . HIS B 1 43 ? -37.531 4.559 16.266 1 94.56 43 HIS B C 1
ATOM 2683 O O . HIS B 1 43 ? -38.625 5.133 16.484 1 94.56 43 HIS B O 1
ATOM 2689 N N . LEU B 1 44 ? -36.656 4.992 15.438 1 95.19 44 LEU B N 1
ATOM 2690 C CA . LEU B 1 44 ? -36.875 6.262 14.742 1 95.19 44 LEU B CA 1
ATOM 2691 C C . LEU B 1 44 ? -37.562 6.047 13.398 1 95.19 44 LEU B C 1
ATOM 2693 O O . LEU B 1 44 ? -37.844 7.008 12.688 1 95.19 44 LEU B O 1
ATOM 2697 N N . ARG B 1 45 ? -37.75 4.746 13.047 1 95.5 45 ARG B N 1
ATOM 2698 C CA . ARG B 1 45 ? -38.406 4.363 11.797 1 95.5 45 ARG B CA 1
ATOM 2699 C C . ARG B 1 45 ? -37.594 4.84 10.594 1 95.5 45 ARG B C 1
ATOM 2701 O O . ARG B 1 45 ? -38.156 5.441 9.672 1 95.5 45 ARG B O 1
ATOM 2708 N N . TRP B 1 46 ? -36.344 4.867 10.719 1 94.81 46 TRP B N 1
ATOM 2709 C CA . TRP B 1 46 ? -35.406 5.137 9.625 1 94.81 46 TRP B CA 1
ATOM 2710 C C . TRP B 1 46 ? -34.906 3.84 9 1 94.81 46 TRP B C 1
ATOM 2712 O O . TRP B 1 46 ? -35 2.771 9.609 1 94.81 46 TRP B O 1
ATOM 2722 N N . SER B 1 47 ? -34.438 3.887 7.793 1 93.56 47 SER B N 1
ATOM 2723 C CA . SER B 1 47 ? -33.781 2.734 7.215 1 93.56 47 SER B CA 1
ATOM 2724 C C . SER B 1 47 ? -32.438 2.49 7.891 1 93.56 47 SER B C 1
ATOM 2726 O O . SER B 1 47 ? -31.781 3.43 8.359 1 93.56 47 SER B O 1
ATOM 2728 N N . LEU B 1 48 ? -32.062 1.2 7.93 1 91.69 48 LEU B N 1
ATOM 2729 C CA . LEU B 1 48 ? -30.75 0.859 8.453 1 91.69 48 LEU B CA 1
ATOM 2730 C C . LEU B 1 48 ? -29.656 1.57 7.66 1 91.69 48 LEU B C 1
ATOM 2732 O O . LEU B 1 48 ? -28.641 1.978 8.227 1 91.69 48 LEU B O 1
ATOM 2736 N N . SER B 1 49 ? -29.891 1.723 6.426 1 88.5 49 SER B N 1
ATOM 2737 C CA . SER B 1 49 ? -28.938 2.404 5.555 1 88.5 49 SER B CA 1
ATOM 2738 C C . SER B 1 49 ? -28.75 3.859 5.973 1 88.5 49 SER B C 1
ATOM 2740 O O . SER B 1 49 ? -27.625 4.363 5.992 1 88.5 49 SER B O 1
ATOM 2742 N N . LYS B 1 50 ? -29.797 4.5 6.277 1 90.31 50 LYS B N 1
ATOM 2743 C CA . LYS B 1 50 ? -29.703 5.891 6.711 1 90.31 50 LYS B CA 1
ATOM 2744 C C . LYS B 1 50 ? -28.844 6.02 7.969 1 90.31 50 LYS B C 1
ATOM 2746 O O . LYS B 1 50 ? -27.969 6.879 8.039 1 90.31 50 LYS B O 1
ATOM 2751 N N . VAL B 1 51 ? -29.094 5.152 8.93 1 92.56 51 VAL B N 1
ATOM 2752 C CA . VAL B 1 51 ? -28.344 5.188 10.188 1 92.56 51 VAL B CA 1
ATOM 2753 C C . VAL B 1 51 ? -26.875 4.895 9.922 1 92.56 51 VAL B C 1
ATOM 2755 O O . VAL B 1 51 ? -26 5.594 10.422 1 92.56 51 VAL B O 1
ATOM 2758 N N . ASN B 1 52 ? -26.625 3.936 9.102 1 89.19 52 ASN B N 1
ATOM 2759 C CA . ASN B 1 52 ? -25.25 3.555 8.766 1 89.19 52 ASN B CA 1
ATOM 2760 C C . ASN B 1 52 ? -24.516 4.688 8.062 1 89.19 52 ASN B C 1
ATOM 2762 O O . ASN B 1 52 ? -23.359 4.988 8.391 1 89.19 52 ASN B O 1
ATOM 2766 N N . ARG B 1 53 ? -25.188 5.281 7.137 1 87.5 53 ARG B N 1
ATOM 2767 C CA . ARG B 1 53 ? -24.578 6.359 6.367 1 87.5 53 ARG B CA 1
ATOM 2768 C C . ARG B 1 53 ? -24.281 7.566 7.254 1 87.5 53 ARG B C 1
ATOM 2770 O O . ARG B 1 53 ? -23.297 8.273 7.039 1 87.5 53 ARG B O 1
ATOM 2777 N N . MET B 1 54 ? -25.062 7.781 8.234 1 88.19 54 MET B N 1
ATOM 2778 C CA . MET B 1 54 ? -24.812 8.859 9.195 1 88.19 54 MET B CA 1
ATOM 2779 C C . MET B 1 54 ? -23.594 8.547 10.055 1 88.19 54 MET B C 1
ATOM 2781 O O . MET B 1 54 ? -22.734 9.406 10.234 1 88.19 54 MET B O 1
ATOM 2785 N N . GLU B 1 55 ? -23.484 7.301 10.438 1 86.62 55 GLU B N 1
ATOM 2786 C CA . GLU B 1 55 ? -22.406 6.945 11.359 1 86.62 55 GLU B CA 1
ATOM 2787 C C . GLU B 1 55 ? -21.078 6.824 10.633 1 86.62 55 GLU B C 1
ATOM 2789 O O . GLU B 1 55 ? -20.016 6.926 11.258 1 86.62 55 GLU B O 1
ATOM 2794 N N . THR B 1 56 ? -21.188 6.555 9.367 1 79.31 56 THR B N 1
ATOM 2795 C CA . THR B 1 56 ? -19.953 6.445 8.594 1 79.31 56 THR B CA 1
ATOM 2796 C C . THR B 1 56 ? -19.578 7.797 7.992 1 79.31 56 THR B C 1
ATOM 2798 O O . THR B 1 56 ? -18.469 7.965 7.488 1 79.31 56 THR B O 1
ATOM 2801 N N . GLY B 1 57 ? -20.484 8.758 8.055 1 78.75 57 GLY B N 1
ATOM 2802 C CA . GLY B 1 57 ? -20.203 10.102 7.578 1 78.75 57 GLY B CA 1
ATOM 2803 C C . GLY B 1 57 ? -20.562 10.305 6.121 1 78.75 57 GLY B C 1
ATOM 2804 O O . GLY B 1 57 ? -20.234 11.328 5.527 1 78.75 57 GLY B O 1
ATOM 2805 N N . GLU B 1 58 ? -21.172 9.32 5.531 1 76.44 58 GLU B N 1
ATOM 2806 C CA . GLU B 1 58 ? -21.594 9.453 4.141 1 76.44 58 GLU B CA 1
ATOM 2807 C C . GLU B 1 58 ? -22.656 10.531 3.984 1 76.44 58 GLU B C 1
ATOM 2809 O O . GLU B 1 58 ? -22.734 11.195 2.947 1 76.44 58 GLU B O 1
ATOM 2814 N N . VAL B 1 59 ? -23.469 10.688 5.035 1 77.69 59 VAL B N 1
ATOM 2815 C CA . VAL B 1 59 ? -24.5 11.727 5.039 1 77.69 59 VAL B CA 1
ATOM 2816 C C . VAL B 1 59 ? -24.328 12.609 6.273 1 77.69 59 VAL B C 1
ATOM 2818 O O . VAL B 1 59 ? -24.016 12.117 7.359 1 77.69 59 VAL B O 1
ATOM 2821 N N . THR B 1 60 ? -24.438 13.906 6.004 1 82.19 60 THR B N 1
ATOM 2822 C CA . THR B 1 60 ? -24.391 14.852 7.113 1 82.19 60 THR B CA 1
ATOM 2823 C C . THR B 1 60 ? -25.656 14.758 7.957 1 82.19 60 THR B C 1
ATOM 2825 O O . THR B 1 60 ? -26.766 14.625 7.422 1 82.19 60 THR B O 1
ATOM 2828 N N . ILE B 1 61 ? -25.516 14.812 9.242 1 89.56 61 ILE B N 1
ATOM 2829 C CA . ILE B 1 61 ? -26.625 14.727 10.18 1 89.56 61 ILE B CA 1
ATOM 2830 C C . ILE B 1 61 ? -27.328 16.078 10.273 1 89.56 61 ILE B C 1
ATOM 2832 O O . ILE B 1 61 ? -26.688 17.094 10.586 1 89.56 61 ILE B O 1
ATOM 2836 N N . SER B 1 62 ? -28.625 16.078 10.016 1 88.19 62 SER B N 1
ATOM 2837 C CA . SER B 1 62 ? -29.406 17.328 10.102 1 88.19 62 SER B CA 1
ATOM 2838 C C . SER B 1 62 ? -29.766 17.641 11.547 1 88.19 62 SER B C 1
ATOM 2840 O O . SER B 1 62 ? -29.672 16.781 12.422 1 88.19 62 SER B O 1
ATOM 2842 N N . ALA B 1 63 ? -30.141 18.938 11.703 1 88.38 63 ALA B N 1
ATOM 2843 C CA . ALA B 1 63 ? -30.562 19.344 13.039 1 88.38 63 ALA B CA 1
ATOM 2844 C C . ALA B 1 63 ? -31.766 18.531 13.508 1 88.38 63 ALA B C 1
ATOM 2846 O O . ALA B 1 63 ? -31.844 18.156 14.68 1 88.38 63 ALA B O 1
ATOM 2847 N N . GLY B 1 64 ? -32.625 18.312 12.586 1 90.12 64 GLY B N 1
ATOM 2848 C CA . GLY B 1 64 ? -33.781 17.5 12.906 1 90.12 64 GLY B CA 1
ATOM 2849 C C . GLY B 1 64 ? -33.438 16.078 13.281 1 90.12 64 GLY B C 1
ATOM 2850 O O . GLY B 1 64 ? -33.938 15.531 14.258 1 90.12 64 GLY B O 1
ATOM 2851 N N . ASP B 1 65 ? -32.594 15.516 12.508 1 93.62 65 ASP B N 1
ATOM 2852 C CA . ASP B 1 65 ? -32.156 14.148 12.797 1 93.62 65 ASP B CA 1
ATOM 2853 C C . ASP B 1 65 ? -31.438 14.07 14.141 1 93.62 65 ASP B C 1
ATOM 2855 O O . ASP B 1 65 ? -31.641 13.117 14.898 1 93.62 65 ASP B O 1
ATOM 2859 N N . LEU B 1 66 ? -30.562 15.047 14.359 1 94 66 LEU B N 1
ATOM 2860 C CA . LEU B 1 66 ? -29.859 15.078 15.633 1 94 66 LEU B CA 1
ATOM 2861 C C . LEU B 1 66 ? -30.828 15.133 16.797 1 94 66 LEU B C 1
ATOM 2863 O O . LEU B 1 66 ? -30.656 14.406 17.781 1 94 66 LEU B O 1
ATOM 2867 N N . GLU B 1 67 ? -31.828 15.969 16.688 1 91 67 GLU B N 1
ATOM 2868 C CA . GLU B 1 67 ? -32.812 16.094 17.734 1 91 67 GLU B CA 1
ATOM 2869 C C . GLU B 1 67 ? -33.531 14.766 17.984 1 91 67 GLU B C 1
ATOM 2871 O O . GLU B 1 67 ? -33.781 14.391 19.141 1 91 67 GLU B O 1
ATOM 2876 N N . ALA B 1 68 ? -33.875 14.148 16.969 1 93.75 68 ALA B N 1
ATOM 2877 C CA . ALA B 1 68 ? -34.562 12.859 17.078 1 93.75 68 ALA B CA 1
ATOM 2878 C C . ALA B 1 68 ? -33.656 11.828 17.75 1 93.75 68 ALA B C 1
ATOM 2880 O O . ALA B 1 68 ? -34.125 11.07 18.609 1 93.75 68 ALA B O 1
ATOM 2881 N N . ILE B 1 69 ? -32.406 11.797 17.391 1 94.69 69 ILE B N 1
ATOM 2882 C CA . ILE B 1 69 ? -31.453 10.852 17.953 1 94.69 69 ILE B CA 1
ATOM 2883 C C . ILE B 1 69 ? -31.266 11.141 19.453 1 94.69 69 ILE B C 1
ATOM 2885 O O . ILE B 1 69 ? -31.312 10.219 20.266 1 94.69 69 ILE B O 1
ATOM 2889 N N . LEU B 1 70 ? -31.109 12.414 19.766 1 93.56 70 LEU B N 1
ATOM 2890 C CA . LEU B 1 70 ? -30.875 12.789 21.141 1 93.56 70 LEU B CA 1
ATOM 2891 C C . LEU B 1 70 ? -32.094 12.477 22.016 1 93.56 70 LEU B C 1
ATOM 2893 O O . LEU B 1 70 ? -31.953 12.031 23.156 1 93.56 70 LEU B O 1
ATOM 2897 N N . ALA B 1 71 ? -33.25 12.688 21.469 1 92.19 71 ALA B N 1
ATOM 2898 C CA . ALA B 1 71 ? -34.469 12.352 22.172 1 92.19 71 ALA B CA 1
ATOM 2899 C C . ALA B 1 71 ? -34.531 10.852 22.453 1 92.19 71 ALA B C 1
ATOM 2901 O O . ALA B 1 71 ? -34.906 10.43 23.547 1 92.19 71 ALA B O 1
ATOM 2902 N N . PHE B 1 72 ? -34.219 10.125 21.453 1 93.88 72 PHE B N 1
ATOM 2903 C CA . PHE B 1 72 ? -34.219 8.68 21.609 1 93.88 72 PHE B CA 1
ATOM 2904 C C . PHE B 1 72 ? -33.219 8.25 22.672 1 93.88 72 PHE B C 1
ATOM 2906 O O . PHE B 1 72 ? -33.469 7.336 23.453 1 93.88 72 PHE B O 1
ATOM 2913 N N . PHE B 1 73 ? -32.062 8.898 22.703 1 94.38 73 PHE B N 1
ATOM 2914 C CA . PHE B 1 73 ? -31 8.547 23.641 1 94.38 73 PHE B CA 1
ATOM 2915 C C . PHE B 1 73 ? -31.297 9.094 25.031 1 94.38 73 PHE B C 1
ATOM 2917 O O . PHE B 1 73 ? -30.562 8.797 25.984 1 94.38 73 PHE B O 1
ATOM 2924 N N . GLY B 1 74 ? -32.25 9.867 25.141 1 90.38 74 GLY B N 1
ATOM 2925 C CA . GLY B 1 74 ? -32.656 10.438 26.422 1 90.38 74 GLY B CA 1
ATOM 2926 C C . GLY B 1 74 ? -31.812 11.633 26.812 1 90.38 74 GLY B C 1
ATOM 2927 O O . GLY B 1 74 ? -31.625 11.906 28.016 1 90.38 74 GLY B O 1
ATOM 2928 N N . ILE B 1 75 ? -31.188 12.148 25.812 1 85.75 75 ILE B N 1
ATOM 2929 C CA . ILE B 1 75 ? -30.359 13.312 26.062 1 85.75 75 ILE B CA 1
ATOM 2930 C C . ILE B 1 75 ? -31.109 14.586 25.688 1 85.75 75 ILE B C 1
ATOM 2932 O O . ILE B 1 75 ? -31.344 14.836 24.5 1 85.75 75 ILE B O 1
ATOM 2936 N N . SER B 1 76 ? -31.906 15.188 26.328 1 71.31 76 SER B N 1
ATOM 2937 C CA . SER B 1 76 ? -32.75 16.328 26 1 71.31 76 SER B CA 1
ATOM 2938 C C . SER B 1 76 ? -32.094 17.641 26.359 1 71.31 76 SER B C 1
ATOM 2940 O O . SER B 1 76 ? -32.312 18.656 25.719 1 71.31 76 SER B O 1
ATOM 2942 N N . ASP B 1 77 ? -31.438 17.797 27.547 1 66.75 77 ASP B N 1
ATOM 2943 C CA . ASP B 1 77 ? -30.969 19.094 28.016 1 66.75 77 ASP B CA 1
ATOM 2944 C C . ASP B 1 77 ? -29.594 18.984 28.656 1 66.75 77 ASP B C 1
ATOM 2946 O O . ASP B 1 77 ? -29.141 17.891 28.984 1 66.75 77 ASP B O 1
ATOM 2950 N N . GLY B 1 78 ? -28.609 19.969 28.328 1 77.81 78 GLY B N 1
ATOM 2951 C CA . GLY B 1 78 ? -27.344 20.109 29.031 1 77.81 78 GLY B CA 1
ATOM 2952 C C . GLY B 1 78 ? -26.172 20.406 28.109 1 77.81 78 GLY B C 1
ATOM 2953 O O . GLY B 1 78 ? -26.359 20.719 26.938 1 77.81 78 GLY B O 1
ATOM 2954 N N . LYS B 1 79 ? -25.141 20.406 28.75 1 81.88 79 LYS B N 1
ATOM 2955 C CA . LYS B 1 79 ? -23.875 20.797 28.125 1 81.88 79 LYS B CA 1
ATOM 2956 C C . LYS B 1 79 ? -23.547 19.875 26.953 1 81.88 79 LYS B C 1
ATOM 2958 O O . LYS B 1 79 ? -23.078 20.328 25.906 1 81.88 79 LYS B O 1
ATOM 2963 N N . LYS B 1 80 ? -24.016 18.656 27.141 1 86.81 80 LYS B N 1
ATOM 2964 C CA . LYS B 1 80 ? -23.688 17.672 26.109 1 86.81 80 LYS B CA 1
ATOM 2965 C C . LYS B 1 80 ? -24.547 17.891 24.859 1 86.81 80 LYS B C 1
ATOM 2967 O O . LYS B 1 80 ? -24.031 17.891 23.734 1 86.81 80 LYS B O 1
ATOM 2972 N N . ALA B 1 81 ? -25.766 18.062 25.047 1 88.38 81 ALA B N 1
ATOM 2973 C CA . ALA B 1 81 ? -26.672 18.312 23.922 1 88.38 81 ALA B CA 1
ATOM 2974 C C . ALA B 1 81 ? -26.281 19.578 23.172 1 88.38 81 ALA B C 1
ATOM 2976 O O . ALA B 1 81 ? -26.297 19.625 21.938 1 88.38 81 ALA B O 1
ATOM 2977 N N . ALA B 1 82 ? -25.891 20.562 23.938 1 88.38 82 ALA B N 1
ATOM 2978 C CA . ALA B 1 82 ? -25.5 21.844 23.344 1 88.38 82 ALA B CA 1
ATOM 2979 C C . ALA B 1 82 ? -24.234 21.688 22.516 1 88.38 82 ALA B C 1
ATOM 2981 O O . ALA B 1 82 ? -24.109 22.281 21.438 1 88.38 82 ALA B O 1
ATOM 2982 N N . GLN B 1 83 ? -23.359 20.969 23.047 1 88.44 83 GLN B N 1
ATOM 2983 C CA . GLN B 1 83 ? -22.109 20.734 22.328 1 88.44 83 GLN B CA 1
ATOM 2984 C C . GLN B 1 83 ? -22.359 19.984 21.016 1 88.44 83 GLN B C 1
ATOM 2986 O O . GLN B 1 83 ? -21.797 20.344 19.984 1 88.44 83 GLN B O 1
ATOM 2991 N N . LEU B 1 84 ? -23.188 19 21.094 1 90.69 84 LEU B N 1
ATOM 2992 C CA . LEU B 1 84 ? -23.5 18.219 19.891 1 90.69 84 LEU B CA 1
ATOM 2993 C C . LEU B 1 84 ? -24.25 19.062 18.875 1 90.69 84 LEU B C 1
ATOM 2995 O O . LEU B 1 84 ? -24.016 18.953 17.672 1 90.69 84 LEU B O 1
ATOM 2999 N N . ALA B 1 85 ? -25.109 19.875 19.375 1 88.75 85 ALA B N 1
ATOM 3000 C CA . ALA B 1 85 ? -25.844 20.781 18.5 1 88.75 85 ALA B CA 1
ATOM 3001 C C . ALA B 1 85 ? -24.906 21.766 17.812 1 88.75 85 ALA B C 1
ATOM 3003 O O . ALA B 1 85 ? -25.094 22.109 16.656 1 88.75 85 ALA B O 1
ATOM 3004 N N . GLN B 1 86 ? -23.938 22.172 18.562 1 86.69 86 GLN B N 1
ATOM 3005 C CA . GLN B 1 86 ? -22.938 23.062 17.984 1 86.69 86 GLN B CA 1
ATOM 3006 C C . GLN B 1 86 ? -22.156 22.375 16.875 1 86.69 86 GLN B C 1
ATOM 3008 O O . GLN B 1 86 ? -21.922 22.953 15.82 1 86.69 86 GLN B O 1
ATOM 3013 N N . HIS B 1 87 ? -21.75 21.141 17.156 1 85.75 87 HIS B N 1
ATOM 3014 C CA . HIS B 1 87 ? -21.062 20.375 16.109 1 85.75 87 HIS B CA 1
ATOM 3015 C C . HIS B 1 87 ? -21.953 20.219 14.875 1 85.75 87 HIS B C 1
ATOM 3017 O O . HIS B 1 87 ? -21.469 20.312 13.75 1 85.75 87 HIS B O 1
ATOM 3023 N N . CYS B 1 88 ? -23.188 20.016 15.094 1 87.31 88 CYS B N 1
ATOM 3024 C CA . CYS B 1 88 ? -24.125 19.812 14 1 87.31 88 CYS B CA 1
ATOM 3025 C C . CYS B 1 88 ? -24.25 21.078 13.156 1 87.31 88 CYS B C 1
ATOM 3027 O O . CYS B 1 88 ? -24.25 21.016 11.93 1 87.31 88 CYS B O 1
ATOM 3029 N N . ARG B 1 89 ? -24.281 22.172 13.812 1 83.56 89 ARG B N 1
ATOM 3030 C CA . ARG B 1 89 ? -24.375 23.453 13.125 1 83.56 89 ARG B CA 1
ATOM 3031 C C . ARG B 1 89 ? -23.141 23.703 12.273 1 83.56 89 ARG B C 1
ATOM 3033 O O . ARG B 1 89 ? -23.25 24.109 11.117 1 83.56 89 ARG B O 1
ATOM 3040 N N . LEU B 1 90 ? -22.047 23.484 12.836 1 79.88 90 LEU B N 1
ATOM 3041 C CA . LEU B 1 90 ? -20.781 23.703 12.141 1 79.88 90 LEU B CA 1
ATOM 3042 C C . LEU B 1 90 ? -20.609 22.719 10.992 1 79.88 90 LEU B C 1
ATOM 3044 O O . LEU B 1 90 ? -20.078 23.062 9.938 1 79.88 90 LEU B O 1
ATOM 3048 N N . ALA B 1 91 ? -21.062 21.516 11.289 1 78.94 91 ALA B N 1
ATOM 3049 C CA . ALA B 1 91 ? -20.922 20.438 10.32 1 78.94 91 ALA B CA 1
ATOM 3050 C C . ALA B 1 91 ? -21.672 20.75 9.031 1 78.94 91 ALA B C 1
ATOM 3052 O O . ALA B 1 91 ? -21.312 20.25 7.961 1 78.94 91 ALA B O 1
ATOM 3053 N N . ARG B 1 92 ? -22.594 21.547 9.133 1 74 92 ARG B N 1
ATOM 3054 C CA . ARG B 1 92 ? -23.469 21.812 7.992 1 74 92 ARG B CA 1
ATOM 3055 C C . ARG B 1 92 ? -22.938 22.953 7.133 1 74 92 ARG B C 1
ATOM 3057 O O . ARG B 1 92 ? -23.391 23.156 6.008 1 74 92 ARG B O 1
ATOM 3064 N N . ARG B 1 93 ? -21.938 23.578 7.621 1 70.25 93 ARG B N 1
ATOM 3065 C CA . ARG B 1 93 ? -21.328 24.656 6.844 1 70.25 93 ARG B CA 1
ATOM 3066 C C . ARG B 1 93 ? -20.531 24.109 5.668 1 70.25 93 ARG B C 1
ATOM 3068 O O . ARG B 1 93 ? -20.062 22.969 5.711 1 70.25 93 ARG B O 1
ATOM 3075 N N . ARG B 1 94 ? -20.594 24.922 4.609 1 65.19 94 ARG B N 1
ATOM 3076 C CA . ARG B 1 94 ? -19.828 24.531 3.434 1 65.19 94 ARG B CA 1
ATOM 3077 C C . ARG B 1 94 ? -18.359 24.891 3.584 1 65.19 94 ARG B C 1
ATOM 3079 O O . ARG B 1 94 ? -18.031 26 4.023 1 65.19 94 ARG B O 1
ATOM 3086 N N . GLY B 1 95 ? -17.531 23.828 3.451 1 62.81 95 GLY B N 1
ATOM 3087 C CA . GLY B 1 95 ? -16.094 24.109 3.441 1 62.81 95 GLY B CA 1
ATOM 3088 C C . GLY B 1 95 ? -15.586 24.547 2.084 1 62.81 95 GLY B C 1
ATOM 3089 O O . GLY B 1 95 ? -16.312 24.469 1.087 1 62.81 95 GLY B O 1
ATOM 3090 N N . TRP B 1 96 ? -14.484 25.297 2.111 1 61.56 96 TRP B N 1
ATOM 3091 C CA . TRP B 1 96 ? -13.891 25.75 0.863 1 61.56 96 TRP B CA 1
ATOM 3092 C C . TRP B 1 96 ? -13.797 24.625 -0.151 1 61.56 96 TRP B C 1
ATOM 3094 O O . TRP B 1 96 ? -13.859 24.844 -1.36 1 61.56 96 TRP B O 1
ATOM 3104 N N . TRP B 1 97 ? -13.719 23.406 0.297 1 62.91 97 TRP B N 1
ATOM 3105 C CA . TRP B 1 97 ? -13.539 22.234 -0.555 1 62.91 97 TRP B CA 1
ATOM 3106 C C . TRP B 1 97 ? -14.828 21.891 -1.296 1 62.91 97 TRP B C 1
ATOM 3108 O O . TRP B 1 97 ? -14.805 21.219 -2.322 1 62.91 97 TRP B O 1
ATOM 3118 N N . ASP B 1 98 ? -15.82 22.25 -0.675 1 62.16 98 ASP B N 1
ATOM 3119 C CA . ASP B 1 98 ? -17.109 21.969 -1.309 1 62.16 98 ASP B CA 1
ATOM 3120 C C . ASP B 1 98 ? -17.266 22.766 -2.604 1 62.16 98 ASP B C 1
ATOM 3122 O O . ASP B 1 98 ? -17.984 22.359 -3.508 1 62.16 98 ASP B O 1
ATOM 3126 N N . ARG B 1 99 ? -16.5 23.875 -2.664 1 61.97 99 ARG B N 1
ATOM 3127 C CA . ARG B 1 99 ? -16.625 24.766 -3.812 1 61.97 99 ARG B CA 1
ATOM 3128 C C . ARG B 1 99 ? -15.43 24.625 -4.742 1 61.97 99 ARG B C 1
ATOM 3130 O O . ARG B 1 99 ? -15.383 25.266 -5.801 1 61.97 99 ARG B O 1
ATOM 3137 N N . SER B 1 100 ? -14.648 23.734 -4.363 1 67.25 100 SER B N 1
ATOM 3138 C CA . SER B 1 100 ? -13.391 23.688 -5.109 1 67.25 100 SER B CA 1
ATOM 3139 C C . SER B 1 100 ? -13.578 22.984 -6.457 1 67.25 100 SER B C 1
ATOM 3141 O O . SER B 1 100 ? -14.273 21.984 -6.551 1 67.25 100 SER B O 1
ATOM 3143 N N . GLU B 1 101 ? -13.125 23.625 -7.477 1 79.31 101 GLU B N 1
ATOM 3144 C CA . GLU B 1 101 ? -13.164 23.125 -8.844 1 79.31 101 GLU B CA 1
ATOM 3145 C C . GLU B 1 101 ? -12.398 21.797 -8.961 1 79.31 101 GLU B C 1
ATOM 3147 O O . GLU B 1 101 ? -12.594 21.047 -9.922 1 79.31 101 GLU B O 1
ATOM 3152 N N . ILE B 1 102 ? -11.648 21.531 -7.867 1 81.5 102 ILE B N 1
ATOM 3153 C CA . ILE B 1 102 ? -10.805 20.359 -8.023 1 81.5 102 ILE B CA 1
ATOM 3154 C C . ILE B 1 102 ? -11.508 19.141 -7.441 1 81.5 102 ILE B C 1
ATOM 3156 O O . ILE B 1 102 ? -11.117 18 -7.711 1 81.5 102 ILE B O 1
ATOM 3160 N N . ARG B 1 103 ? -12.523 19.234 -6.742 1 81.44 103 ARG B N 1
ATOM 3161 C CA . ARG B 1 103 ? -13.164 18.188 -5.953 1 81.44 103 ARG B CA 1
ATOM 3162 C C . ARG B 1 103 ? -13.602 17.031 -6.84 1 81.44 103 ARG B C 1
ATOM 3164 O O . ARG B 1 103 ? -13.352 15.867 -6.52 1 81.44 103 ARG B O 1
ATOM 3171 N N . PRO B 1 104 ? -14.109 17.406 -8.039 1 83.38 104 PRO B N 1
ATOM 3172 C CA . PRO B 1 104 ? -14.586 16.297 -8.875 1 83.38 104 PRO B CA 1
ATOM 3173 C C . PRO B 1 104 ? -13.461 15.406 -9.383 1 83.38 104 PRO B C 1
ATOM 3175 O O . PRO B 1 104 ? -13.711 14.289 -9.844 1 83.38 104 PRO B O 1
ATOM 3178 N N . HIS B 1 105 ? -12.281 15.922 -9.25 1 89.62 105 HIS B N 1
ATOM 3179 C CA . HIS B 1 105 ? -11.156 15.195 -9.828 1 89.62 105 HIS B CA 1
ATOM 3180 C C . HIS B 1 105 ? -10.312 14.539 -8.734 1 89.62 105 HIS B C 1
ATOM 3182 O O . HIS B 1 105 ? -9.258 13.969 -9.023 1 89.62 105 HIS B O 1
ATOM 3188 N N . LEU B 1 106 ? -10.844 14.586 -7.508 1 87.5 106 LEU B N 1
ATOM 3189 C CA . LEU B 1 106 ? -10.148 13.953 -6.387 1 87.5 106 LEU B CA 1
ATOM 3190 C C . LEU B 1 106 ? -10.805 12.625 -6.023 1 87.5 106 LEU B C 1
ATOM 3192 O O . LEU B 1 106 ? -12.008 12.445 -6.227 1 87.5 106 LEU B O 1
ATOM 3196 N N . THR B 1 107 ? -9.969 11.719 -5.562 1 87.88 107 THR B N 1
ATOM 3197 C CA . THR B 1 107 ? -10.523 10.5 -4.996 1 87.88 107 THR B CA 1
ATOM 3198 C C . THR B 1 107 ? -11.297 10.797 -3.715 1 87.88 107 THR B C 1
ATOM 3200 O O . THR B 1 107 ? -11.086 11.836 -3.086 1 87.88 107 THR B O 1
ATOM 3203 N N . PRO B 1 108 ? -12.18 9.906 -3.305 1 83.25 108 PRO B N 1
ATOM 3204 C CA . PRO B 1 108 ? -12.859 10.094 -2.023 1 83.25 108 PRO B CA 1
ATOM 3205 C C . PRO B 1 108 ? -11.891 10.242 -0.853 1 83.25 108 PRO B C 1
ATOM 3207 O O . PRO B 1 108 ? -12.125 11.062 0.041 1 83.25 108 PRO B O 1
ATOM 3210 N N . ALA B 1 109 ? -10.836 9.492 -0.888 1 87.5 109 ALA B N 1
ATOM 3211 C CA . ALA B 1 109 ? -9.852 9.57 0.188 1 87.5 109 ALA B CA 1
ATOM 3212 C C . ALA B 1 109 ? -9.227 10.953 0.264 1 87.5 109 ALA B C 1
ATOM 3214 O O . ALA B 1 109 ? -9.117 11.539 1.347 1 87.5 109 ALA B O 1
ATOM 3215 N N . LEU B 1 110 ? -8.875 11.5 -0.884 1 88.25 110 LEU B N 1
ATOM 3216 C CA . LEU B 1 110 ? -8.258 12.82 -0.929 1 88.25 110 LEU B CA 1
ATOM 3217 C C . LEU B 1 110 ? -9.266 13.906 -0.546 1 88.25 110 LEU B C 1
ATOM 3219 O O . LEU B 1 110 ? -8.906 14.891 0.106 1 88.25 110 LEU B O 1
ATOM 3223 N N . THR B 1 111 ? -10.43 13.703 -0.975 1 82.88 111 THR B N 1
ATOM 3224 C CA . THR B 1 111 ? -11.5 14.633 -0.608 1 82.88 111 THR B CA 1
ATOM 3225 C C . THR B 1 111 ? -11.688 14.664 0.906 1 82.88 111 THR B C 1
ATOM 3227 O O . THR B 1 111 ? -11.828 15.742 1.493 1 82.88 111 THR B O 1
ATOM 3230 N N . ASN B 1 112 ? -11.648 13.523 1.508 1 83 112 ASN B N 1
ATOM 3231 C CA . ASN B 1 112 ? -11.773 13.445 2.959 1 83 112 ASN B CA 1
ATOM 3232 C C . ASN B 1 112 ? -10.578 14.086 3.66 1 83 112 ASN B C 1
ATOM 3234 O O . ASN B 1 112 ? -10.75 14.781 4.668 1 83 112 ASN B O 1
ATOM 3238 N N . LEU B 1 113 ? -9.438 13.875 3.109 1 85 113 LEU B N 1
ATOM 3239 C CA . LEU B 1 113 ? -8.227 14.445 3.693 1 85 113 LEU B CA 1
ATOM 3240 C C . LEU B 1 113 ? -8.281 15.969 3.686 1 85 113 LEU B C 1
ATOM 3242 O O . LEU B 1 113 ? -7.883 16.609 4.66 1 85 113 LEU B O 1
ATOM 3246 N N . LEU B 1 114 ? -8.727 16.453 2.609 1 77.94 114 LEU B N 1
ATOM 3247 C CA . LEU B 1 114 ? -8.805 17.891 2.412 1 77.94 114 LEU B CA 1
ATOM 3248 C C . LEU B 1 114 ? -9.641 18.547 3.5 1 77.94 114 LEU B C 1
ATOM 3250 O O . LEU B 1 114 ? -9.359 19.672 3.91 1 77.94 114 LEU B O 1
ATOM 3254 N N . GLN B 1 115 ? -10.578 17.875 3.943 1 74.38 115 GLN B N 1
ATOM 3255 C CA . GLN B 1 115 ? -11.508 18.422 4.922 1 74.38 115 GLN B CA 1
ATOM 3256 C C . GLN B 1 115 ? -10.82 18.656 6.266 1 74.38 115 GLN B C 1
ATOM 3258 O O . GLN B 1 115 ? -11.273 19.469 7.066 1 74.38 115 GLN B O 1
ATOM 3263 N N . PHE B 1 116 ? -9.727 18.047 6.461 1 77.19 116 PHE B N 1
ATOM 3264 C CA . PHE B 1 116 ? -9.07 18.125 7.758 1 77.19 116 PHE B CA 1
ATOM 3265 C C . PHE B 1 116 ? -7.848 19.031 7.699 1 77.19 116 PHE B C 1
ATOM 3267 O O . PHE B 1 116 ? -7.211 19.281 8.719 1 77.19 116 PHE B O 1
ATOM 3274 N N . GLU B 1 117 ? -7.555 19.469 6.559 1 74.44 117 GLU B N 1
ATOM 3275 C CA . GLU B 1 117 ? -6.32 20.203 6.309 1 74.44 117 GLU B CA 1
ATOM 3276 C C . GLU B 1 117 ? -6.219 21.422 7.219 1 74.44 117 GLU B C 1
ATOM 3278 O O . GLU B 1 117 ? -5.184 21.656 7.852 1 74.44 117 GLU B O 1
ATOM 3283 N N . SER B 1 118 ? -7.27 22.156 7.316 1 71.81 118 SER B N 1
ATOM 3284 C CA . SER B 1 118 ? -7.223 23.453 8 1 71.81 118 SER B CA 1
ATOM 3285 C C . SER B 1 118 ? -7.152 23.266 9.508 1 71.81 118 SER B C 1
ATOM 3287 O O . SER B 1 118 ? -6.789 24.203 10.234 1 71.81 118 SER B O 1
ATOM 3289 N N . ASP B 1 119 ? -7.406 22.078 9.953 1 78.44 119 ASP B N 1
ATOM 3290 C CA . ASP B 1 119 ? -7.453 21.859 11.398 1 78.44 119 ASP B CA 1
ATOM 3291 C C . ASP B 1 119 ? -6.25 21.047 11.867 1 78.44 119 ASP B C 1
ATOM 3293 O O . ASP B 1 119 ? -6.164 20.672 13.039 1 78.44 119 ASP B O 1
ATOM 3297 N N . ALA B 1 120 ? -5.305 20.859 11.047 1 86.56 120 ALA B N 1
ATOM 3298 C CA . ALA B 1 120 ? -4.172 20 11.375 1 86.56 120 ALA B CA 1
ATOM 3299 C C . ALA B 1 120 ? -3.246 20.688 12.383 1 86.56 120 ALA B C 1
ATOM 3301 O O . ALA B 1 120 ? -2.756 21.781 12.133 1 86.56 120 ALA B O 1
ATOM 3302 N N . ALA B 1 121 ? -3.09 20.078 13.523 1 89.38 121 ALA B N 1
ATOM 3303 C CA . ALA B 1 121 ? -2.123 20.547 14.508 1 89.38 121 ALA B CA 1
ATOM 3304 C C . ALA B 1 121 ? -0.746 19.938 14.258 1 89.38 121 ALA B C 1
ATOM 3306 O O . ALA B 1 121 ? 0.271 20.641 14.336 1 89.38 121 ALA B O 1
ATOM 3307 N N . HIS B 1 122 ? -0.736 18.656 13.969 1 94.06 122 HIS B N 1
ATOM 3308 C CA . HIS B 1 122 ? 0.495 17.938 13.672 1 94.06 122 HIS B CA 1
ATOM 3309 C C . HIS B 1 122 ? 0.311 17 12.477 1 94.06 122 HIS B C 1
ATOM 3311 O O . HIS B 1 122 ? -0.673 16.266 12.406 1 94.06 122 HIS B O 1
ATOM 3317 N N . ILE B 1 123 ? 1.199 17.125 11.609 1 95.75 123 ILE B N 1
ATOM 3318 C CA . ILE B 1 123 ? 1.199 16.219 10.453 1 95.75 123 ILE B CA 1
ATOM 3319 C C . ILE B 1 123 ? 2.424 15.312 10.516 1 95.75 123 ILE B C 1
ATOM 3321 O O . ILE B 1 123 ? 3.549 15.781 10.688 1 95.75 123 ILE B O 1
ATOM 3325 N N . MET B 1 124 ? 2.24 14.023 10.469 1 96.69 124 MET B N 1
ATOM 3326 C CA . MET B 1 124 ? 3.279 13 10.422 1 96.69 124 MET B CA 1
ATOM 3327 C C . MET B 1 124 ? 3.195 12.195 9.133 1 96.69 124 MET B C 1
ATOM 3329 O O . MET B 1 124 ? 2.148 11.625 8.812 1 96.69 124 MET B O 1
ATOM 3333 N N . ALA B 1 125 ? 4.234 12.156 8.383 1 97.19 125 ALA B N 1
ATOM 3334 C CA . ALA B 1 125 ? 4.215 11.453 7.109 1 97.19 125 ALA B CA 1
ATOM 3335 C C . ALA B 1 125 ? 5.41 10.508 6.984 1 97.19 125 ALA B C 1
ATOM 3337 O O . ALA B 1 125 ? 6.488 10.797 7.508 1 97.19 125 ALA B O 1
ATOM 3338 N N . PHE B 1 126 ? 5.184 9.406 6.414 1 96.75 126 PHE B N 1
ATOM 3339 C CA . PHE B 1 126 ? 6.23 8.43 6.129 1 96.75 126 PHE B CA 1
ATOM 3340 C C . PHE B 1 126 ? 6.363 8.203 4.629 1 96.75 126 PHE B C 1
ATOM 3342 O O . PHE B 1 126 ? 5.375 7.91 3.951 1 96.75 126 PHE B O 1
ATOM 3349 N N . GLY B 1 127 ? 7.598 8.352 4.109 1 95.81 127 GLY B N 1
ATOM 3350 C CA . GLY B 1 127 ? 7.918 8.094 2.715 1 95.81 127 GLY B CA 1
ATOM 3351 C C . GLY B 1 127 ? 8.938 6.98 2.533 1 95.81 127 GLY B C 1
ATOM 3352 O O . GLY B 1 127 ? 10.141 7.23 2.523 1 95.81 127 GLY B O 1
ATOM 3353 N N . PRO B 1 128 ? 8.461 5.824 2.289 1 94 128 PRO B N 1
ATOM 3354 C CA . PRO B 1 128 ? 9.375 4.684 2.162 1 94 128 PRO B CA 1
ATOM 3355 C C . PRO B 1 128 ? 10.07 4.637 0.804 1 94 128 PRO B C 1
ATOM 3357 O O . PRO B 1 128 ? 11.102 3.979 0.66 1 94 128 PRO B O 1
ATOM 3360 N N . SER B 1 129 ? 9.453 5.293 -0.207 1 92.94 129 SER B N 1
ATOM 3361 C CA . SER B 1 129 ? 10.047 5.188 -1.536 1 92.94 129 SER B CA 1
ATOM 3362 C C . SER B 1 129 ? 9.953 6.504 -2.295 1 92.94 129 SER B C 1
ATOM 3364 O O . SER B 1 129 ? 10.711 6.742 -3.236 1 92.94 129 SER B O 1
ATOM 3366 N N . ILE B 1 130 ? 8.969 7.23 -1.948 1 93 130 ILE B N 1
ATOM 3367 C CA . ILE B 1 130 ? 8.703 8.492 -2.623 1 93 130 ILE B CA 1
ATOM 3368 C C . ILE B 1 130 ? 8.539 9.609 -1.591 1 93 130 ILE B C 1
ATOM 3370 O O . ILE B 1 130 ? 8.047 9.375 -0.487 1 93 130 ILE B O 1
ATOM 3374 N N . LEU B 1 131 ? 8.992 10.75 -1.968 1 95.88 131 LEU B N 1
ATOM 3375 C CA . LEU B 1 131 ? 8.805 11.922 -1.119 1 95.88 131 LEU B CA 1
ATOM 3376 C C . LEU B 1 131 ? 7.328 12.164 -0.843 1 95.88 131 LEU B C 1
ATOM 3378 O O . LEU B 1 131 ? 6.516 12.188 -1.77 1 95.88 131 LEU B O 1
ATOM 3382 N N . PRO B 1 132 ? 6.988 12.336 0.469 1 96.25 132 PRO B N 1
ATOM 3383 C CA . PRO B 1 132 ? 5.605 12.727 0.739 1 96.25 132 PRO B CA 1
ATOM 3384 C C . PRO B 1 132 ? 5.211 14.023 0.035 1 96.25 132 PRO B C 1
ATOM 3386 O O . PRO B 1 132 ? 6.016 14.953 -0.05 1 96.25 132 PRO B O 1
ATOM 3389 N N . GLY B 1 133 ? 4.004 14.086 -0.43 1 94.88 133 GLY B N 1
ATOM 3390 C CA . GLY B 1 133 ? 3.518 15.219 -1.199 1 94.88 133 GLY B CA 1
ATOM 3391 C C . GLY B 1 133 ? 3.645 16.547 -0.463 1 94.88 133 GLY B C 1
ATOM 3392 O O . GLY B 1 133 ? 3.887 17.578 -1.08 1 94.88 133 GLY B O 1
ATOM 3393 N N . ILE B 1 134 ? 3.588 16.547 0.837 1 94.69 134 ILE B N 1
ATOM 3394 C CA . ILE B 1 134 ? 3.486 17.75 1.656 1 94.69 134 ILE B CA 1
ATOM 3395 C C . ILE B 1 134 ? 4.844 18.438 1.721 1 94.69 134 ILE B C 1
ATOM 3397 O O . ILE B 1 134 ? 4.941 19.578 2.174 1 94.69 134 ILE B O 1
ATOM 3401 N N . ILE B 1 135 ? 5.91 17.781 1.269 1 97.06 135 ILE B N 1
ATOM 3402 C CA . ILE B 1 135 ? 7.203 18.453 1.319 1 97.06 135 ILE B CA 1
ATOM 3403 C C . ILE B 1 135 ? 7.781 18.562 -0.09 1 97.06 135 ILE B C 1
ATOM 3405 O O . ILE B 1 135 ? 8.906 19.031 -0.27 1 97.06 135 ILE B O 1
ATOM 3409 N N . GLN B 1 136 ? 7.074 18.125 -1.061 1 97.75 136 GLN B N 1
ATOM 3410 C CA . GLN B 1 136 ? 7.516 18.25 -2.445 1 97.75 136 GLN B CA 1
ATOM 3411 C C . GLN B 1 136 ? 7.484 19.703 -2.904 1 97.75 136 GLN B C 1
ATOM 3413 O O . GLN B 1 136 ? 6.527 20.438 -2.631 1 97.75 136 GLN B O 1
ATOM 3418 N N . THR B 1 137 ? 8.578 20.125 -3.549 1 97.88 137 THR B N 1
ATOM 3419 C CA . THR B 1 137 ? 8.531 21.422 -4.23 1 97.88 137 THR B CA 1
ATOM 3420 C C . THR B 1 137 ? 7.566 21.375 -5.41 1 97.88 137 THR B C 1
ATOM 3422 O O . THR B 1 137 ? 7.117 20.297 -5.809 1 97.88 137 THR B O 1
ATOM 3425 N N . HIS B 1 138 ? 7.254 22.641 -5.922 1 97.62 138 HIS B N 1
ATOM 3426 C CA . HIS B 1 138 ? 6.395 22.719 -7.098 1 97.62 138 HIS B CA 1
ATOM 3427 C C . HIS B 1 138 ? 6.957 21.875 -8.242 1 97.62 138 HIS B C 1
ATOM 3429 O O . HIS B 1 138 ? 6.227 21.109 -8.867 1 97.62 138 HIS B O 1
ATOM 3435 N N . ALA B 1 139 ? 8.219 22 -8.469 1 98 139 ALA B N 1
ATOM 3436 C CA . ALA B 1 139 ? 8.859 21.297 -9.578 1 98 139 ALA B CA 1
ATOM 3437 C C . ALA B 1 139 ? 8.859 19.797 -9.359 1 98 139 ALA B C 1
ATOM 3439 O O . ALA B 1 139 ? 8.586 19.031 -10.281 1 98 139 ALA B O 1
ATOM 3440 N N . MET B 1 140 ? 9.195 19.344 -8.188 1 97.56 140 MET B N 1
ATOM 3441 C CA . MET B 1 140 ? 9.234 17.922 -7.863 1 97.56 140 MET B CA 1
ATOM 3442 C C . MET B 1 140 ? 7.852 17.297 -8 1 97.56 140 MET B C 1
ATOM 3444 O O . MET B 1 140 ? 7.703 16.234 -8.617 1 97.56 140 MET B O 1
ATOM 3448 N N . ALA B 1 141 ? 6.82 17.969 -7.457 1 97.38 141 ALA B N 1
ATOM 3449 C CA . ALA B 1 141 ? 5.449 17.469 -7.547 1 97.38 141 ALA B CA 1
ATOM 3450 C C . ALA B 1 141 ? 5.012 17.328 -9 1 97.38 141 ALA B C 1
ATOM 3452 O O . ALA B 1 141 ? 4.363 16.344 -9.367 1 97.38 141 ALA B O 1
ATOM 3453 N N . ALA B 1 142 ? 5.379 18.328 -9.773 1 97.12 142 ALA B N 1
ATOM 3454 C CA . ALA B 1 142 ? 5.004 18.297 -11.18 1 97.12 142 ALA B CA 1
ATOM 3455 C C . ALA B 1 142 ? 5.617 17.094 -11.891 1 97.12 142 ALA B C 1
ATOM 3457 O O . ALA B 1 142 ? 4.934 16.406 -12.656 1 97.12 142 ALA B O 1
ATOM 3458 N N . VAL B 1 143 ? 6.852 16.828 -11.664 1 96.5 143 VAL B N 1
ATOM 3459 C CA . VAL B 1 143 ? 7.57 15.742 -12.32 1 96.5 143 VAL B CA 1
ATOM 3460 C C . VAL B 1 143 ? 7.027 14.398 -11.852 1 96.5 143 VAL B C 1
ATOM 3462 O O . VAL B 1 143 ? 6.816 13.492 -12.656 1 96.5 143 VAL B O 1
ATOM 3465 N N . ILE B 1 144 ? 6.777 14.234 -10.547 1 94.94 144 ILE B N 1
ATOM 3466 C CA . ILE B 1 144 ? 6.277 12.984 -9.992 1 94.94 144 ILE B CA 1
ATOM 3467 C C . ILE B 1 144 ? 4.883 12.695 -10.539 1 94.94 144 ILE B C 1
ATOM 3469 O O . ILE B 1 144 ? 4.605 11.586 -11 1 94.94 144 ILE B O 1
ATOM 3473 N N . LEU B 1 145 ? 3.998 13.68 -10.57 1 94.62 145 LEU B N 1
ATOM 3474 C CA . LEU B 1 145 ? 2.625 13.477 -11.016 1 94.62 145 LEU B CA 1
ATOM 3475 C C . LEU B 1 145 ? 2.576 13.195 -12.516 1 94.62 145 LEU B C 1
ATOM 3477 O O . LEU B 1 145 ? 1.686 12.484 -12.992 1 94.62 145 LEU B O 1
ATOM 3481 N N . ALA B 1 146 ? 3.543 13.711 -13.273 1 94.94 146 ALA B N 1
ATOM 3482 C CA . ALA B 1 146 ? 3.627 13.422 -14.703 1 94.94 146 ALA B CA 1
ATOM 3483 C C . ALA B 1 146 ? 3.902 11.945 -14.945 1 94.94 146 ALA B C 1
ATOM 3485 O O . ALA B 1 146 ? 3.479 11.383 -15.961 1 94.94 146 ALA B O 1
ATOM 3486 N N . ASP B 1 147 ? 4.566 11.344 -14.008 1 92.75 147 ASP B N 1
ATOM 3487 C CA . ASP B 1 147 ? 4.91 9.93 -14.125 1 92.75 147 ASP B CA 1
ATOM 3488 C C . ASP B 1 147 ? 3.668 9.055 -14.008 1 92.75 147 ASP B C 1
ATOM 3490 O O . ASP B 1 147 ? 3.703 7.871 -14.359 1 92.75 147 ASP B O 1
ATOM 3494 N N . TYR B 1 148 ? 2.533 9.617 -13.578 1 89.31 148 TYR B N 1
ATOM 3495 C CA . TYR B 1 148 ? 1.302 8.859 -13.383 1 89.31 148 TYR B CA 1
ATOM 3496 C C . TYR B 1 148 ? 0.326 9.102 -14.531 1 89.31 148 TYR B C 1
ATOM 3498 O O . TYR B 1 148 ? -0.872 8.836 -14.398 1 89.31 148 TYR B O 1
ATOM 3506 N N . ALA B 1 149 ? 0.78 9.516 -15.656 1 88.75 149 ALA B N 1
ATOM 3507 C CA . ALA B 1 149 ? -0.059 9.93 -16.766 1 88.75 149 ALA B CA 1
ATOM 3508 C C . ALA B 1 149 ? -0.805 8.742 -17.375 1 88.75 149 ALA B C 1
ATOM 3510 O O . ALA B 1 149 ? -1.847 8.914 -18.016 1 88.75 149 ALA B O 1
ATOM 3511 N N . ASP B 1 150 ? -0.364 7.547 -17.156 1 83 150 ASP B N 1
ATOM 3512 C CA . ASP B 1 150 ? -1.007 6.371 -17.734 1 83 150 ASP B CA 1
ATOM 3513 C C . ASP B 1 150 ? -2.229 5.957 -16.906 1 83 150 ASP B C 1
ATOM 3515 O O . ASP B 1 150 ? -3.074 5.199 -17.391 1 83 150 ASP B O 1
ATOM 3519 N N . VAL B 1 151 ? -2.324 6.527 -15.672 1 83.19 151 VAL B N 1
ATOM 3520 C CA . VAL B 1 151 ? -3.396 6.051 -14.812 1 83.19 151 VAL B CA 1
ATOM 3521 C C . VAL B 1 151 ? -4.258 7.227 -14.352 1 83.19 151 VAL B C 1
ATOM 3523 O O . VAL B 1 151 ? -5.379 7.039 -13.883 1 83.19 151 VAL B O 1
ATOM 3526 N N . LEU B 1 152 ? -3.715 8.391 -14.461 1 88.88 152 LEU B N 1
ATOM 3527 C CA . LEU B 1 152 ? -4.453 9.594 -14.078 1 88.88 152 LEU B CA 1
ATOM 3528 C C . LEU B 1 152 ? -4.648 10.508 -15.281 1 88.88 152 LEU B C 1
ATOM 3530 O O . LEU B 1 152 ? -3.725 10.719 -16.062 1 88.88 152 LEU B O 1
ATOM 3534 N N . THR B 1 153 ? -5.84 11.039 -15.352 1 92.56 153 THR B N 1
ATOM 3535 C CA . THR B 1 153 ? -6.113 12.047 -16.375 1 92.56 153 THR B CA 1
ATOM 3536 C C . THR B 1 153 ? -5.379 13.344 -16.078 1 92.56 153 THR B C 1
ATOM 3538 O O . THR B 1 153 ? -4.832 13.516 -14.977 1 92.56 153 THR B O 1
ATOM 3541 N N . GLU B 1 154 ? -5.348 14.219 -17.031 1 94.81 154 GLU B N 1
ATOM 3542 C CA . GLU B 1 154 ? -4.723 15.523 -16.828 1 94.81 154 GLU B CA 1
ATOM 3543 C C . GLU B 1 154 ? -5.41 16.297 -15.703 1 94.81 154 GLU B C 1
ATOM 3545 O O . GLU B 1 154 ? -4.75 16.938 -14.891 1 94.81 154 GLU B O 1
ATOM 3550 N N . GLU B 1 155 ? -6.695 16.219 -15.648 1 93.62 155 GLU B N 1
ATOM 3551 C CA . GLU B 1 155 ? -7.469 16.906 -14.625 1 93.62 155 GLU B CA 1
ATOM 3552 C C . GLU B 1 155 ? -7.188 16.328 -13.234 1 93.62 155 GLU B C 1
ATOM 3554 O O . GLU B 1 155 ? -7.066 17.078 -12.266 1 93.62 155 GLU B O 1
ATOM 3559 N N . GLN B 1 156 ? -7.109 15.07 -13.172 1 92.81 156 GLN B N 1
ATOM 3560 C CA . GLN B 1 156 ? -6.824 14.414 -11.898 1 92.81 156 GLN B CA 1
ATOM 3561 C C . GLN B 1 156 ? -5.434 14.773 -11.391 1 92.81 156 GLN B C 1
ATOM 3563 O O . GLN B 1 156 ? -5.25 15.031 -10.195 1 92.81 156 GLN B O 1
ATOM 3568 N N . ARG B 1 157 ? -4.453 14.828 -12.305 1 94.75 157 ARG B N 1
ATOM 3569 C CA . ARG B 1 157 ? -3.094 15.195 -11.914 1 94.75 157 ARG B CA 1
ATOM 3570 C C . ARG B 1 157 ? -3.033 16.656 -11.453 1 94.75 157 ARG B C 1
ATOM 3572 O O . ARG B 1 157 ? -2.379 16.953 -10.453 1 94.75 157 ARG B O 1
ATOM 3579 N N . ALA B 1 158 ? -3.721 17.5 -12.172 1 94.44 158 ALA B N 1
ATOM 3580 C CA . ALA B 1 158 ? -3.762 18.906 -11.805 1 94.44 158 ALA B CA 1
ATOM 3581 C C . ALA B 1 158 ? -4.41 19.094 -10.438 1 94.44 158 ALA B C 1
ATOM 3583 O O . ALA B 1 158 ? -3.955 19.922 -9.641 1 94.44 158 ALA B O 1
ATOM 3584 N N . ALA B 1 159 ? -5.465 18.391 -10.203 1 92.12 159 ALA B N 1
ATOM 3585 C CA . ALA B 1 159 ? -6.16 18.469 -8.922 1 92.12 159 ALA B CA 1
ATOM 3586 C C . ALA B 1 159 ? -5.266 18 -7.777 1 92.12 159 ALA B C 1
ATOM 3588 O O . ALA B 1 159 ? -5.211 18.625 -6.719 1 92.12 159 ALA B O 1
ATOM 3589 N N . ARG B 1 160 ? -4.598 16.906 -8.023 1 93.12 160 ARG B N 1
ATOM 3590 C CA . ARG B 1 160 ? -3.686 16.391 -7.012 1 93.12 160 ARG B CA 1
ATOM 3591 C C . ARG B 1 160 ? -2.533 17.359 -6.754 1 93.12 160 ARG B C 1
ATOM 3593 O O . ARG B 1 160 ? -2.096 17.516 -5.613 1 93.12 160 ARG B O 1
ATOM 3600 N N . PHE B 1 161 ? -2.096 17.938 -7.82 1 94.69 161 PHE B N 1
ATOM 3601 C CA . PHE B 1 161 ? -1.043 18.938 -7.688 1 94.69 161 PHE B CA 1
ATOM 3602 C C . PHE B 1 161 ? -1.504 20.078 -6.805 1 94.69 161 PHE B C 1
ATOM 3604 O O . PHE B 1 161 ? -0.81 20.469 -5.859 1 94.69 161 PHE B O 1
ATOM 3611 N N . THR B 1 162 ? -2.621 20.594 -7.09 1 92.38 162 THR B N 1
ATOM 3612 C CA . THR B 1 162 ? -3.182 21.703 -6.328 1 92.38 162 THR B CA 1
ATOM 3613 C C . THR B 1 162 ? -3.338 21.328 -4.855 1 92.38 162 THR B C 1
ATOM 3615 O O . THR B 1 162 ? -2.986 22.109 -3.969 1 92.38 162 THR B O 1
ATOM 3618 N N . LEU B 1 163 ? -3.83 20.203 -4.637 1 89.5 163 LEU B N 1
ATOM 3619 C CA . LEU B 1 163 ? -4.016 19.734 -3.268 1 89.5 163 LEU B CA 1
ATOM 3620 C C . LEU B 1 163 ? -2.676 19.594 -2.553 1 89.5 163 LEU B C 1
ATOM 3622 O O . LEU B 1 163 ? -2.541 20 -1.396 1 89.5 163 LEU B O 1
ATOM 3626 N N . ARG B 1 164 ? -1.7 19.031 -3.248 1 92.56 164 ARG B N 1
ATOM 3627 C CA . ARG B 1 164 ? -0.378 18.859 -2.656 1 92.56 164 ARG B CA 1
ATOM 3628 C C . ARG B 1 164 ? 0.224 20.203 -2.254 1 92.56 164 ARG B C 1
ATOM 3630 O O . ARG B 1 164 ? 0.803 20.328 -1.174 1 92.56 164 ARG B O 1
ATOM 3637 N N . MET B 1 165 ? 0.002 21.156 -3.064 1 92.19 165 MET B N 1
ATOM 3638 C CA . MET B 1 165 ? 0.551 22.469 -2.766 1 92.19 165 MET B CA 1
ATOM 3639 C C . MET B 1 165 ? -0.169 23.109 -1.58 1 92.19 165 MET B C 1
ATOM 3641 O O . MET B 1 165 ? 0.458 23.766 -0.744 1 92.19 165 MET B O 1
ATOM 3645 N N . ARG B 1 166 ? -1.391 22.875 -1.51 1 86.94 166 ARG B N 1
ATOM 3646 C CA . ARG B 1 166 ? -2.156 23.406 -0.385 1 86.94 166 ARG B CA 1
ATOM 3647 C C . ARG B 1 166 ? -1.742 22.734 0.921 1 86.94 166 ARG B C 1
ATOM 3649 O O . ARG B 1 166 ? -1.557 23.406 1.938 1 86.94 166 ARG B O 1
ATOM 3656 N N . LEU B 1 167 ? -1.645 21.5 0.839 1 89.06 167 LEU B N 1
ATOM 3657 C CA . LEU B 1 167 ? -1.239 20.75 2.025 1 89.06 167 LEU B CA 1
ATOM 3658 C C . LEU B 1 167 ? 0.185 21.109 2.434 1 89.06 167 LEU B C 1
ATOM 3660 O O . LEU B 1 167 ? 0.501 21.156 3.625 1 89.06 167 LEU B O 1
ATOM 3664 N N . ARG B 1 168 ? 0.997 21.312 1.459 1 94 168 ARG B N 1
ATOM 3665 C CA . ARG B 1 168 ? 2.361 21.75 1.743 1 94 168 ARG B CA 1
ATOM 3666 C C . ARG B 1 168 ? 2.367 23.078 2.492 1 94 168 ARG B C 1
ATOM 3668 O O . ARG B 1 168 ? 3.105 23.25 3.465 1 94 168 ARG B O 1
ATOM 3675 N N . GLU B 1 169 ? 1.628 23.984 2.029 1 90.88 169 GLU B N 1
ATOM 3676 C CA . GLU B 1 169 ? 1.531 25.281 2.689 1 90.88 169 GLU B CA 1
ATOM 3677 C C . GLU B 1 169 ? 1.056 25.141 4.133 1 90.88 169 GLU B C 1
ATOM 3679 O O . GLU B 1 169 ? 1.54 25.828 5.027 1 90.88 169 GLU B O 1
ATOM 3684 N N . GLN B 1 170 ? 0.151 24.266 4.297 1 87.5 170 GLN B N 1
ATOM 3685 C CA . GLN B 1 170 ? -0.353 24.016 5.641 1 87.5 170 GLN B CA 1
ATOM 3686 C C . GLN B 1 170 ? 0.706 23.344 6.512 1 87.5 170 GLN B C 1
ATOM 3688 O O . GLN B 1 170 ? 0.829 23.656 7.699 1 87.5 170 GLN B O 1
ATOM 3693 N N . ALA B 1 171 ? 1.424 22.453 5.945 1 92.19 171 ALA B N 1
ATOM 3694 C CA . ALA B 1 171 ? 2.363 21.625 6.695 1 92.19 171 ALA B CA 1
ATOM 3695 C C . ALA B 1 171 ? 3.645 22.391 7.008 1 92.19 171 ALA B C 1
ATOM 3697 O O . ALA B 1 171 ? 4.102 22.422 8.156 1 92.19 171 ALA B O 1
ATOM 3698 N N . ILE B 1 172 ? 4.168 23.109 5.977 1 93.94 172 ILE B N 1
ATOM 3699 C CA . ILE B 1 172 ? 5.504 23.656 6.199 1 93.94 172 ILE B CA 1
ATOM 3700 C C . ILE B 1 172 ? 5.559 25.094 5.703 1 93.94 172 ILE B C 1
ATOM 3702 O O . ILE B 1 172 ? 6.641 25.641 5.48 1 93.94 172 ILE B O 1
ATOM 3706 N N . GLY B 1 173 ? 4.449 25.625 5.469 1 92.38 173 GLY B N 1
ATOM 3707 C CA . GLY B 1 173 ? 4.426 27.047 5.145 1 92.38 173 GLY B CA 1
ATOM 3708 C C . GLY B 1 173 ? 4.953 27.922 6.262 1 92.38 173 GLY B C 1
ATOM 3709 O O . GLY B 1 173 ? 4.875 27.547 7.438 1 92.38 173 GLY B O 1
ATOM 3710 N N . ARG B 1 174 ? 5.41 29.047 6 1 87.75 174 ARG B N 1
ATOM 3711 C CA . ARG B 1 174 ? 6.043 29.938 6.969 1 87.75 174 ARG B CA 1
ATOM 3712 C C . ARG B 1 174 ? 5.031 30.438 7.992 1 87.75 174 ARG B C 1
ATOM 3714 O O . ARG B 1 174 ? 5.387 30.719 9.141 1 87.75 174 ARG B O 1
ATOM 3721 N N . GLU B 1 175 ? 3.846 30.516 7.594 1 82.5 175 GLU B N 1
ATOM 3722 C CA . GLU B 1 175 ? 2.824 31.062 8.484 1 82.5 175 GLU B CA 1
ATOM 3723 C C . GLU B 1 175 ? 1.967 29.953 9.086 1 82.5 175 GLU B C 1
ATOM 3725 O O . GLU B 1 175 ? 0.931 30.219 9.695 1 82.5 175 GLU B O 1
ATOM 3730 N N . SER B 1 176 ? 2.459 28.766 8.875 1 83.12 176 SER B N 1
ATOM 3731 C CA . SER B 1 176 ? 1.665 27.641 9.359 1 83.12 176 SER B CA 1
ATOM 3732 C C . SER B 1 176 ? 1.82 27.453 10.859 1 83.12 176 SER B C 1
ATOM 3734 O O . SER B 1 176 ? 2.914 27.625 11.406 1 83.12 176 SER B O 1
ATOM 3736 N N . GLY B 1 177 ? 0.763 27.234 11.562 1 84 177 GLY B N 1
ATOM 3737 C CA . GLY B 1 177 ? 0.808 26.859 12.969 1 84 177 GLY B CA 1
ATOM 3738 C C . GLY B 1 177 ? 0.895 25.359 13.18 1 84 177 GLY B C 1
ATOM 3739 O O . GLY B 1 177 ? 0.897 24.891 14.32 1 84 177 GLY B O 1
ATOM 3740 N N . THR B 1 178 ? 1.048 24.609 12.117 1 90.69 178 THR B N 1
ATOM 3741 C CA . THR B 1 178 ? 1.096 23.156 12.141 1 90.69 178 THR B CA 1
ATOM 3742 C C . THR B 1 178 ? 2.533 22.656 12.273 1 90.69 178 THR B C 1
ATOM 3744 O O . THR B 1 178 ? 3.443 23.219 11.648 1 90.69 178 THR B O 1
ATOM 3747 N N . THR B 1 179 ? 2.756 21.688 13.125 1 94.62 179 THR B N 1
ATOM 3748 C CA . THR B 1 179 ? 4.055 21.031 13.164 1 94.62 179 THR B CA 1
ATOM 3749 C C . THR B 1 179 ? 4.086 19.844 12.195 1 94.62 179 THR B C 1
ATOM 3751 O O . THR B 1 179 ? 3.07 19.188 11.984 1 94.62 179 THR B O 1
ATOM 3754 N N . CYS B 1 180 ? 5.23 19.609 11.648 1 96.81 180 CYS B N 1
ATOM 3755 C CA . CYS B 1 180 ? 5.344 18.578 10.625 1 96.81 180 CYS B CA 1
ATOM 3756 C C . CYS B 1 180 ? 6.574 17.719 10.852 1 96.81 180 CYS B C 1
ATOM 3758 O O . CYS B 1 180 ? 7.688 18.234 10.969 1 96.81 180 CYS B O 1
ATOM 3760 N N . THR B 1 181 ? 6.395 16.422 10.961 1 97.94 181 THR B N 1
ATOM 3761 C CA . THR B 1 181 ? 7.465 15.438 11.062 1 97.94 181 THR B CA 1
ATOM 3762 C C . THR B 1 181 ? 7.387 14.43 9.922 1 97.94 181 THR B C 1
ATOM 3764 O O . THR B 1 181 ? 6.348 13.812 9.703 1 97.94 181 THR B O 1
ATOM 3767 N N . VAL B 1 182 ? 8.477 14.297 9.227 1 98.19 182 VAL B N 1
ATOM 3768 C CA . VAL B 1 182 ? 8.523 13.352 8.117 1 98.19 182 VAL B CA 1
ATOM 3769 C C . VAL B 1 182 ? 9.664 12.359 8.32 1 98.19 182 VAL B C 1
ATOM 3771 O O . VAL B 1 182 ? 10.781 12.75 8.672 1 98.19 182 VAL B O 1
ATOM 3774 N N . VAL B 1 183 ? 9.359 11.094 8.195 1 98.12 183 VAL B N 1
ATOM 3775 C CA . VAL B 1 183 ? 10.383 10.055 8.133 1 98.12 183 VAL B CA 1
ATOM 3776 C C . VAL B 1 183 ? 10.555 9.586 6.695 1 98.12 183 VAL B C 1
ATOM 3778 O O . VAL B 1 183 ? 9.578 9.227 6.031 1 98.12 183 VAL B O 1
ATOM 3781 N N . LEU B 1 184 ? 11.758 9.664 6.215 1 97.88 184 LEU B N 1
ATOM 3782 C CA . LEU B 1 184 ? 12.078 9.234 4.855 1 97.88 184 LEU B CA 1
ATOM 3783 C C . LEU B 1 184 ? 13.047 8.055 4.867 1 97.88 184 LEU B C 1
ATOM 3785 O O . LEU B 1 184 ? 14.039 8.07 5.602 1 97.88 184 LEU B O 1
ATOM 3789 N N . ASP B 1 185 ? 12.688 7.066 4.086 1 97.31 185 ASP B N 1
ATOM 3790 C CA . ASP B 1 185 ? 13.695 6.043 3.812 1 97.31 185 ASP B CA 1
ATOM 3791 C C . ASP B 1 185 ? 14.898 6.637 3.092 1 97.31 185 ASP B C 1
ATOM 3793 O O . ASP B 1 185 ? 14.758 7.531 2.258 1 97.31 185 ASP B O 1
ATOM 3797 N N . GLU B 1 186 ? 16.062 6.121 3.381 1 97.69 186 GLU B N 1
ATOM 3798 C CA . GLU B 1 186 ? 17.297 6.605 2.785 1 97.69 186 GLU B CA 1
ATOM 3799 C C . GLU B 1 186 ? 17.234 6.566 1.261 1 97.69 186 GLU B C 1
ATOM 3801 O O . GLU B 1 186 ? 17.828 7.406 0.585 1 97.69 186 GLU B O 1
ATOM 3806 N N . SER B 1 187 ? 16.5 5.637 0.716 1 96.94 187 SER B N 1
ATOM 3807 C CA . SER B 1 187 ? 16.375 5.488 -0.73 1 96.94 187 SER B CA 1
ATOM 3808 C C . SER B 1 187 ? 15.766 6.738 -1.363 1 96.94 187 SER B C 1
ATOM 3810 O O . SER B 1 187 ? 16.031 7.043 -2.527 1 96.94 187 SER B O 1
ATOM 3812 N N . VAL B 1 188 ? 14.969 7.484 -0.63 1 96.94 188 VAL B N 1
ATOM 3813 C CA . VAL B 1 188 ? 14.234 8.633 -1.152 1 96.94 188 VAL B CA 1
ATOM 3814 C C . VAL B 1 188 ? 15.219 9.742 -1.525 1 96.94 188 VAL B C 1
ATOM 3816 O O . VAL B 1 188 ? 15.039 10.43 -2.533 1 96.94 188 VAL B O 1
ATOM 3819 N N . VAL B 1 189 ? 16.297 9.883 -0.746 1 97.38 189 VAL B N 1
ATOM 3820 C CA . VAL B 1 189 ? 17.25 10.961 -1.012 1 97.38 189 VAL B CA 1
ATOM 3821 C C . VAL B 1 189 ? 18.281 10.5 -2.023 1 97.38 189 VAL B C 1
ATOM 3823 O O . VAL B 1 189 ? 19.094 11.297 -2.51 1 97.38 189 VAL B O 1
ATOM 3826 N N . LEU B 1 190 ? 18.266 9.219 -2.395 1 96.94 190 LEU B N 1
ATOM 3827 C CA . LEU B 1 190 ? 19.25 8.68 -3.334 1 96.94 190 LEU B CA 1
ATOM 3828 C C . LEU B 1 190 ? 18.656 8.602 -4.742 1 96.94 190 LEU B C 1
ATOM 3830 O O . LEU B 1 190 ? 19.406 8.477 -5.719 1 96.94 190 LEU B O 1
ATOM 3834 N N . ARG B 1 191 ? 17.375 8.656 -4.879 1 96 191 ARG B N 1
ATOM 3835 C CA . ARG B 1 191 ? 16.703 8.492 -6.168 1 96 191 ARG B CA 1
ATOM 3836 C C . ARG B 1 191 ? 16.922 9.711 -7.059 1 96 191 ARG B C 1
ATOM 3838 O O . ARG B 1 191 ? 16.703 10.844 -6.629 1 96 191 ARG B O 1
ATOM 3845 N N . GLU B 1 192 ? 17.234 9.461 -8.242 1 96.62 192 GLU B N 1
ATOM 3846 C CA . GLU B 1 192 ? 17.594 10.555 -9.141 1 96.62 192 GLU B CA 1
ATOM 3847 C C . GLU B 1 192 ? 16.484 10.805 -10.164 1 96.62 192 GLU B C 1
ATOM 3849 O O . GLU B 1 192 ? 16.766 11.203 -11.297 1 96.62 192 GLU B O 1
ATOM 3854 N N . PHE B 1 193 ? 15.336 10.484 -9.758 1 94.25 193 PHE B N 1
ATOM 3855 C CA . PHE B 1 193 ? 14.195 10.711 -10.641 1 94.25 193 PHE B CA 1
ATOM 3856 C C . PHE B 1 193 ? 14.031 12.195 -10.938 1 94.25 193 PHE B C 1
ATOM 3858 O O . PHE B 1 193 ? 14.039 13.031 -10.031 1 94.25 193 PHE B O 1
ATOM 3865 N N . GLY B 1 194 ? 13.859 12.539 -12.211 1 95 194 GLY B N 1
ATOM 3866 C CA . GLY B 1 194 ? 13.75 13.93 -12.633 1 95 194 GLY B CA 1
ATOM 3867 C C . GLY B 1 194 ? 15.094 14.602 -12.82 1 95 194 GLY B C 1
ATOM 3868 O O . GLY B 1 194 ? 15.164 15.727 -13.32 1 95 194 GLY B O 1
ATOM 3869 N N . GLY B 1 195 ? 16.203 14.008 -12.406 1 96.12 195 GLY B N 1
ATOM 3870 C CA . GLY B 1 195 ? 17.547 14.531 -12.594 1 96.12 195 GLY B CA 1
ATOM 3871 C C . GLY B 1 195 ? 18.156 15.062 -11.32 1 96.12 195 GLY B C 1
ATOM 3872 O O . GLY B 1 195 ? 17.453 15.414 -10.375 1 96.12 195 GLY B O 1
ATOM 3873 N N . LEU B 1 196 ? 19.453 15.164 -11.344 1 97.19 196 LEU B N 1
ATOM 3874 C CA . LEU B 1 196 ? 20.219 15.555 -10.172 1 97.19 196 LEU B CA 1
ATOM 3875 C C . LEU B 1 196 ? 19.922 17 -9.781 1 97.19 196 LEU B C 1
ATOM 3877 O O . LEU B 1 196 ? 19.875 17.328 -8.594 1 97.19 196 LEU B O 1
ATOM 3881 N N . ARG B 1 197 ? 19.703 17.828 -10.734 1 97.44 197 ARG B N 1
ATOM 3882 C CA . ARG B 1 197 ? 19.422 19.234 -10.438 1 97.44 197 ARG B CA 1
ATOM 3883 C C . ARG B 1 197 ? 18.109 19.391 -9.688 1 97.44 197 ARG B C 1
ATOM 3885 O O . ARG B 1 197 ? 18.016 20.172 -8.742 1 97.44 197 ARG B O 1
ATOM 3892 N N . LEU B 1 198 ? 17.125 18.641 -10.18 1 97.75 198 LEU B N 1
ATOM 3893 C CA . LEU B 1 198 ? 15.828 18.672 -9.508 1 97.75 198 LEU B CA 1
A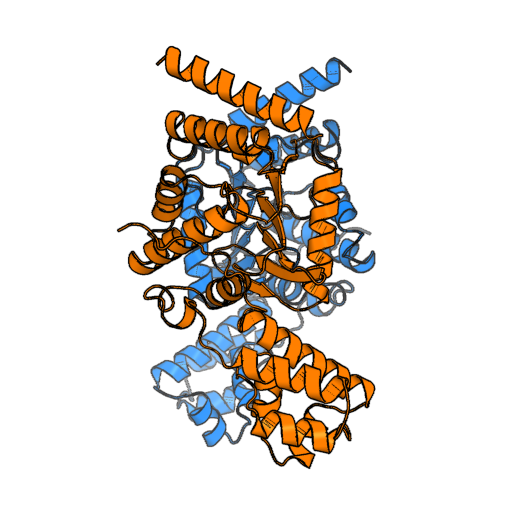TOM 3894 C C . LEU B 1 198 ? 15.945 18.156 -8.078 1 97.75 198 LEU B C 1
ATOM 3896 O O . LEU B 1 198 ? 15.375 18.734 -7.152 1 97.75 198 LEU B O 1
ATOM 3900 N N . LEU B 1 199 ? 16.703 17.062 -7.934 1 97.94 199 LEU B N 1
ATOM 3901 C CA . LEU B 1 199 ? 16.891 16.484 -6.602 1 97.94 199 LEU B CA 1
ATOM 3902 C C . LEU B 1 199 ? 17.625 17.453 -5.688 1 97.94 199 LEU B C 1
ATOM 3904 O O . LEU B 1 199 ? 17.25 17.625 -4.523 1 97.94 199 LEU B O 1
ATOM 3908 N N . ALA B 1 200 ? 18.609 18.078 -6.207 1 98.31 200 ALA B N 1
ATOM 3909 C CA . ALA B 1 200 ? 19.375 19.047 -5.418 1 98.31 200 ALA B CA 1
ATOM 3910 C C . ALA B 1 200 ? 18.484 20.172 -4.918 1 98.31 200 ALA B C 1
ATOM 3912 O O . ALA B 1 200 ? 18.516 20.531 -3.738 1 98.31 200 ALA B O 1
ATOM 3913 N N . SER B 1 201 ? 17.688 20.688 -5.82 1 98.31 201 SER B N 1
ATOM 3914 C CA . SER B 1 201 ? 16.781 21.781 -5.457 1 98.31 201 SER B CA 1
ATOM 3915 C C . SER B 1 201 ? 15.789 21.328 -4.391 1 98.31 201 SER B C 1
ATOM 3917 O O . SER B 1 201 ? 15.477 22.094 -3.469 1 98.31 201 SER B O 1
ATOM 3919 N N . GLN B 1 202 ? 15.289 20.156 -4.5 1 98.38 202 GLN B N 1
ATOM 3920 C CA . GLN B 1 202 ? 14.352 19.594 -3.531 1 98.38 202 GLN B CA 1
ATOM 3921 C C . GLN B 1 202 ? 15.008 19.453 -2.158 1 98.38 202 GLN B C 1
ATOM 3923 O O . GLN B 1 202 ? 14.406 19.812 -1.143 1 98.38 202 GLN B O 1
ATOM 3928 N N . LEU B 1 203 ? 16.219 18.875 -2.152 1 98.62 203 LEU B N 1
ATOM 3929 C CA . LEU B 1 203 ? 16.922 18.656 -0.891 1 98.62 203 LEU B CA 1
ATOM 3930 C C . LEU B 1 203 ? 17.25 19.984 -0.224 1 98.62 203 LEU B C 1
ATOM 3932 O O . LEU B 1 203 ? 17.172 20.109 1 1 98.62 203 LEU B O 1
ATOM 3936 N N . GLU B 1 204 ? 17.625 20.953 -0.998 1 98.56 204 GLU B N 1
ATOM 3937 C CA . GLU B 1 204 ? 17.891 22.297 -0.472 1 98.56 204 GLU B CA 1
ATOM 3938 C C . GLU B 1 204 ? 16.656 22.891 0.189 1 98.56 204 GLU B C 1
ATOM 3940 O O . GLU B 1 204 ? 16.75 23.453 1.282 1 98.56 204 GLU B O 1
ATOM 3945 N N . ASP B 1 205 ? 15.594 22.797 -0.539 1 98.38 205 ASP B N 1
ATOM 3946 C CA . ASP B 1 205 ? 14.328 23.297 -0.004 1 98.38 205 ASP B CA 1
ATOM 3947 C C . ASP B 1 205 ? 13.977 22.625 1.317 1 98.38 205 ASP B C 1
ATOM 3949 O O . ASP B 1 205 ? 13.539 23.281 2.262 1 98.38 205 ASP B O 1
ATOM 3953 N N . MET B 1 206 ? 14.102 21.359 1.388 1 98.06 206 MET B N 1
ATOM 3954 C CA . MET B 1 206 ? 13.828 20.578 2.594 1 98.06 206 MET B CA 1
ATOM 3955 C C . MET B 1 206 ? 14.703 21.031 3.75 1 98.06 206 MET B C 1
ATOM 3957 O O . MET B 1 206 ? 14.227 21.219 4.867 1 98.06 206 MET B O 1
ATOM 3961 N N . LEU B 1 207 ? 15.984 21.203 3.475 1 98.38 207 LEU B N 1
ATOM 3962 C CA . LEU B 1 207 ? 16.938 21.641 4.5 1 98.38 207 LEU B CA 1
ATOM 3963 C C . LEU B 1 207 ? 16.578 23.031 5.004 1 98.38 207 LEU B C 1
ATOM 3965 O O . LEU B 1 207 ? 16.734 23.328 6.191 1 98.38 207 LEU B O 1
ATOM 3969 N N . GLU B 1 208 ? 16.141 23.875 4.129 1 98 208 GLU B N 1
ATOM 3970 C CA . GLU B 1 208 ? 15.711 25.203 4.527 1 98 208 GLU B CA 1
ATOM 3971 C C . GLU B 1 208 ? 14.531 25.141 5.496 1 98 208 GLU B C 1
ATOM 3973 O O . GLU B 1 208 ? 14.492 25.859 6.496 1 98 208 GLU B O 1
ATOM 3978 N N . ALA B 1 209 ? 13.578 24.328 5.18 1 97.44 209 ALA B N 1
ATOM 3979 C CA . ALA B 1 209 ? 12.422 24.172 6.051 1 97.44 209 ALA B CA 1
ATOM 3980 C C . ALA B 1 209 ? 12.836 23.641 7.426 1 97.44 209 ALA B C 1
ATOM 3982 O O . ALA B 1 209 ? 12.242 24.016 8.445 1 97.44 209 ALA B O 1
ATOM 3983 N N . VAL B 1 210 ? 13.828 22.781 7.438 1 97.75 210 VAL B N 1
ATOM 3984 C CA . VAL B 1 210 ? 14.336 22.234 8.695 1 97.75 210 VAL B CA 1
ATOM 3985 C C . VAL B 1 210 ? 15.039 23.344 9.484 1 97.75 210 VAL B C 1
ATOM 3987 O O . VAL B 1 210 ? 14.812 23.484 10.688 1 97.75 210 VAL B O 1
ATOM 3990 N N . ASP B 1 211 ? 15.797 24.078 8.844 1 96.38 211 ASP B N 1
ATOM 3991 C CA . ASP B 1 211 ? 16.547 25.156 9.484 1 96.38 211 ASP B CA 1
ATOM 3992 C C . ASP B 1 211 ? 15.594 26.203 10.086 1 96.38 211 ASP B C 1
ATOM 3994 O O . ASP B 1 211 ? 15.867 26.75 11.156 1 96.38 211 ASP B O 1
ATOM 3998 N N . ASP B 1 212 ? 14.484 26.422 9.391 1 95.56 212 ASP B N 1
ATOM 3999 C CA . ASP B 1 212 ? 13.469 27.375 9.836 1 95.56 212 ASP B CA 1
ATOM 4000 C C . ASP B 1 212 ? 12.586 26.766 10.922 1 95.56 212 ASP B C 1
ATOM 4002 O O . ASP B 1 212 ? 11.625 27.406 11.375 1 95.56 212 ASP B O 1
ATOM 4006 N N . GLN B 1 213 ? 12.859 25.547 11.281 1 94.88 213 GLN B N 1
ATOM 4007 C CA . GLN B 1 213 ? 12.125 24.828 12.32 1 94.88 213 GLN B CA 1
ATOM 4008 C C . GLN B 1 213 ? 10.68 24.578 11.906 1 94.88 213 GLN B C 1
ATOM 4010 O O . GLN B 1 213 ? 9.789 24.5 12.758 1 94.88 213 GLN B O 1
ATOM 4015 N N . ARG B 1 214 ? 10.461 24.516 10.586 1 95.75 214 ARG B N 1
ATOM 4016 C CA . ARG B 1 214 ? 9.125 24.25 10.047 1 95.75 214 ARG B CA 1
ATOM 4017 C C . ARG B 1 214 ? 8.93 22.766 9.781 1 95.75 214 ARG B C 1
ATOM 4019 O O . ARG B 1 214 ? 7.797 22.312 9.578 1 95.75 214 ARG B O 1
ATOM 4026 N N . LEU B 1 215 ? 10 22.031 9.781 1 97.5 215 LEU B N 1
ATOM 4027 C CA . LEU B 1 215 ? 9.977 20.625 9.406 1 97.5 215 LEU B CA 1
ATOM 4028 C C . LEU B 1 215 ? 10.992 19.828 10.227 1 97.5 215 LEU B C 1
ATOM 4030 O O . LEU B 1 215 ? 12.133 20.266 10.406 1 97.5 215 LEU B O 1
ATOM 4034 N N . ASP B 1 216 ? 10.5 18.766 10.82 1 98 216 ASP B N 1
ATOM 4035 C CA . ASP B 1 216 ? 11.391 17.75 11.383 1 98 216 ASP B CA 1
ATOM 4036 C C . ASP B 1 216 ? 11.547 16.562 10.43 1 98 216 ASP B C 1
ATOM 4038 O O . ASP B 1 216 ? 10.594 15.82 10.203 1 98 216 ASP B O 1
ATOM 4042 N N . VAL B 1 217 ? 12.719 16.422 9.914 1 98.12 217 VAL B N 1
ATOM 4043 C CA . VAL B 1 217 ? 12.977 15.336 8.969 1 98.12 217 VAL B CA 1
ATOM 4044 C C . VAL B 1 217 ? 13.875 14.289 9.617 1 98.12 217 VAL B C 1
ATOM 4046 O O . VAL B 1 217 ? 14.906 14.617 10.203 1 98.12 217 VAL B O 1
ATOM 4049 N N . ARG B 1 218 ? 13.477 13.039 9.547 1 98.5 218 ARG B N 1
ATOM 4050 C CA . ARG B 1 218 ? 14.242 11.891 10.008 1 98.5 218 ARG B CA 1
ATOM 4051 C C . ARG B 1 218 ? 14.508 10.906 8.875 1 98.5 218 ARG B C 1
ATOM 4053 O O . ARG B 1 218 ? 13.586 10.555 8.125 1 98.5 218 ARG B O 1
ATOM 4060 N N . ILE B 1 219 ? 15.773 10.547 8.727 1 98.56 219 ILE B N 1
ATOM 4061 C CA . ILE B 1 219 ? 16.109 9.578 7.688 1 98.56 219 ILE B CA 1
ATOM 4062 C C . ILE B 1 219 ? 16.219 8.18 8.297 1 98.56 219 ILE B C 1
ATOM 4064 O O . ILE B 1 219 ? 16.906 7.977 9.297 1 98.56 219 ILE B O 1
ATOM 4068 N N . LEU B 1 220 ? 15.453 7.293 7.777 1 97.62 220 LEU B N 1
ATOM 4069 C CA . LEU B 1 220 ? 15.602 5.879 8.094 1 97.62 220 LEU B CA 1
ATOM 4070 C C . LEU B 1 220 ? 16.703 5.242 7.266 1 97.62 220 LEU B C 1
ATOM 4072 O O . LEU B 1 220 ? 16.547 5.027 6.062 1 97.62 220 LEU B O 1
ATOM 4076 N N . PRO B 1 221 ? 17.844 4.965 7.898 1 97.69 221 PRO B N 1
ATOM 4077 C CA . PRO B 1 221 ? 19 4.453 7.141 1 97.69 221 PRO B CA 1
ATOM 4078 C C . PRO B 1 221 ? 18.828 2.994 6.719 1 97.69 221 PRO B C 1
ATOM 4080 O O . PRO B 1 221 ? 17.969 2.293 7.258 1 97.69 221 PRO B O 1
ATOM 4083 N N . PHE B 1 222 ? 19.609 2.533 5.773 1 96.75 222 PHE B N 1
ATOM 4084 C CA . PHE B 1 222 ? 19.562 1.151 5.309 1 96.75 222 PHE B CA 1
ATOM 4085 C C . PHE B 1 222 ? 19.953 0.192 6.422 1 96.75 222 PHE B C 1
ATOM 4087 O O . PHE B 1 222 ? 19.703 -1.012 6.332 1 96.75 222 PHE B O 1
ATOM 4094 N N . THR B 1 223 ? 20.547 0.718 7.461 1 95.88 223 THR B N 1
ATOM 4095 C CA . THR B 1 223 ? 20.969 -0.099 8.586 1 95.88 223 THR B CA 1
ATOM 4096 C C . THR B 1 223 ? 19.906 -0.143 9.672 1 95.88 223 THR B C 1
ATOM 4098 O O . THR B 1 223 ? 20.125 -0.703 10.742 1 95.88 223 THR B O 1
ATOM 4101 N N . ALA B 1 224 ? 18.766 0.467 9.438 1 94.56 224 ALA B N 1
ATOM 4102 C CA . ALA B 1 224 ? 17.703 0.52 10.43 1 94.56 224 ALA B CA 1
ATOM 4103 C C . ALA B 1 224 ? 17.297 -0.881 10.891 1 94.56 224 ALA B C 1
ATOM 4105 O O . ALA B 1 224 ? 17.328 -1.829 10.102 1 94.56 224 ALA B O 1
ATOM 4106 N N . PRO B 1 225 ? 16.828 -1.026 12.117 1 91.25 225 PRO B N 1
ATOM 4107 C CA . PRO B 1 225 ? 16.547 -2.344 12.688 1 91.25 225 PRO B CA 1
ATOM 4108 C C . PRO B 1 225 ? 15.117 -2.799 12.445 1 91.25 225 PRO B C 1
ATOM 4110 O O . PRO B 1 225 ? 14.586 -3.615 13.203 1 91.25 225 PRO B O 1
ATOM 4113 N N . THR B 1 226 ? 14.469 -2.199 11.516 1 90.56 226 THR B N 1
ATOM 4114 C CA . THR B 1 226 ? 13.086 -2.582 11.258 1 90.56 226 THR B CA 1
ATOM 4115 C C . THR B 1 226 ? 12.742 -2.389 9.781 1 90.56 226 THR B C 1
ATOM 4117 O O . THR B 1 226 ? 13.289 -1.503 9.125 1 90.56 226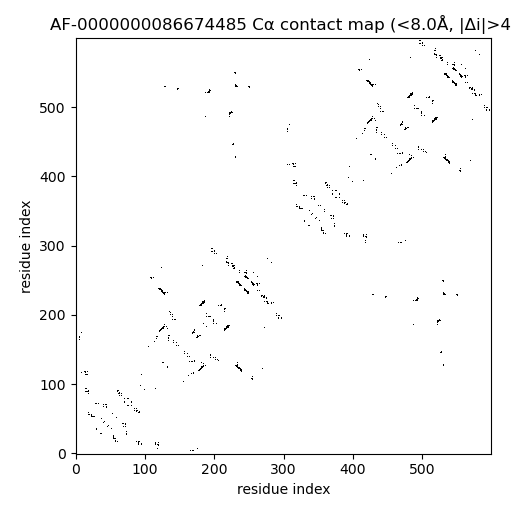 THR B O 1
ATOM 4120 N N . LEU B 1 227 ? 11.961 -3.26 9.32 1 88.19 227 LEU B N 1
ATOM 4121 C CA . LEU B 1 227 ? 11.359 -3.154 8 1 88.19 227 LEU B CA 1
ATOM 4122 C C . LEU B 1 227 ? 9.859 -2.895 8.102 1 88.19 227 LEU B C 1
ATOM 4124 O O . LEU B 1 227 ? 9.188 -2.68 7.09 1 88.19 227 LEU B O 1
ATOM 4128 N N . PHE B 1 228 ? 9.453 -2.84 9.328 1 84.56 228 PHE B N 1
ATOM 4129 C CA . PHE B 1 228 ? 8.023 -2.75 9.594 1 84.56 228 PHE B CA 1
ATOM 4130 C C . PHE B 1 228 ? 7.465 -1.423 9.086 1 84.56 228 PHE B C 1
ATOM 4132 O O . PHE B 1 228 ? 7.965 -0.356 9.445 1 84.56 228 PHE B O 1
ATOM 4139 N N . GLY B 1 229 ? 6.434 -1.538 8.141 1 85.5 229 GLY B N 1
ATOM 4140 C CA . GLY B 1 229 ? 5.75 -0.346 7.664 1 85.5 229 GLY B CA 1
ATOM 4141 C C . GLY B 1 229 ? 6.305 0.169 6.348 1 85.5 229 GLY B C 1
ATOM 4142 O O . GLY B 1 229 ? 5.773 1.124 5.777 1 85.5 229 GLY B O 1
ATOM 4143 N N . LEU B 1 230 ? 7.316 -0.446 5.809 1 88.12 230 LEU B N 1
ATOM 4144 C CA . LEU B 1 230 ? 7.961 0.043 4.598 1 88.12 230 LEU B CA 1
ATOM 4145 C C . LEU B 1 230 ? 7.098 -0.235 3.371 1 88.12 230 LEU B C 1
ATOM 4147 O O . LEU B 1 230 ? 7.426 0.188 2.262 1 88.12 230 LEU B O 1
ATOM 4151 N N . GLU B 1 231 ? 6 -0.779 3.574 1 85.12 231 GLU B N 1
ATOM 4152 C CA . GLU B 1 231 ? 5.23 -1.286 2.441 1 85.12 231 GLU B CA 1
ATOM 4153 C C . GLU B 1 231 ? 4.414 -0.175 1.788 1 85.12 231 GLU B C 1
ATOM 4155 O O . GLU B 1 231 ? 4.062 -0.265 0.609 1 85.12 231 GLU B O 1
ATOM 4160 N N . ASN B 1 232 ? 4.086 0.834 2.576 1 87.19 232 ASN B N 1
ATOM 4161 C CA . ASN B 1 232 ? 3.215 1.854 2.002 1 87.19 232 ASN B CA 1
ATOM 4162 C C . ASN B 1 232 ? 3.52 3.236 2.572 1 87.19 232 ASN B C 1
ATOM 4164 O O . ASN B 1 232 ? 3.799 3.373 3.764 1 87.19 232 ASN B O 1
ATOM 4168 N N . PRO B 1 233 ? 3.482 4.219 1.684 1 93.56 233 PRO B N 1
ATOM 4169 C CA . PRO B 1 233 ? 3.508 5.582 2.217 1 93.56 233 PRO B CA 1
ATOM 4170 C C . PRO B 1 233 ? 2.203 5.969 2.912 1 93.56 233 PRO B C 1
ATOM 4172 O O . PRO B 1 233 ? 1.128 5.52 2.508 1 93.56 233 PRO B O 1
ATOM 4175 N N . PHE B 1 234 ? 2.328 6.777 3.973 1 94.5 234 PHE B N 1
ATOM 4176 C CA . PHE B 1 234 ? 1.107 7.215 4.641 1 94.5 234 PHE B CA 1
ATOM 4177 C C . PHE B 1 234 ? 1.325 8.547 5.348 1 94.5 234 PHE B C 1
ATOM 4179 O O . PHE B 1 234 ? 2.459 9.023 5.457 1 94.5 234 PHE B O 1
ATOM 4186 N N . MET B 1 235 ? 0.225 9.133 5.738 1 95.44 235 MET B N 1
ATOM 4187 C CA . MET B 1 235 ? 0.213 10.398 6.465 1 95.44 235 MET B CA 1
ATOM 4188 C C . MET B 1 235 ? -0.824 10.367 7.582 1 95.44 235 MET B C 1
ATOM 4190 O O . MET B 1 235 ? -1.934 9.867 7.395 1 95.44 235 MET B O 1
ATOM 4194 N N . LEU B 1 236 ? -0.396 10.766 8.734 1 94.94 236 LEU B N 1
ATOM 4195 C CA . LEU B 1 236 ? -1.283 10.992 9.867 1 94.94 236 LEU B CA 1
ATOM 4196 C C . LEU B 1 236 ? -1.497 12.484 10.094 1 94.94 236 LEU B C 1
ATOM 4198 O O . LEU B 1 236 ? -0.533 13.258 10.148 1 94.94 236 LEU B O 1
ATOM 4202 N N . VAL B 1 237 ? -2.713 12.891 10.156 1 92.88 237 VAL B N 1
ATOM 4203 C CA . VAL B 1 237 ? -3.062 14.273 10.477 1 92.88 237 VAL B CA 1
ATOM 4204 C C . VAL B 1 237 ? -3.732 14.328 11.844 1 92.88 237 VAL B C 1
ATOM 4206 O O . VAL B 1 237 ? -4.855 13.852 12.016 1 92.88 237 VAL B O 1
ATOM 4209 N N . GLU B 1 238 ? -3.021 14.867 12.734 1 90.56 238 GLU B N 1
ATOM 4210 C CA . GLU B 1 238 ? -3.52 15.016 14.102 1 90.56 238 GLU B CA 1
ATOM 4211 C C . GLU B 1 238 ? -4.117 16.406 14.32 1 90.56 238 GLU B C 1
ATOM 4213 O O . GLU B 1 238 ? -3.484 17.406 14.008 1 90.56 238 GLU B O 1
ATOM 4218 N N . LEU B 1 239 ? -5.238 16.406 14.859 1 84 239 LEU B N 1
ATOM 4219 C CA . LEU B 1 239 ? -5.953 17.641 15.133 1 84 239 LEU B CA 1
ATOM 4220 C C . LEU B 1 239 ? -5.625 18.172 16.531 1 84 239 LEU B C 1
ATOM 4222 O O . LEU B 1 239 ? -4.906 17.516 17.281 1 84 239 LEU B O 1
ATOM 4226 N N . ASP B 1 240 ? -6.129 19.312 16.828 1 79.44 240 ASP B N 1
ATOM 4227 C CA . ASP B 1 240 ? -5.809 19.984 18.078 1 79.44 240 ASP B CA 1
ATOM 4228 C C . ASP B 1 240 ? -6.309 19.188 19.281 1 79.44 240 ASP B C 1
ATOM 4230 O O . ASP B 1 240 ? -5.699 19.219 20.359 1 79.44 240 ASP B O 1
ATOM 4234 N N . ASP B 1 241 ? -7.305 18.453 19.078 1 75.38 241 ASP B N 1
ATOM 4235 C CA . ASP B 1 241 ? -7.883 17.719 20.203 1 75.38 241 ASP B CA 1
ATOM 4236 C C . ASP B 1 241 ? -7.289 16.312 20.297 1 75.38 241 ASP B C 1
ATOM 4238 O O . ASP B 1 241 ? -7.711 15.508 21.125 1 75.38 241 ASP B O 1
ATOM 4242 N N . GLY B 1 242 ? -6.453 16.031 19.422 1 79.19 242 GLY B N 1
ATOM 4243 C CA . GLY B 1 242 ? -5.781 14.742 19.469 1 79.19 242 GLY B CA 1
ATOM 4244 C C . GLY B 1 242 ? -6.363 13.734 18.5 1 79.19 242 GLY B C 1
ATOM 4245 O O . GLY B 1 242 ? -5.734 12.711 18.203 1 79.19 242 GLY B O 1
ATOM 4246 N N . ASP B 1 243 ? -7.512 14.109 18.016 1 80.81 243 ASP B N 1
ATOM 4247 C CA . ASP B 1 243 ? -8.078 13.234 17 1 80.81 243 ASP B CA 1
ATOM 4248 C C . ASP B 1 243 ? -7.16 13.141 15.781 1 80.81 243 ASP B C 1
ATOM 4250 O O . ASP B 1 243 ? -6.547 14.133 15.375 1 80.81 243 ASP B O 1
ATOM 4254 N N . THR B 1 244 ? -7.055 11.945 15.32 1 89 244 THR B N 1
ATOM 4255 C CA . THR B 1 244 ? -6.117 11.719 14.227 1 89 244 THR B CA 1
ATOM 4256 C C . THR B 1 244 ? -6.793 10.984 13.078 1 89 244 THR B C 1
ATOM 4258 O O . THR B 1 244 ? -7.641 10.109 13.297 1 89 244 THR B O 1
ATOM 4261 N N . VAL B 1 245 ? -6.465 11.422 11.859 1 90.19 245 VAL B N 1
ATOM 4262 C CA . VAL B 1 245 ? -6.93 10.703 10.672 1 90.19 245 VAL B CA 1
ATOM 4263 C C . VAL B 1 245 ? -5.73 10.172 9.891 1 90.19 245 VAL B C 1
ATOM 4265 O O . VAL B 1 245 ? -4.605 10.648 10.062 1 90.19 245 VAL B O 1
ATOM 4268 N N . LEU B 1 246 ? -5.98 9.102 9.102 1 92.88 246 LEU B N 1
ATOM 4269 C CA . LEU B 1 246 ? -4.934 8.422 8.352 1 92.88 246 LEU B CA 1
ATOM 4270 C C . LEU B 1 246 ? -5.227 8.453 6.855 1 92.88 246 LEU B C 1
ATOM 4272 O O . LEU B 1 246 ? -6.352 8.18 6.434 1 92.88 246 LEU B O 1
ATOM 4276 N N . TYR B 1 247 ? -4.254 8.938 6.094 1 93.5 247 TYR B N 1
ATOM 4277 C CA . TYR B 1 247 ? -4.281 8.852 4.641 1 93.5 247 TYR B CA 1
ATOM 4278 C C . TYR B 1 247 ? -3.168 7.945 4.125 1 93.5 247 TYR B C 1
ATOM 4280 O O . TYR B 1 247 ? -1.986 8.219 4.34 1 93.5 247 TYR B O 1
ATOM 4288 N N . ARG B 1 248 ? -3.508 6.84 3.494 1 90.75 248 ARG B N 1
ATOM 4289 C CA . ARG B 1 248 ? -2.555 5.941 2.848 1 90.75 248 ARG B CA 1
ATOM 4290 C C . ARG B 1 248 ? -2.477 6.215 1.349 1 90.75 248 ARG B C 1
ATOM 4292 O O . ARG B 1 248 ? -3.479 6.098 0.639 1 90.75 248 ARG B O 1
ATOM 4299 N N . GLU B 1 249 ? -1.317 6.543 0.956 1 86.06 249 GLU B N 1
ATOM 4300 C CA . GLU B 1 249 ? -1.138 6.926 -0.442 1 86.06 249 GLU B CA 1
ATOM 4301 C C . GLU B 1 249 ? -0.839 5.711 -1.313 1 86.06 249 GLU B C 1
ATOM 4303 O O . GLU B 1 249 ? -0.162 4.777 -0.876 1 86.06 249 GLU B O 1
ATOM 4308 N N . GLY B 1 250 ? -1.37 5.727 -2.508 1 77.38 250 GLY B N 1
ATOM 4309 C CA . GLY B 1 250 ? -1.153 4.668 -3.48 1 77.38 250 GLY B CA 1
ATOM 4310 C C . GLY B 1 250 ? -2.082 4.758 -4.676 1 77.38 250 GLY B C 1
ATOM 4311 O O . GLY B 1 250 ? -2.846 5.719 -4.805 1 77.38 250 GLY B O 1
ATOM 4312 N N . ILE B 1 251 ? -1.854 3.816 -5.574 1 73.62 251 ILE B N 1
ATOM 4313 C CA . ILE B 1 251 ? -2.742 3.729 -6.727 1 73.62 251 ILE B CA 1
ATOM 4314 C C . ILE B 1 251 ? -4.191 3.641 -6.254 1 73.62 251 ILE B C 1
ATOM 4316 O O . ILE B 1 251 ? -5.074 4.305 -6.805 1 73.62 251 ILE B O 1
ATOM 4320 N N . THR B 1 252 ? -4.355 2.873 -5.25 1 77.44 252 THR B N 1
ATOM 4321 C CA . THR B 1 252 ? -5.617 2.885 -4.516 1 77.44 252 THR B CA 1
ATOM 4322 C C . THR B 1 252 ? -5.43 3.492 -3.129 1 77.44 252 THR B C 1
ATOM 4324 O O . THR B 1 252 ? -5.047 2.793 -2.188 1 77.44 252 THR B O 1
ATOM 4327 N N . ASP B 1 253 ? -5.691 4.793 -3.072 1 86.25 253 ASP B N 1
ATOM 4328 C CA . ASP B 1 253 ? -5.504 5.461 -1.788 1 86.25 253 ASP B CA 1
ATOM 4329 C C . ASP B 1 253 ? -6.699 5.23 -0.866 1 86.25 253 ASP B C 1
ATOM 4331 O O . ASP B 1 253 ? -7.785 4.879 -1.328 1 86.25 253 ASP B O 1
ATOM 4335 N N . GLU B 1 254 ? -6.41 5.336 0.422 1 87.31 254 GLU B N 1
ATOM 4336 C CA . GLU B 1 254 ? -7.441 5.105 1.43 1 87.31 254 GLU B CA 1
ATOM 4337 C C . GLU B 1 254 ? -7.375 6.152 2.537 1 87.31 254 GLU B C 1
ATOM 4339 O O . GLU B 1 254 ? -6.305 6.699 2.822 1 87.31 254 GLU B O 1
ATOM 4344 N N . PHE B 1 255 ? -8.547 6.418 3.08 1 89.5 255 PHE B N 1
ATOM 4345 C CA . PHE B 1 255 ? -8.703 7.332 4.203 1 89.5 255 PHE B CA 1
ATOM 4346 C C . PHE B 1 255 ? -9.383 6.637 5.375 1 89.5 255 PHE B C 1
ATOM 4348 O O . PHE B 1 255 ? -10.367 5.922 5.195 1 89.5 255 PHE B O 1
ATOM 4355 N N . PHE B 1 256 ? -8.766 6.773 6.57 1 84.94 256 PHE B N 1
ATOM 4356 C CA . PHE B 1 256 ? -9.336 6.184 7.777 1 84.94 256 PHE B CA 1
ATOM 4357 C C . PHE B 1 256 ? -9.492 7.234 8.867 1 84.94 256 PHE B C 1
ATOM 4359 O O . PHE B 1 256 ? -8.602 8.047 9.094 1 84.94 256 PHE B O 1
ATOM 4366 N N . ASP B 1 257 ? -10.562 7.223 9.438 1 81.06 257 ASP B N 1
ATOM 4367 C CA . ASP B 1 257 ? -10.789 8.062 10.609 1 81.06 257 ASP B CA 1
ATOM 4368 C C . ASP B 1 257 ? -11.18 7.211 11.82 1 81.06 257 ASP B C 1
ATOM 4370 O O . ASP B 1 257 ? -11.641 7.742 12.836 1 81.06 257 ASP B O 1
ATOM 4374 N N . ASP B 1 258 ? -10.984 5.855 11.484 1 73.38 258 ASP B N 1
ATOM 4375 C CA . ASP B 1 258 ? -11.258 4.863 12.523 1 73.38 258 ASP B CA 1
ATOM 4376 C C . ASP B 1 258 ? -10.109 4.777 13.523 1 73.38 258 ASP B C 1
ATOM 4378 O O . ASP B 1 258 ? -8.945 4.859 13.141 1 73.38 258 ASP B O 1
ATOM 4382 N N . GLY B 1 259 ? -10.484 4.484 14.695 1 76 259 GLY B N 1
ATOM 4383 C CA . GLY B 1 259 ? -9.484 4.52 15.75 1 76 259 GLY B CA 1
ATOM 4384 C C . GLY B 1 259 ? -8.508 3.361 15.688 1 76 259 GLY B C 1
ATOM 4385 O O . GLY B 1 259 ? -7.32 3.531 15.969 1 76 259 GLY B O 1
ATOM 4386 N N . ALA B 1 260 ? -8.891 2.221 15.195 1 82.81 260 ALA B N 1
ATOM 4387 C CA . ALA B 1 260 ? -8 1.063 15.258 1 82.81 260 ALA B CA 1
ATOM 4388 C C . ALA B 1 260 ? -6.902 1.161 14.211 1 82.81 260 ALA B C 1
ATOM 4390 O O . ALA B 1 260 ? -5.727 0.927 14.508 1 82.81 260 ALA B O 1
ATOM 4391 N N . MET B 1 261 ? -7.301 1.467 12.984 1 86.44 261 MET B N 1
ATOM 4392 C CA . MET B 1 261 ? -6.324 1.601 11.906 1 86.44 261 MET B CA 1
ATOM 4393 C C . MET B 1 261 ? -5.391 2.779 12.164 1 86.44 261 MET B C 1
ATOM 4395 O O . MET B 1 261 ? -4.18 2.67 11.961 1 86.44 261 MET B O 1
ATOM 4399 N N . VAL B 1 262 ? -5.902 3.83 12.656 1 90.31 262 VAL B N 1
ATOM 4400 C CA . VAL B 1 262 ? -5.113 5.016 12.961 1 90.31 262 VAL B CA 1
ATOM 4401 C C . VAL B 1 262 ? -4.086 4.691 14.047 1 90.31 262 VAL B C 1
ATOM 4403 O O . VAL B 1 262 ? -2.91 5.039 13.922 1 90.31 262 VAL B O 1
ATOM 4406 N N . ASP B 1 263 ? -4.523 3.949 15.047 1 89.62 263 ASP B N 1
ATOM 4407 C CA . ASP B 1 263 ? -3.633 3.568 16.141 1 89.62 263 ASP B CA 1
ATOM 4408 C C . ASP B 1 263 ? -2.498 2.68 15.633 1 89.62 263 ASP B C 1
ATOM 4410 O O . ASP B 1 263 ? -1.353 2.822 16.062 1 89.62 263 ASP B O 1
ATOM 4414 N N . ARG B 1 264 ? -2.867 1.835 14.781 1 88.38 264 ARG B N 1
ATOM 4415 C CA . ARG B 1 264 ? -1.874 0.938 14.203 1 88.38 264 ARG B CA 1
ATOM 4416 C C . ARG B 1 264 ? -0.799 1.721 13.453 1 88.38 264 ARG B C 1
ATOM 4418 O O . ARG B 1 264 ? 0.395 1.477 13.641 1 88.38 264 ARG B O 1
ATOM 4425 N N . TYR B 1 265 ? -1.197 2.658 12.695 1 92.5 265 TYR B N 1
ATOM 4426 C CA . TYR B 1 265 ? -0.24 3.4 11.883 1 92.5 265 TYR B CA 1
ATOM 4427 C C . TYR B 1 265 ? 0.519 4.418 12.727 1 92.5 265 TYR B C 1
ATOM 4429 O O . TYR B 1 265 ? 1.646 4.793 12.391 1 92.5 265 TYR B O 1
ATOM 4437 N N . ARG B 1 266 ? -0.077 4.844 13.781 1 92.5 266 ARG B N 1
ATOM 4438 C CA . ARG B 1 266 ? 0.672 5.656 14.734 1 92.5 266 ARG B CA 1
ATOM 4439 C C . ARG B 1 266 ? 1.835 4.871 15.328 1 92.5 266 ARG B C 1
ATOM 4441 O O . ARG B 1 266 ? 2.941 5.398 15.469 1 92.5 266 ARG B O 1
ATOM 4448 N N . ARG B 1 267 ? 1.562 3.629 15.609 1 90.75 267 ARG B N 1
ATOM 4449 C CA . ARG B 1 267 ? 2.607 2.771 16.156 1 90.75 267 ARG B CA 1
ATOM 4450 C C . ARG B 1 267 ? 3.699 2.508 15.133 1 90.75 267 ARG B C 1
ATOM 4452 O O . ARG B 1 267 ? 4.883 2.477 15.469 1 90.75 267 ARG B O 1
ATOM 4459 N N . ILE B 1 268 ? 3.244 2.295 13.969 1 91.69 268 ILE B N 1
ATOM 4460 C CA . ILE B 1 268 ? 4.203 2.104 12.883 1 91.69 268 ILE B CA 1
ATOM 4461 C C . ILE B 1 268 ? 5.109 3.328 12.773 1 91.69 268 ILE B C 1
ATOM 4463 O O . ILE B 1 268 ? 6.332 3.199 12.711 1 91.69 268 ILE B O 1
ATOM 4467 N N . PHE B 1 269 ? 4.5 4.469 12.781 1 95.56 269 PHE B N 1
ATOM 4468 C CA . PHE B 1 269 ? 5.277 5.699 12.656 1 95.56 269 PHE B CA 1
ATOM 4469 C C . PHE B 1 269 ? 6.27 5.832 13.805 1 95.56 269 PHE B C 1
ATOM 4471 O O . PHE B 1 269 ? 7.426 6.199 13.594 1 95.56 269 PHE B O 1
ATOM 4478 N N . GLU B 1 270 ? 5.844 5.535 14.969 1 93.75 270 GLU B N 1
ATOM 4479 C CA . GLU B 1 270 ? 6.711 5.617 16.141 1 93.75 270 GLU B CA 1
ATOM 4480 C C . GLU B 1 270 ? 7.895 4.664 16.031 1 93.75 270 GLU B C 1
ATOM 4482 O O . GLU B 1 270 ? 9.023 5.016 16.375 1 93.75 270 GLU B O 1
ATOM 4487 N N . ARG B 1 271 ? 7.648 3.566 15.523 1 92.81 271 ARG B N 1
ATOM 4488 C CA . ARG B 1 271 ? 8.711 2.588 15.336 1 92.81 271 ARG B CA 1
ATOM 4489 C C . ARG B 1 271 ? 9.719 3.064 14.297 1 92.81 271 ARG B C 1
ATOM 4491 O O . ARG B 1 271 ? 10.93 2.885 14.469 1 92.81 271 ARG B O 1
ATOM 4498 N N . GLN B 1 272 ? 9.18 3.613 13.234 1 93.62 272 GLN B N 1
ATOM 4499 C CA . GLN B 1 272 ? 10.07 4.156 12.211 1 93.62 272 GLN B CA 1
ATOM 4500 C C . GLN B 1 272 ? 10.906 5.305 12.773 1 93.62 272 GLN B C 1
ATOM 4502 O O . GLN B 1 272 ? 12.094 5.426 12.453 1 93.62 272 GLN B O 1
ATOM 4507 N N . LEU B 1 273 ? 10.266 6.09 13.586 1 95.31 273 LEU B N 1
ATOM 4508 C CA . LEU B 1 273 ? 10.977 7.195 14.211 1 95.31 273 LEU B CA 1
ATOM 4509 C C . LEU B 1 273 ? 12.094 6.68 15.117 1 95.31 273 LEU B C 1
ATOM 4511 O O . LEU B 1 273 ? 13.188 7.25 15.148 1 95.31 273 LEU B O 1
ATOM 4515 N N . GLU B 1 274 ? 11.836 5.594 15.773 1 94.38 274 GLU B N 1
ATOM 4516 C CA . GLU B 1 274 ? 12.828 4.996 16.656 1 94.38 274 GLU B CA 1
ATOM 4517 C C . GLU B 1 274 ? 14.008 4.434 15.875 1 94.38 274 GLU B C 1
ATOM 4519 O O . GLU B 1 274 ? 15.148 4.477 16.344 1 94.38 274 GLU B O 1
ATOM 4524 N N . GLY B 1 275 ? 13.75 3.949 14.766 1 95.06 275 GLY B N 1
ATOM 4525 C CA . GLY B 1 275 ? 14.797 3.354 13.945 1 95.06 275 GLY B CA 1
ATOM 4526 C C . GLY B 1 275 ? 15.523 4.367 13.078 1 95.06 275 GLY B C 1
ATOM 4527 O O . GLY B 1 275 ? 16.578 4.066 12.523 1 95.06 275 GLY B O 1
ATOM 4528 N N . ALA B 1 276 ? 14.984 5.574 13.008 1 97.56 276 ALA B N 1
ATOM 4529 C CA . ALA B 1 276 ? 15.555 6.613 12.156 1 97.56 276 ALA B CA 1
ATOM 4530 C C . ALA B 1 276 ? 16.75 7.285 12.828 1 97.56 276 ALA B C 1
ATOM 4532 O O . ALA B 1 276 ? 16.922 7.172 14.047 1 97.56 276 ALA B O 1
ATOM 4533 N N . LEU B 1 277 ? 17.531 7.898 12.055 1 98.19 277 LEU B N 1
ATOM 4534 C CA . LEU B 1 277 ? 18.641 8.703 12.555 1 98.19 277 LEU B CA 1
ATOM 4535 C C . LEU B 1 277 ? 18.125 9.875 13.383 1 98.19 277 LEU B C 1
ATOM 4537 O O . LEU B 1 277 ? 16.969 10.289 13.242 1 98.19 277 LEU B O 1
ATOM 4541 N N . SER B 1 278 ? 19 10.391 14.297 1 97.94 278 SER B N 1
ATOM 4542 C CA . SER B 1 278 ? 18.672 11.625 15 1 97.94 278 SER B CA 1
ATOM 4543 C C . SER B 1 278 ? 18.469 12.781 14.031 1 97.94 278 SER B C 1
ATOM 4545 O O . SER B 1 278 ? 18.844 12.695 12.859 1 97.94 278 SER B O 1
ATOM 4547 N N . PRO B 1 279 ? 17.797 13.852 14.516 1 97.38 279 PRO B N 1
ATOM 4548 C CA . PRO B 1 279 ? 17.625 15.008 13.633 1 97.38 279 PRO B CA 1
ATOM 4549 C C . PRO B 1 279 ? 18.938 15.508 13.055 1 97.38 279 PRO B C 1
ATOM 4551 O O . PRO B 1 279 ? 19.047 15.742 11.844 1 97.38 279 PRO B O 1
ATOM 4554 N N . ALA B 1 280 ? 19.922 15.578 13.891 1 98 280 ALA B N 1
ATOM 4555 C CA . ALA B 1 280 ? 21.234 16.078 13.453 1 98 280 ALA B CA 1
ATOM 4556 C C . ALA B 1 280 ? 21.859 15.133 12.438 1 98 280 ALA B C 1
ATOM 4558 O O . ALA B 1 280 ? 22.422 15.578 11.422 1 98 280 ALA B O 1
ATOM 4559 N N . ALA B 1 281 ? 21.828 13.844 12.695 1 98.56 281 ALA B N 1
ATOM 4560 C CA . ALA B 1 281 ? 22.406 12.859 11.781 1 98.56 281 ALA B CA 1
ATOM 4561 C C . ALA B 1 281 ? 21.641 12.82 10.461 1 98.56 281 ALA B C 1
ATOM 4563 O O . ALA B 1 281 ? 22.25 12.609 9.406 1 98.56 281 ALA B O 1
ATOM 4564 N N . SER B 1 282 ? 20.344 12.977 10.516 1 98.69 282 SER B N 1
ATOM 4565 C CA . SER B 1 282 ? 19.531 13.031 9.312 1 98.69 282 SER B CA 1
ATOM 4566 C C . SER B 1 282 ? 19.938 14.203 8.422 1 98.69 282 SER B C 1
ATOM 4568 O O . SER B 1 282 ? 20.125 14.039 7.215 1 98.69 282 SER B O 1
ATOM 4570 N N . VAL B 1 283 ? 20.094 15.352 9.023 1 98.44 283 VAL B N 1
ATOM 4571 C CA . VAL B 1 283 ? 20.5 16.547 8.289 1 98.44 283 VAL B CA 1
ATOM 4572 C C . VAL B 1 283 ? 21.875 16.344 7.684 1 98.44 283 VAL B C 1
ATOM 4574 O O . VAL B 1 283 ? 22.125 16.703 6.531 1 98.44 283 VAL B O 1
ATOM 4577 N N . ARG B 1 284 ? 22.766 15.758 8.461 1 98.5 284 ARG B N 1
ATOM 4578 C CA . ARG B 1 284 ? 24.109 15.5 7.973 1 98.5 284 ARG B CA 1
ATOM 4579 C C . ARG B 1 284 ? 24.094 14.594 6.746 1 98.5 284 ARG B C 1
ATOM 4581 O O . ARG B 1 284 ? 24.828 14.828 5.785 1 98.5 284 ARG B O 1
ATOM 4588 N N . LEU B 1 285 ? 23.297 13.602 6.816 1 98.44 285 LEU B N 1
ATOM 4589 C CA . LEU B 1 285 ? 23.188 12.672 5.695 1 98.44 285 LEU B CA 1
ATOM 4590 C C . LEU B 1 285 ? 22.672 13.383 4.449 1 98.44 285 LEU B C 1
ATOM 4592 O O . LEU B 1 285 ? 23.188 13.188 3.352 1 98.44 285 LEU B O 1
ATOM 4596 N N . VAL B 1 286 ? 21.656 14.172 4.59 1 98.56 286 VAL B N 1
ATOM 4597 C CA . VAL B 1 286 ? 21.062 14.891 3.461 1 98.56 286 VAL B CA 1
ATOM 4598 C C . VAL B 1 286 ? 22.078 15.883 2.893 1 98.56 286 VAL B C 1
ATOM 4600 O O . VAL B 1 286 ? 22.203 16.016 1.673 1 98.56 286 VAL B O 1
ATOM 4603 N N . LYS B 1 287 ? 22.766 16.578 3.766 1 98.56 287 LYS B N 1
ATOM 4604 C CA . LYS B 1 287 ? 23.781 17.531 3.324 1 98.56 287 LYS B CA 1
ATOM 4605 C C . LYS B 1 287 ? 24.906 16.828 2.57 1 98.56 287 LYS B C 1
ATOM 4607 O O . LYS B 1 287 ? 25.422 17.344 1.579 1 98.56 287 LYS B O 1
ATOM 4612 N N . ALA B 1 288 ? 25.297 15.711 3.062 1 98.5 288 ALA B N 1
ATOM 4613 C CA . ALA B 1 288 ? 26.312 14.93 2.379 1 98.5 288 ALA B CA 1
ATOM 4614 C C . ALA B 1 288 ? 25.859 14.531 0.978 1 98.5 288 ALA B C 1
ATOM 4616 O O . ALA B 1 288 ? 26.641 14.57 0.028 1 98.5 288 ALA B O 1
ATOM 4617 N N . ARG B 1 289 ? 24.625 14.125 0.864 1 98.31 289 ARG B N 1
ATOM 4618 C CA . ARG B 1 289 ? 24.078 13.773 -0.443 1 98.31 289 ARG B CA 1
ATOM 4619 C C . ARG B 1 289 ? 24.062 14.984 -1.368 1 98.31 289 ARG B C 1
ATOM 4621 O O . ARG B 1 289 ? 24.391 14.875 -2.551 1 98.31 289 ARG B O 1
ATOM 4628 N N . LEU B 1 290 ? 23.641 16.125 -0.857 1 98.06 290 LEU B N 1
ATOM 4629 C CA . LEU B 1 290 ? 23.625 17.359 -1.638 1 98.06 290 LEU B CA 1
ATOM 4630 C C . LEU B 1 290 ? 25.016 17.703 -2.148 1 98.06 290 LEU B C 1
ATOM 4632 O O . LEU B 1 290 ? 25.172 18.062 -3.314 1 98.06 290 LEU B O 1
ATOM 4636 N N . ALA B 1 291 ? 25.969 17.531 -1.29 1 98 291 ALA B N 1
ATOM 4637 C CA . ALA B 1 291 ? 27.344 17.781 -1.679 1 98 291 ALA B CA 1
ATOM 4638 C C . ALA B 1 291 ? 27.797 16.828 -2.783 1 98 291 ALA B C 1
ATOM 4640 O O . ALA B 1 291 ? 28.5 17.234 -3.719 1 98 291 ALA B O 1
ATOM 4641 N N . ALA B 1 292 ? 27.453 15.633 -2.639 1 97.69 292 ALA B N 1
ATOM 4642 C CA . ALA B 1 292 ? 27.797 14.633 -3.65 1 97.69 292 ALA B CA 1
ATOM 4643 C C . ALA B 1 292 ? 27.172 14.984 -5 1 97.69 292 ALA B C 1
ATOM 4645 O O . ALA B 1 292 ? 27.797 14.797 -6.047 1 97.69 292 ALA B O 1
ATOM 4646 N N . ILE B 1 293 ? 25.938 15.43 -4.988 1 97.75 293 ILE B N 1
ATOM 4647 C CA . ILE B 1 293 ? 25.234 15.812 -6.207 1 97.75 293 ILE B CA 1
ATOM 4648 C C . ILE B 1 293 ? 25.953 16.984 -6.863 1 97.75 293 ILE B C 1
ATOM 4650 O O . ILE B 1 293 ? 26.172 16.984 -8.078 1 97.75 293 ILE B O 1
ATOM 4654 N N . GLU B 1 294 ? 26.297 17.969 -6.078 1 96.38 294 GLU B N 1
ATOM 4655 C CA . GLU B 1 294 ? 26.984 19.156 -6.59 1 96.38 294 GLU B CA 1
ATOM 4656 C C . GLU B 1 294 ? 28.312 18.797 -7.23 1 96.38 294 GLU B C 1
ATOM 4658 O O . GLU B 1 294 ? 28.656 19.297 -8.297 1 96.38 294 GLU B O 1
ATOM 4663 N N . SER B 1 295 ? 28.984 17.906 -6.586 1 96.69 295 SER B N 1
ATOM 4664 C CA . SER B 1 295 ? 30.25 17.438 -7.137 1 96.69 295 SER B CA 1
ATOM 4665 C C . SER B 1 295 ? 30.047 16.719 -8.469 1 96.69 295 SER B C 1
ATOM 4667 O O . SER B 1 295 ? 30.859 16.859 -9.383 1 96.69 295 SER B O 1
ATOM 4669 N N . ALA B 1 296 ? 29.047 15.977 -8.562 1 95.44 296 ALA B N 1
ATOM 4670 C CA . ALA B 1 296 ? 28.734 15.242 -9.789 1 95.44 296 ALA B CA 1
ATOM 4671 C C . ALA B 1 296 ? 28.328 16.188 -10.906 1 95.44 296 ALA B C 1
ATOM 4673 O O . ALA B 1 296 ? 28.703 15.984 -12.07 1 95.44 296 ALA B O 1
ATOM 4674 N N . LEU B 1 297 ? 27.562 17.203 -10.562 1 94.88 297 LEU B N 1
ATOM 4675 C CA . LEU B 1 297 ? 27.094 18.172 -11.547 1 94.88 297 LEU B CA 1
ATOM 4676 C C . LEU B 1 297 ? 28.25 19.031 -12.055 1 94.88 297 LEU B C 1
ATOM 4678 O O . LEU B 1 297 ? 28.25 19.453 -13.211 1 94.88 297 LEU B O 1
ATOM 4682 N N . ASP B 1 298 ? 29.219 19.219 -11.242 1 92.62 298 ASP B N 1
ATOM 4683 C CA . ASP B 1 298 ? 30.391 20.016 -11.625 1 92.62 298 ASP B CA 1
ATOM 4684 C C . ASP B 1 298 ? 31.266 19.25 -12.617 1 92.62 298 ASP B C 1
ATOM 4686 O O . ASP B 1 298 ? 31.969 19.859 -13.43 1 92.62 298 ASP B O 1
ATOM 4690 N N . ARG B 1 299 ? 31.156 17.938 -12.578 1 91.06 299 ARG B N 1
ATOM 4691 C CA . ARG B 1 299 ? 31.953 17.109 -13.469 1 91.06 299 ARG B CA 1
ATOM 4692 C C . ARG B 1 299 ? 31.281 16.953 -14.828 1 91.06 299 ARG B C 1
ATOM 4694 O O . ARG B 1 299 ? 31.922 16.5 -15.789 1 91.06 299 ARG B O 1
ATOM 4701 N N . LEU B 1 300 ? 30.031 17.234 -14.914 1 80.75 300 LEU B N 1
ATOM 4702 C CA . LEU B 1 300 ? 29.328 17.172 -16.188 1 80.75 300 LEU B CA 1
ATOM 4703 C C . LEU B 1 300 ? 29.484 18.484 -16.969 1 80.75 300 LEU B C 1
ATOM 4705 O O . LEU B 1 300 ? 29.594 18.469 -18.203 1 80.75 300 LEU B O 1
#

pLDDT: mean 87.9, std 12.76, range [23.56, 98.69]

InterPro domains:
  IPR001387 Cro/C1-type, helix-turn-helix domain [PS50943] (26-80)
  IPR001387 Cro/C1-type, helix-turn-helix domain [SM00530] (25-80)
  IPR001387 Cro/C1-type, helix-turn-helix domain [cd00093] (31-76)
  IPR010982 Lambda repressor-like, DNA-binding domain superfamily [G3DSA:1.10.260.40] (6-79)
  IPR010982 Lambda repressor-like, DNA-binding domain superfamily [SSF47413] (21-76)
  IPR043917 Domain of unknown function DUF5753 [PF19054] (111-287)

Solvent-accessible surface area (backbone atoms only — not comparable to full-atom values): 31780 Å² total; per-residue (Å²): 132,80,73,74,72,83,65,73,70,87,87,71,73,46,22,48,52,18,40,49,50,39,27,52,52,51,48,50,50,37,50,74,70,71,46,50,67,62,53,50,14,61,76,71,68,46,52,59,63,58,52,49,30,33,60,71,59,78,37,85,67,46,72,67,55,48,50,53,51,30,52,71,72,66,49,78,76,55,73,66,50,51,51,47,50,49,22,40,57,38,30,68,46,83,49,76,62,76,70,36,87,41,50,87,43,44,53,73,35,54,52,57,50,57,45,43,54,86,51,38,35,34,39,39,35,39,14,48,56,49,79,50,56,48,71,48,42,75,66,54,46,51,54,56,49,58,61,40,55,91,82,36,53,74,62,32,40,52,28,49,47,53,49,29,52,51,46,17,41,44,34,50,27,92,84,37,86,21,44,29,39,37,40,32,26,47,53,39,80,60,37,34,54,87,34,63,67,53,42,43,55,44,52,50,52,49,51,49,35,35,73,70,68,32,35,45,56,25,30,27,48,48,70,21,87,66,69,62,64,49,40,44,30,34,35,36,40,23,29,80,84,61,53,50,33,29,40,37,53,49,98,76,52,42,59,43,74,48,67,68,66,36,51,51,52,49,51,38,49,51,50,45,57,68,42,20,41,52,59,66,56,22,49,50,51,52,52,52,48,45,51,51,48,52,56,53,59,70,73,104,132,79,74,73,74,84,64,73,68,88,87,69,73,44,23,48,51,19,41,50,51,40,26,52,51,51,49,50,50,37,50,76,71,70,47,51,67,63,53,50,14,62,75,70,68,46,53,59,62,58,52,49,29,35,60,72,57,76,37,84,66,46,73,67,55,48,50,53,51,29,52,71,72,67,48,78,76,54,72,64,50,51,51,46,50,48,23,39,56,38,30,68,44,82,48,76,62,76,69,38,87,40,49,87,42,44,54,71,35,56,52,57,49,58,46,44,54,86,50,38,35,35,39,40,35,39,12,47,57,49,77,50,57,50,71,47,42,75,66,56,46,52,55,57,49,57,61,40,54,92,82,36,53,73,61,32,40,52,29,51,49,54,50,29,52,51,46,16,42,45,33,49,28,92,85,36,87,21,44,29,39,37,42,32,26,46,54,38,79,59,37,34,55,87,33,62,67,53,42,42,54,43,52,52,52,50,50,49,36,35,74,70,68,32,36,46,56,25,29,28,46,49,69,21,85,65,69,64,65,47,39,45,29,35,34,37,40,23,29,80,86,62,54,48,34,30,40,36,53,50,99,77,52,43,60,41,73,47,68,66,66,36,51,52,51,50,50,38,49,50,50,45,58,69,42,20,40,51,59,68,55,22,50,49,51,53,52,51,48,45,50,52,48,52,55,54,59,71,73,103

Nearest PDB structures (foldseek):
  3f51-assembly1_A  TM=8.504E-01  e=1.260E-01  Corynebacterium glutamicum
  3f52-assembly1_A  TM=7.899E-01  e=8.962E-02  Corynebacterium glutamicum
  4fbi-assembly2_C  TM=8.204E-01  e=2.488E-01  Enterobacter sp. RFL1396
  3f52-assembly1_E  TM=7.556E-01  e=2.150E-01  Corynebacterium glutamicum
  3g5g-assembly5_J  TM=7.969E-01  e=3.497E-01  Enterobacter sp. RFL1396